Protein AF-A0AAD8C2D8-F1 (afdb_monomer)

Radius of gyration: 26.92 Å; Cα contacts (8 Å, |Δi|>4): 1210; chains: 1; bounding box: 74×34×88 Å

Solvent-accessible surface area (backbone atoms only — not comparable to full-atom values): 16819 Å² total; per-residue (Å²): 130,80,78,86,56,71,40,73,45,80,48,72,69,45,64,72,43,76,48,77,47,69,70,41,66,32,33,66,33,40,40,39,35,54,25,49,30,32,64,32,38,38,41,33,48,26,42,35,39,32,38,39,37,34,53,23,48,30,33,65,32,38,39,38,33,50,26,44,34,41,34,41,38,37,34,46,23,41,32,41,27,40,38,39,32,49,25,47,30,37,58,34,39,38,40,31,53,26,44,34,34,59,33,42,39,39,32,51,26,45,34,35,45,36,38,39,38,33,50,23,52,31,33,50,32,37,40,40,33,52,27,44,38,36,46,37,42,38,39,32,49,25,43,30,34,64,32,39,38,39,33,46,25,45,34,35,42,36,38,40,40,32,50,24,42,34,37,29,40,39,39,34,51,25,41,33,34,61,34,39,39,38,33,50,23,46,32,37,53,36,39,40,39,33,50,24,45,35,39,33,41,38,43,27,45,27,38,33,36,64,32,37,39,38,34,54,26,41,34,42,38,39,41,35,49,35,52,23,44,37,37,28,39,40,38,33,52,26,40,33,37,35,38,37,40,34,49,32,49,28,33,62,36,40,40,39,32,53,28,42,33,35,59,36,38,40,38,37,71,21,34,38,40,37,37,39,39,34,48,25,44,35,36,44,37,37,39,38,34,22,54,25,39,40,38,40,39,38,34,56,25,38,36,44,43,38,41,40,42,32,58,28,70,42,75,75,45,43,40,45,31,44,36,50,60,77,63,92,87,60,83,59,45,69,39,54,49,65,48,57,73,88,50,104,64,85,67,87,64,76,51,72,54,72,74,75,86,82,78,69,91,84,76,90,58,87,82,49,74,52,79,49,76,106

pLDDT: mean 80.11, std 20.02, range [29.17, 97.94]

Foldseek 3Di:
DPPQDAAEAAAEDEAEDEAAAEQHAHHAEHEAEHYAEYCEHEAYQYAEYEYEAELYAYYNEYAYANYAEYHYAHENYAEYEYAHAHYAEYAEHEAYCYAEYEEDHAYHYAEYEEYEYANYAEAAEYEAAQYAEYEEDYYEHYAYYNEYEHYHYAEAEEYEHAQYAEYEYYYELYAEYNEYYYAQYAEYQEHAHANYAEYEYEYEQYAEYNEYHAAHYAEYEYAYEANYAEYEYEYEHYAEYDYAHDRYAEYAEAYYEQYEEYAEDHAAAYAYEEYEAYQYAEYAYYAHQYCAYEEYYHEAYQAYAEHEHHNHQYYNWYKHKHFHDDDPNDHHPQFYADDHDPDPDDDPPTPRPPPPVPDDPDDPCHGDIDIDID

Sequence (374 aa):
MKDLLNVEVVIDGVSDVKVVIDGVSVVESVVIDGVSVVEVVVLDGVSVVEVVIDDVSVVEAVVIDGVSVVQVVIDGASVVEVVIDGVSVVKIVVIDGVSVEKAVLIDGISVVEIVVIDGLSVLEAVFIDGLSDVEFVLIDGVSVVEAVVIDGVSVLEVVAIDGVSVVEVVIDGVSVVEAVVIDGVSVLEVVAIDGVSFIEVVIDGVLDVEAVLIDGVSVVEIVVIDGVSVLEVVIDGVSVVEVVIDGVLVIEAFVIDSVSDVEAILIDGVSVVEVVIDVVSVVEVVVIDVVSVVEVVIDFVSALEVVVIDGVSVLEAVEIVVEAVVMDDVLFVDAVLFCTERKQRTLTKFFKLVSEVRKTDKLNIRGKKVKTTI

Mean predicted aligned error: 9.89 Å

Structure (mmCIF, N/CA/C/O backbone):
data_AF-A0AAD8C2D8-F1
#
_entry.id   AF-A0AAD8C2D8-F1
#
loop_
_atom_site.group_PDB
_atom_site.id
_atom_site.type_symbol
_atom_site.label_atom_id
_atom_site.label_alt_id
_atom_site.label_comp_id
_atom_site.label_asym_id
_atom_site.label_entity_id
_atom_site.label_seq_id
_atom_site.pdbx_PDB_ins_code
_atom_site.Cartn_x
_atom_site.Cartn_y
_atom_site.Cartn_z
_atom_site.occupancy
_atom_site.B_iso_or_equiv
_atom_site.auth_seq_id
_atom_site.auth_comp_id
_atom_site.auth_asym_id
_atom_site.auth_atom_id
_atom_site.pdbx_PDB_model_num
ATOM 1 N N . MET A 1 1 ? -5.259 -21.088 40.139 1.00 39.00 1 MET A N 1
ATOM 2 C CA . MET A 1 1 ? -6.480 -20.684 39.425 1.00 39.00 1 MET A CA 1
ATOM 3 C C . MET A 1 1 ? -6.528 -19.177 39.515 1.00 39.00 1 MET A C 1
ATOM 5 O O . MET A 1 1 ? -6.884 -18.667 40.565 1.00 39.00 1 MET A O 1
ATOM 9 N N . LYS A 1 2 ? -6.008 -18.475 38.501 1.00 50.69 2 LYS A N 1
ATOM 10 C CA . LYS A 1 2 ? -6.534 -17.141 38.217 1.00 50.69 2 LYS A CA 1
ATOM 11 C C . LYS A 1 2 ? -7.890 -17.434 37.587 1.00 50.69 2 LYS A C 1
ATOM 13 O O . LYS A 1 2 ? -7.930 -18.227 36.646 1.00 50.69 2 LYS A O 1
ATOM 18 N N . ASP A 1 3 ? -8.962 -16.972 38.208 1.00 46.16 3 ASP A N 1
ATOM 19 C CA . ASP A 1 3 ? -10.294 -17.128 37.641 1.00 46.16 3 ASP A CA 1
ATOM 20 C C . ASP A 1 3 ? -10.282 -16.449 36.267 1.00 46.16 3 ASP A C 1
ATOM 22 O O . ASP A 1 3 ? -9.926 -15.277 36.159 1.00 46.16 3 ASP A O 1
ATOM 26 N N . LEU A 1 4 ? -10.570 -17.228 35.223 1.00 52.69 4 LEU A N 1
ATOM 27 C CA . LEU A 1 4 ? -10.842 -16.733 33.878 1.00 52.69 4 LEU A CA 1
ATOM 28 C C . LEU A 1 4 ? -12.159 -15.959 33.969 1.00 52.69 4 LEU A C 1
ATOM 30 O O . LEU A 1 4 ? -13.238 -16.536 33.860 1.00 52.69 4 LEU A O 1
ATOM 34 N N . LEU A 1 5 ? -12.069 -14.675 34.299 1.00 61.09 5 LEU A N 1
ATOM 35 C CA . LEU A 1 5 ? -13.169 -13.741 34.129 1.00 61.09 5 LEU A CA 1
ATOM 36 C C . LEU A 1 5 ? -13.146 -13.346 32.657 1.00 61.09 5 LEU A C 1
ATOM 38 O O . LEU A 1 5 ? -12.304 -12.544 32.263 1.00 61.09 5 LEU A O 1
ATOM 42 N N . ASN A 1 6 ? -14.022 -13.956 31.862 1.00 74.81 6 ASN A N 1
ATOM 43 C CA . ASN A 1 6 ? -14.369 -13.406 30.559 1.00 74.81 6 ASN A CA 1
ATOM 44 C C . ASN A 1 6 ? -15.087 -12.083 30.823 1.00 74.81 6 ASN A C 1
ATOM 46 O O . ASN A 1 6 ? -16.075 -12.051 31.565 1.00 74.81 6 ASN A O 1
ATOM 50 N N . VAL A 1 7 ? -14.550 -11.001 30.276 1.00 82.56 7 VAL A N 1
ATOM 51 C CA . VAL A 1 7 ? -15.183 -9.686 30.324 1.00 82.56 7 VAL A CA 1
ATOM 52 C C . VAL A 1 7 ? -15.880 -9.448 28.994 1.00 82.56 7 VAL A C 1
ATOM 54 O O . VAL A 1 7 ? -15.257 -9.564 27.948 1.00 82.56 7 VAL A O 1
ATOM 57 N N . GLU A 1 8 ? -17.160 -9.115 29.053 1.00 90.00 8 GLU A N 1
ATOM 58 C CA . GLU A 1 8 ? -17.950 -8.653 27.916 1.00 90.00 8 GLU A CA 1
ATOM 59 C C . GLU A 1 8 ? -18.444 -7.249 28.270 1.00 90.00 8 GLU A C 1
ATOM 61 O O . GLU A 1 8 ? -19.004 -7.035 29.354 1.00 90.00 8 GLU A O 1
ATOM 66 N N . VAL A 1 9 ? -18.184 -6.282 27.395 1.00 90.56 9 VAL A N 1
ATOM 67 C CA . VAL A 1 9 ? -18.647 -4.900 27.546 1.00 90.56 9 VAL A CA 1
ATOM 68 C C 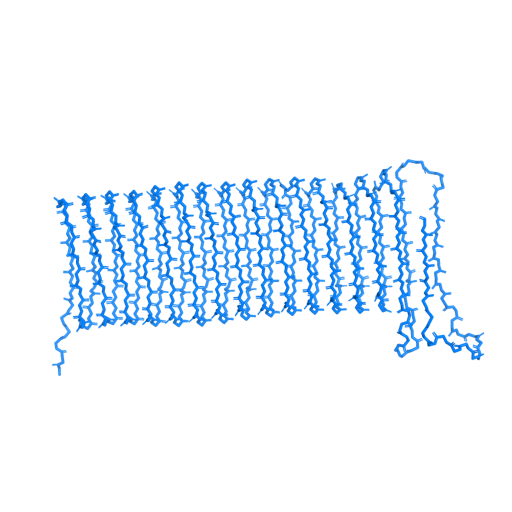. VAL A 1 9 ? -19.584 -4.606 26.390 1.00 90.56 9 VAL A C 1
ATOM 70 O O . VAL A 1 9 ? -19.156 -4.635 25.249 1.00 90.56 9 VAL A O 1
ATOM 73 N N . VAL A 1 10 ? -20.848 -4.306 26.686 1.00 92.69 10 VAL A N 1
ATOM 74 C CA . VAL A 1 10 ? -21.839 -3.898 25.680 1.00 92.69 10 VAL A CA 1
ATOM 75 C C . VAL A 1 10 ? -22.405 -2.544 26.082 1.00 92.69 10 VAL A C 1
ATOM 77 O O . VAL A 1 10 ? -22.914 -2.390 27.199 1.00 92.69 10 VAL A O 1
ATOM 80 N N . ILE A 1 11 ? -22.292 -1.562 25.191 1.00 92.06 11 ILE A N 1
ATOM 81 C CA . ILE A 1 11 ? -22.756 -0.191 25.396 1.00 92.06 11 ILE A CA 1
ATOM 82 C C . ILE A 1 11 ? -23.650 0.204 24.223 1.00 92.06 11 ILE A C 1
ATOM 84 O O . ILE A 1 11 ? -23.231 0.110 23.080 1.00 92.06 11 ILE A O 1
ATOM 88 N N . ASP A 1 12 ? -24.864 0.661 24.529 1.00 92.56 12 ASP A N 1
ATOM 89 C CA . ASP A 1 12 ? -25.876 1.038 23.538 1.00 92.56 12 ASP A CA 1
ATOM 90 C C . ASP A 1 12 ? -26.590 2.332 23.966 1.00 92.56 12 ASP A C 1
ATOM 92 O O . ASP A 1 12 ? -27.006 2.475 25.127 1.00 92.56 12 ASP A O 1
ATOM 96 N N . GLY A 1 13 ? -26.717 3.280 23.033 1.00 85.62 13 GLY A N 1
ATOM 97 C CA . GLY A 1 13 ? -27.653 4.403 23.131 1.00 85.62 13 GLY A CA 1
ATOM 98 C C . GLY A 1 13 ? -27.290 5.477 24.161 1.00 85.62 13 GLY A C 1
ATOM 99 O O . GLY A 1 13 ? -28.173 6.167 24.689 1.00 85.62 13 GLY A O 1
ATOM 100 N N . VAL A 1 14 ? -26.004 5.619 24.488 1.00 87.12 14 VAL A N 1
ATOM 101 C CA . VAL A 1 14 ? -25.490 6.672 25.382 1.00 87.12 14 VAL A CA 1
ATOM 102 C C . VAL A 1 14 ? -24.820 7.797 24.587 1.00 87.12 14 VAL A C 1
ATOM 104 O O . VAL A 1 14 ? -24.434 7.616 23.437 1.00 87.12 14 VAL A O 1
ATOM 107 N N . SER A 1 15 ? -24.696 8.988 25.182 1.00 86.00 15 SER A N 1
ATOM 108 C CA . SER A 1 15 ? -24.097 10.133 24.481 1.00 86.00 15 SER A CA 1
ATOM 109 C C . SER A 1 15 ? -22.581 10.022 24.370 1.00 86.00 15 SER A C 1
ATOM 111 O O . SER A 1 15 ? -22.045 10.249 23.295 1.00 86.00 15 SER A O 1
ATOM 113 N N . ASP A 1 16 ? -21.917 9.664 25.469 1.00 90.69 16 ASP A N 1
ATOM 114 C CA . ASP A 1 16 ? -20.464 9.722 25.599 1.00 90.69 16 ASP A CA 1
ATOM 115 C C . ASP A 1 16 ? -19.945 8.451 26.275 1.00 90.69 16 ASP A C 1
ATOM 117 O O . ASP A 1 16 ? -20.470 8.034 27.318 1.00 90.69 16 ASP A O 1
ATOM 121 N N . VAL A 1 17 ? -18.906 7.847 25.702 1.00 92.06 17 VAL A N 1
ATOM 122 C CA . VAL A 1 17 ? -18.322 6.589 26.176 1.00 92.06 17 VAL A CA 1
ATOM 123 C C . VAL A 1 17 ? -16.827 6.714 26.393 1.00 92.06 17 VAL A C 1
ATOM 125 O O . VAL A 1 17 ? -16.095 7.274 25.582 1.00 92.06 17 VAL A O 1
ATOM 128 N N . LYS A 1 18 ? -16.381 6.106 27.492 1.00 94.19 18 LYS A N 1
ATOM 129 C CA . LYS A 1 18 ? -14.981 5.828 27.776 1.00 94.19 18 LYS A CA 1
ATOM 130 C C . LYS A 1 18 ? -14.850 4.407 28.301 1.00 94.19 18 LYS A C 1
ATOM 132 O O . LYS A 1 18 ? -15.408 4.091 29.356 1.00 94.19 18 LYS A O 1
ATOM 137 N N . VAL A 1 19 ? -14.097 3.575 27.593 1.00 92.69 19 VAL A N 1
ATOM 138 C CA . VAL A 1 19 ? -13.791 2.199 27.997 1.00 92.69 19 VAL A CA 1
ATOM 139 C C . VAL A 1 19 ? -12.303 2.104 28.294 1.00 92.69 19 VAL A C 1
ATOM 141 O O . VAL A 1 19 ? -11.478 2.539 27.502 1.00 92.69 19 VAL A O 1
ATOM 144 N N . VAL A 1 20 ? -11.954 1.560 29.459 1.00 92.62 20 VAL A N 1
ATOM 145 C CA . VAL A 1 20 ? -10.565 1.270 29.831 1.00 92.62 20 VAL A CA 1
ATOM 146 C C . VAL A 1 20 ? -10.538 -0.105 30.484 1.00 92.62 20 VAL A C 1
ATOM 148 O O . VAL A 1 20 ? -11.169 -0.298 31.529 1.00 92.62 20 VAL A O 1
ATOM 151 N N . ILE A 1 21 ? -9.825 -1.048 29.874 1.00 89.44 21 ILE A N 1
ATOM 152 C CA . ILE A 1 21 ? -9.615 -2.399 30.394 1.00 89.44 21 ILE A CA 1
ATOM 153 C C . ILE A 1 21 ? -8.112 -2.643 30.509 1.00 89.44 21 ILE A C 1
ATOM 155 O O . ILE A 1 21 ? -7.391 -2.511 29.531 1.00 89.44 21 ILE A O 1
ATOM 159 N N . ASP A 1 22 ? -7.658 -3.009 31.707 1.00 89.44 22 ASP A N 1
ATOM 160 C CA . ASP A 1 22 ? -6.243 -3.227 32.024 1.00 89.44 22 ASP A CA 1
ATOM 161 C C . ASP A 1 22 ? -6.075 -4.525 32.832 1.00 89.44 22 ASP A C 1
ATOM 163 O O . ASP A 1 22 ? -6.790 -4.767 33.816 1.00 89.44 22 ASP A O 1
ATOM 167 N N . GLY A 1 23 ? -5.140 -5.377 32.403 1.00 79.38 23 GLY A N 1
ATOM 168 C CA . GLY A 1 23 ? -4.668 -6.542 33.153 1.00 79.38 23 GLY A CA 1
ATOM 169 C C . GLY A 1 23 ? -5.689 -7.677 33.272 1.00 79.38 23 GLY A C 1
ATOM 170 O O . GLY A 1 23 ? -5.595 -8.525 34.173 1.00 79.38 23 GLY A O 1
ATOM 171 N N . VAL A 1 24 ? -6.685 -7.693 32.386 1.00 78.56 24 VAL A N 1
ATOM 172 C CA . VAL A 1 24 ? -7.722 -8.725 32.312 1.00 78.56 24 VAL A CA 1
ATOM 173 C C . VAL A 1 24 ? -7.225 -9.882 31.459 1.00 78.56 24 VAL A C 1
ATOM 175 O O . VAL A 1 24 ? -6.734 -9.686 30.360 1.00 78.56 24 VAL A O 1
ATOM 178 N N . SER A 1 25 ? -7.388 -11.124 31.928 1.00 76.31 25 SER A N 1
ATOM 179 C CA . SER A 1 25 ? -6.900 -12.265 31.150 1.00 76.31 25 SER A CA 1
ATOM 180 C C . SER A 1 25 ? -7.617 -12.413 29.813 1.00 76.31 25 SER A C 1
ATOM 182 O O . SER A 1 25 ? -6.942 -12.651 28.828 1.00 76.31 25 SER A O 1
ATOM 184 N N . VAL A 1 26 ? -8.945 -12.305 29.753 1.00 79.50 26 VAL A N 1
ATOM 185 C CA . VAL A 1 26 ? -9.722 -12.499 28.517 1.00 79.50 26 VAL A CA 1
ATOM 186 C C . VAL A 1 26 ? -10.839 -11.463 28.472 1.00 79.50 26 VAL A C 1
ATOM 188 O O . VAL A 1 26 ? -11.657 -11.410 29.393 1.00 79.50 26 VAL A O 1
ATOM 191 N N . VAL A 1 27 ? -10.882 -10.670 27.407 1.00 83.69 27 VAL A N 1
ATOM 192 C CA . VAL A 1 27 ? -12.043 -9.851 27.056 1.00 83.69 27 VAL A CA 1
ATOM 193 C C . VAL A 1 27 ? -12.679 -10.545 25.864 1.00 83.69 27 VAL A C 1
ATOM 195 O O . VAL A 1 27 ? -12.042 -10.710 24.837 1.00 83.69 27 VAL A O 1
ATOM 198 N N . GLU A 1 28 ? -13.893 -11.053 26.024 1.00 84.81 28 GLU A N 1
ATOM 199 C CA . GLU A 1 28 ? -14.562 -11.742 24.920 1.00 84.81 28 GLU A CA 1
ATOM 200 C C . GLU A 1 28 ? -14.890 -10.738 23.820 1.00 84.81 28 GLU A C 1
ATOM 202 O O . GLU A 1 28 ? -14.480 -10.935 22.683 1.00 84.81 28 GLU A O 1
ATOM 207 N N . SER A 1 29 ? -15.515 -9.620 24.194 1.00 90.38 29 SER A N 1
ATOM 208 C CA . SER A 1 29 ? -15.756 -8.509 23.283 1.00 90.38 29 SER A CA 1
ATOM 209 C C . SER A 1 29 ? -15.995 -7.179 24.008 1.00 90.38 29 SER A C 1
ATOM 211 O O . SER A 1 29 ? -16.412 -7.130 25.174 1.00 90.38 29 SER A O 1
ATOM 213 N N . VAL A 1 30 ? -15.732 -6.089 23.290 1.00 93.81 30 VAL A N 1
ATOM 214 C CA . VAL A 1 30 ? -16.190 -4.728 23.579 1.00 93.81 30 VAL A CA 1
ATOM 215 C C . VAL A 1 30 ? -17.058 -4.289 22.408 1.00 93.81 30 VAL A C 1
ATOM 217 O O . VAL A 1 30 ? -16.541 -4.065 21.322 1.00 93.81 30 VAL A O 1
ATOM 220 N N . VAL A 1 31 ? -18.364 -4.180 22.631 1.00 95.19 31 VAL A N 1
ATOM 221 C CA . VAL A 1 31 ? -19.359 -3.786 21.629 1.00 95.19 31 VAL A CA 1
ATOM 222 C C . VAL A 1 31 ? -19.930 -2.421 21.997 1.00 95.19 31 VAL A C 1
ATOM 224 O O . VAL A 1 31 ? -20.445 -2.239 23.106 1.00 95.19 31 VAL A O 1
ATOM 227 N N . ILE A 1 32 ? -19.838 -1.464 21.078 1.00 93.88 32 ILE A N 1
ATOM 228 C CA . ILE A 1 32 ? -20.373 -0.109 21.225 1.00 93.88 32 ILE A CA 1
ATOM 229 C C . ILE A 1 32 ? -21.276 0.183 20.026 1.00 93.88 32 ILE A C 1
ATOM 231 O O . ILE A 1 32 ? -20.808 0.126 18.899 1.00 93.88 32 ILE A O 1
ATOM 235 N N . ASP A 1 33 ? -22.541 0.506 20.283 1.00 93.94 33 ASP A N 1
ATOM 236 C CA . ASP A 1 33 ? -23.565 0.727 19.254 1.00 93.94 33 ASP A CA 1
ATOM 237 C C . ASP A 1 33 ? -24.385 1.998 19.555 1.00 93.94 33 ASP A C 1
ATOM 239 O O . ASP A 1 33 ? -24.685 2.311 20.715 1.00 93.94 33 ASP A O 1
ATOM 243 N N . GLY A 1 34 ? -24.735 2.766 18.523 1.00 88.00 34 GLY A N 1
ATOM 244 C CA . GLY A 1 34 ? -25.660 3.898 18.624 1.00 88.00 34 GLY A CA 1
ATOM 245 C C . GLY A 1 34 ? -25.197 5.023 19.559 1.00 88.00 34 GLY A C 1
ATOM 246 O O . GLY A 1 34 ? -26.018 5.674 20.222 1.00 88.00 34 GLY A O 1
ATOM 247 N N . VAL A 1 35 ? -23.883 5.239 19.661 1.00 89.50 35 VAL A N 1
ATOM 248 C CA . VAL A 1 35 ? -23.264 6.239 20.545 1.00 89.50 35 VAL A CA 1
ATOM 249 C C . VAL A 1 35 ? -22.956 7.532 19.788 1.00 89.50 35 VAL A C 1
ATOM 251 O O . VAL A 1 35 ? -22.596 7.526 18.618 1.00 89.50 35 VAL A O 1
ATOM 254 N N . SER A 1 36 ? -23.079 8.694 20.440 1.00 89.50 36 SER A N 1
ATOM 255 C CA . SER A 1 36 ? -22.699 9.957 19.779 1.00 89.50 36 SER A CA 1
ATOM 256 C C . SER A 1 36 ? -21.182 10.159 19.754 1.00 89.50 36 SER A C 1
ATOM 258 O O . SER A 1 36 ? -20.630 10.485 18.708 1.00 89.50 36 SER A O 1
ATOM 260 N N . VAL A 1 37 ? -20.506 9.973 20.889 1.00 91.75 37 VAL A N 1
ATOM 261 C CA . VAL A 1 37 ? -19.056 10.149 21.014 1.00 91.75 37 VAL A CA 1
ATOM 262 C C . VAL A 1 37 ? -18.445 9.012 21.834 1.00 91.75 37 VAL A C 1
ATOM 264 O O . VAL A 1 37 ? -18.840 8.757 22.971 1.00 91.75 37 VAL A O 1
ATOM 267 N N . VAL A 1 38 ? -17.429 8.357 21.290 1.00 93.56 38 VAL A N 1
ATOM 268 C CA . VAL A 1 38 ? -16.486 7.516 22.027 1.00 93.56 38 VAL A CA 1
ATOM 269 C C . VAL A 1 38 ? -15.209 8.333 22.196 1.00 93.56 38 VAL A C 1
ATOM 271 O O . VAL A 1 38 ? -14.485 8.556 21.233 1.00 93.56 38 VAL A O 1
ATOM 274 N N . GLU A 1 39 ? -14.947 8.810 23.415 1.00 91.19 39 GLU A N 1
ATOM 275 C CA . GLU A 1 39 ? -13.731 9.580 23.727 1.00 91.19 39 GLU A CA 1
ATOM 276 C C . GLU A 1 39 ? -12.499 8.675 23.633 1.00 91.19 39 GLU A C 1
ATOM 278 O O . GLU A 1 39 ? -11.468 9.056 23.098 1.00 91.19 39 GLU A O 1
ATOM 283 N N . VAL A 1 40 ? -12.586 7.460 24.180 1.00 92.69 40 VAL A N 1
ATOM 284 C CA . VAL A 1 40 ? -11.505 6.483 24.048 1.00 92.69 40 VAL A CA 1
ATOM 285 C C . VAL A 1 40 ? -11.972 5.069 24.386 1.00 92.69 40 VAL A C 1
ATOM 287 O O . VAL A 1 40 ? -12.742 4.863 25.336 1.00 92.69 40 VAL A O 1
ATOM 290 N N . VAL A 1 41 ? -11.435 4.089 23.665 1.00 94.06 41 VAL A N 1
ATOM 291 C CA . VAL A 1 41 ? -11.367 2.684 24.086 1.00 94.06 41 VAL A CA 1
ATOM 292 C C . VAL A 1 41 ? -9.900 2.335 24.312 1.00 94.06 41 VAL A C 1
ATOM 294 O O . VAL A 1 41 ? -9.118 2.407 23.377 1.00 94.06 41 VAL A O 1
ATOM 297 N N . VAL A 1 42 ? -9.515 1.987 25.542 1.00 94.38 42 VAL A N 1
ATOM 298 C CA . VAL A 1 42 ? -8.149 1.547 25.878 1.00 94.38 42 VAL A CA 1
ATOM 299 C C . VAL A 1 42 ? -8.171 0.106 26.360 1.00 94.38 42 VAL A C 1
ATOM 301 O O . VAL A 1 42 ? -8.895 -0.208 27.311 1.00 94.38 42 VAL A O 1
ATOM 304 N N . LEU A 1 43 ? -7.348 -0.741 25.750 1.00 92.06 43 LEU A N 1
ATOM 305 C CA . LEU A 1 43 ? -7.144 -2.133 26.138 1.00 92.06 43 LEU A CA 1
ATOM 306 C C . LEU A 1 43 ? -5.652 -2.386 26.365 1.00 92.06 43 LEU A C 1
ATOM 308 O O . LEU A 1 43 ? -4.876 -2.249 25.430 1.00 92.06 43 LEU A O 1
ATOM 312 N N . ASP A 1 44 ? -5.271 -2.764 27.586 1.00 91.75 44 ASP A N 1
ATOM 313 C CA . ASP A 1 44 ? -3.882 -3.067 27.959 1.00 91.75 44 ASP A CA 1
ATOM 314 C C . ASP A 1 44 ? -3.777 -4.424 28.680 1.00 91.75 44 ASP A C 1
ATOM 316 O O . ASP A 1 44 ? -4.580 -4.762 29.562 1.00 91.75 44 ASP A O 1
ATOM 320 N N . GLY A 1 45 ? -2.786 -5.231 28.302 1.00 85.62 45 GLY A N 1
ATOM 321 C CA . GLY A 1 45 ? -2.438 -6.470 28.999 1.00 85.62 45 GLY A CA 1
ATOM 322 C C . GLY A 1 45 ? -3.514 -7.557 28.915 1.00 85.62 45 GLY A C 1
ATOM 323 O O . GLY A 1 45 ? -3.690 -8.334 29.864 1.00 85.62 45 GLY A O 1
ATOM 324 N N . VAL A 1 46 ? -4.246 -7.600 27.799 1.00 85.38 46 VAL A N 1
ATOM 325 C CA . VAL A 1 46 ? -5.331 -8.556 27.532 1.00 85.38 46 VAL A CA 1
ATOM 326 C C . VAL A 1 46 ? -4.822 -9.737 26.700 1.00 85.38 46 VAL A C 1
ATOM 328 O O . VAL A 1 46 ? -4.040 -9.555 25.783 1.00 85.38 46 VAL A O 1
ATOM 331 N N . SER A 1 47 ? -5.237 -10.987 26.959 1.00 85.81 47 SER A N 1
ATOM 332 C CA . SER A 1 47 ? -4.781 -12.081 26.072 1.00 85.81 47 SER A CA 1
ATOM 333 C C . SER A 1 47 ? -5.503 -12.090 24.726 1.00 85.81 47 SER A C 1
ATOM 335 O O . SER A 1 47 ? -4.858 -12.203 23.693 1.00 85.81 47 SER A O 1
ATOM 337 N N . VAL A 1 48 ? -6.828 -11.966 24.723 1.00 86.94 48 VAL A N 1
ATOM 338 C CA . VAL A 1 48 ? -7.655 -11.977 23.512 1.00 86.94 48 VAL A CA 1
ATOM 339 C C . VAL A 1 48 ? -8.722 -10.909 23.662 1.00 86.94 48 VAL A C 1
ATOM 341 O O . VAL A 1 48 ? -9.277 -10.803 24.761 1.00 86.94 48 VAL A O 1
ATOM 344 N N . VAL A 1 49 ? -8.982 -10.151 22.596 1.00 91.44 49 VAL A N 1
ATOM 345 C CA . VAL A 1 49 ? -10.081 -9.184 22.534 1.00 91.44 49 VAL A CA 1
ATOM 346 C C . VAL A 1 49 ? -10.635 -9.007 21.124 1.00 91.44 49 VAL A C 1
ATOM 348 O O . VAL A 1 49 ? -9.892 -9.018 20.144 1.00 91.44 49 VAL A O 1
ATOM 351 N N . GLU A 1 50 ? -11.947 -8.818 21.056 1.00 93.56 50 GLU A N 1
ATOM 352 C CA . GLU A 1 50 ? -12.678 -8.336 19.887 1.00 93.56 50 GLU A CA 1
ATOM 353 C C . GLU A 1 50 ? -13.287 -6.969 20.227 1.00 93.56 50 GLU A C 1
ATOM 355 O O . GLU A 1 50 ? -13.947 -6.820 21.258 1.00 93.56 50 GLU A O 1
ATOM 360 N N . VAL A 1 51 ? -13.049 -5.959 19.397 1.00 95.38 51 VAL A N 1
ATOM 361 C CA . VAL A 1 51 ? -13.661 -4.631 19.519 1.00 95.38 51 VAL A CA 1
ATOM 362 C C . VAL A 1 51 ? -14.571 -4.419 18.321 1.00 95.38 51 VAL A C 1
ATOM 364 O O . VAL A 1 51 ? -14.109 -4.506 17.190 1.00 95.38 51 VAL A O 1
ATOM 367 N N . VAL A 1 52 ? -15.843 -4.130 18.580 1.00 96.19 52 VAL A N 1
ATOM 368 C CA . VAL A 1 52 ? -16.844 -3.803 17.562 1.00 96.19 52 VAL A CA 1
ATOM 369 C C . VAL A 1 52 ? -17.461 -2.457 17.913 1.00 96.19 52 VAL A C 1
ATOM 371 O O . VAL A 1 52 ? -18.015 -2.288 19.002 1.00 96.19 52 VAL A O 1
ATOM 374 N N . ILE A 1 53 ? -17.352 -1.497 17.003 1.00 94.62 53 ILE A N 1
ATOM 375 C CA . ILE A 1 53 ? -17.963 -0.176 17.123 1.00 94.62 53 ILE A CA 1
ATOM 376 C C . ILE A 1 53 ? -18.839 0.039 15.894 1.00 94.62 53 ILE A C 1
ATOM 378 O O . ILE A 1 53 ? -18.338 -0.049 14.782 1.00 94.62 53 ILE A O 1
ATOM 382 N N . ASP A 1 54 ? -20.122 0.306 16.102 1.00 94.38 54 ASP A N 1
ATOM 383 C CA . ASP A 1 54 ? -21.110 0.477 15.035 1.00 94.38 54 ASP A CA 1
ATOM 384 C C . ASP A 1 54 ? -21.978 1.717 15.298 1.00 94.38 54 ASP A C 1
ATOM 386 O O . ASP A 1 54 ? -22.242 2.077 16.452 1.00 94.38 54 ASP A O 1
ATOM 390 N N . ASP A 1 55 ? -22.401 2.394 14.232 1.00 91.06 55 ASP A N 1
ATOM 391 C CA . ASP A 1 55 ? -23.289 3.561 14.274 1.00 91.06 55 ASP A CA 1
ATOM 392 C C . ASP A 1 55 ? -22.827 4.671 15.264 1.00 91.06 55 ASP A C 1
ATOM 394 O O . ASP A 1 55 ? -23.637 5.325 15.941 1.00 91.06 55 ASP A O 1
ATOM 398 N N . VAL A 1 56 ? -21.511 4.918 15.371 1.00 89.69 56 VAL A N 1
ATOM 399 C CA . VAL A 1 56 ? -20.936 5.913 16.301 1.00 89.69 56 VAL A CA 1
ATOM 400 C C . VAL A 1 56 ? -20.521 7.196 15.600 1.00 89.69 56 VAL A C 1
ATOM 402 O O . VAL A 1 56 ? -19.577 7.200 14.832 1.00 89.69 56 VAL A O 1
ATOM 405 N N . SER A 1 57 ? -21.098 8.354 15.943 1.00 88.50 57 SER A N 1
ATOM 406 C CA . SER A 1 57 ? -20.756 9.587 15.202 1.00 88.50 57 SER A CA 1
ATOM 407 C C . SER A 1 57 ? -19.272 9.975 15.292 1.00 88.50 57 SER A C 1
ATOM 409 O O . SER A 1 57 ? -18.695 10.361 14.284 1.00 88.50 57 SER A O 1
ATOM 411 N N . VAL A 1 58 ? -18.628 9.887 16.458 1.00 90.62 58 VAL A N 1
ATOM 412 C CA . VAL A 1 58 ? -17.192 10.193 16.611 1.00 90.62 58 VAL A CA 1
ATOM 413 C C . VAL A 1 58 ? -16.523 9.142 17.486 1.00 90.62 58 VAL A C 1
ATOM 415 O O . VAL A 1 58 ? -16.942 8.953 18.625 1.00 90.62 58 VAL A O 1
ATOM 418 N N . VAL A 1 59 ? -15.454 8.525 16.990 1.00 92.62 59 VAL A N 1
ATOM 419 C CA . VAL A 1 59 ? -14.519 7.696 17.755 1.00 92.62 59 VAL A CA 1
ATOM 420 C C . VAL A 1 59 ? -13.195 8.445 17.807 1.00 92.62 59 VAL A C 1
ATOM 422 O O . VAL A 1 59 ? -12.445 8.477 16.839 1.00 92.62 59 VAL A O 1
ATOM 425 N N . GLU A 1 60 ? -12.915 9.112 18.924 1.00 92.06 60 GLU A N 1
ATOM 426 C CA . GLU A 1 60 ? -11.696 9.916 19.029 1.00 92.06 60 GLU A CA 1
ATOM 427 C C . GLU A 1 60 ? -10.434 9.049 19.028 1.00 92.06 60 GLU A C 1
ATOM 429 O O . GLU A 1 60 ? -9.453 9.477 18.434 1.00 92.06 60 GLU A O 1
ATOM 434 N N . ALA A 1 61 ? -10.459 7.873 19.672 1.00 93.19 61 ALA A N 1
ATOM 435 C CA . ALA A 1 61 ? -9.368 6.901 19.612 1.00 93.19 61 ALA A CA 1
ATOM 436 C C . ALA A 1 61 ? -9.782 5.490 20.074 1.00 93.19 61 ALA A C 1
ATOM 438 O O . ALA A 1 61 ? -10.469 5.319 21.091 1.00 93.19 61 ALA A O 1
ATOM 439 N N . VAL A 1 62 ? -9.260 4.469 19.397 1.00 96.00 62 VAL A N 1
ATOM 440 C CA . VAL A 1 62 ? -9.162 3.088 19.895 1.00 96.00 62 VAL A CA 1
ATOM 441 C C . VAL A 1 62 ? -7.685 2.757 20.068 1.00 96.00 62 VAL A C 1
ATOM 443 O O . VAL A 1 62 ? -6.933 2.802 19.105 1.00 96.00 62 VAL A O 1
ATOM 446 N N . VAL A 1 63 ? -7.265 2.441 21.294 1.00 96.19 63 VAL A N 1
ATOM 447 C CA . VAL A 1 63 ? -5.867 2.164 21.651 1.00 96.19 63 VAL A CA 1
ATOM 448 C C . VAL A 1 63 ? -5.758 0.773 22.259 1.00 96.19 63 VAL A C 1
ATOM 450 O O . VAL A 1 63 ? -6.387 0.481 23.282 1.00 96.19 63 VAL A O 1
ATOM 453 N N . ILE A 1 64 ? -4.948 -0.083 21.646 1.00 95.00 64 ILE A N 1
ATOM 454 C CA . ILE A 1 64 ? -4.747 -1.471 22.063 1.00 95.00 64 ILE A CA 1
ATOM 455 C C . ILE A 1 64 ? -3.250 -1.715 22.234 1.00 95.00 64 ILE A C 1
ATOM 457 O O . ILE A 1 64 ? -2.503 -1.568 21.277 1.00 95.00 64 ILE A O 1
ATOM 461 N N . ASP A 1 65 ? -2.831 -2.092 23.442 1.00 94.44 65 ASP A N 1
ATOM 462 C CA . ASP A 1 65 ? -1.432 -2.357 23.794 1.00 94.44 65 ASP A CA 1
ATOM 463 C C . ASP A 1 65 ? -1.289 -3.676 24.574 1.00 94.44 65 ASP A C 1
ATOM 465 O O . ASP A 1 65 ? -2.177 -4.097 25.323 1.00 94.44 65 ASP A O 1
ATOM 469 N N . GLY A 1 66 ? -0.170 -4.373 24.391 1.00 89.38 66 GLY A N 1
ATOM 470 C CA . GLY A 1 66 ? 0.185 -5.548 25.185 1.00 89.38 66 GLY A CA 1
ATOM 471 C C . GLY A 1 66 ? -0.804 -6.709 25.052 1.00 89.38 66 GLY A C 1
ATOM 472 O O . GLY A 1 66 ? -1.007 -7.464 26.015 1.00 89.38 66 GLY A O 1
ATOM 473 N N . VAL A 1 67 ? -1.438 -6.853 23.882 1.00 89.25 67 VAL A N 1
ATOM 474 C CA . VAL A 1 67 ? -2.460 -7.876 23.616 1.00 89.25 67 VAL A CA 1
ATOM 475 C C . VAL A 1 67 ? -1.885 -9.100 22.900 1.00 89.25 67 VAL A C 1
ATOM 477 O O . VAL A 1 67 ? -1.017 -8.991 22.048 1.00 89.25 67 VAL A O 1
ATOM 480 N N . SER A 1 68 ? -2.337 -10.322 23.211 1.00 89.69 68 SER A N 1
ATOM 481 C CA . SER A 1 68 ? -1.852 -11.491 22.444 1.00 89.69 68 SER A CA 1
ATOM 482 C C . SER A 1 68 ? -2.575 -11.656 21.105 1.00 89.69 68 SER A C 1
ATOM 484 O O . SER A 1 68 ? -1.920 -11.907 20.101 1.00 89.69 68 SER A O 1
ATOM 486 N N . VAL A 1 69 ? -3.905 -11.533 21.075 1.00 92.12 69 VAL A N 1
ATOM 487 C CA . VAL A 1 69 ? -4.713 -11.642 19.850 1.00 92.12 69 VAL A CA 1
ATOM 488 C C . VAL A 1 69 ? -5.794 -10.567 19.822 1.00 92.12 69 VAL A C 1
ATOM 490 O O . VAL A 1 69 ? -6.566 -10.466 20.777 1.00 92.12 69 VAL A O 1
ATOM 493 N N . VAL A 1 70 ? -5.893 -9.823 18.722 1.00 94.44 70 VAL A N 1
ATOM 494 C CA . VAL A 1 70 ? -6.895 -8.762 18.558 1.00 94.44 70 VAL A CA 1
ATOM 495 C C . VAL A 1 70 ? -7.684 -8.88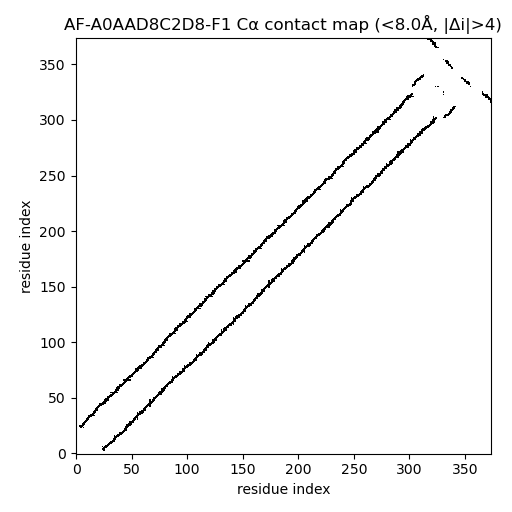5 17.255 1.00 94.44 70 VAL A C 1
ATOM 497 O O . VAL A 1 70 ? -7.168 -9.336 16.228 1.00 94.44 70 VAL A O 1
ATOM 500 N N . GLN A 1 71 ? -8.952 -8.483 17.331 1.00 96.00 71 GLN A N 1
ATOM 501 C CA . GLN A 1 71 ? -9.811 -8.139 16.202 1.00 96.00 71 GLN A CA 1
ATOM 502 C C . GLN A 1 71 ? -10.450 -6.776 16.468 1.00 96.00 71 GLN A C 1
ATOM 504 O O . GLN A 1 71 ? -10.945 -6.545 17.573 1.00 96.00 71 GLN A O 1
ATOM 509 N N . VAL A 1 72 ? -10.439 -5.892 15.475 1.00 96.62 72 VAL A N 1
ATOM 510 C CA . VAL A 1 72 ? -11.100 -4.583 15.536 1.00 96.62 72 VAL A CA 1
ATOM 511 C C . VAL A 1 72 ? -11.996 -4.428 14.316 1.00 96.62 72 VAL A C 1
ATOM 513 O O . VAL A 1 72 ? -11.555 -4.661 13.195 1.00 96.62 72 VAL A O 1
ATOM 516 N N . VAL A 1 73 ? -13.247 -4.041 14.541 1.00 96.75 73 VAL A N 1
ATOM 517 C CA . VAL A 1 73 ? -14.212 -3.684 13.501 1.00 96.75 73 VAL A CA 1
ATOM 518 C C . VAL A 1 73 ? -14.864 -2.366 13.898 1.00 96.75 73 VAL A C 1
ATOM 520 O O . VAL A 1 73 ? -15.415 -2.252 14.995 1.00 96.75 73 VAL A O 1
ATOM 523 N N . ILE A 1 74 ? -14.784 -1.375 13.019 1.00 95.25 74 ILE A N 1
ATOM 524 C CA . ILE A 1 74 ? -15.424 -0.073 13.179 1.00 95.25 74 ILE A CA 1
ATOM 525 C C . ILE A 1 74 ? -16.245 0.196 11.919 1.00 95.25 74 ILE A C 1
ATOM 527 O O . ILE A 1 74 ? -15.688 0.216 10.828 1.00 95.25 74 ILE A O 1
ATOM 531 N N . ASP A 1 75 ? -17.549 0.397 12.079 1.00 94.88 75 ASP A N 1
ATOM 532 C CA . ASP A 1 75 ? -18.485 0.723 11.001 1.00 94.88 75 ASP A CA 1
ATOM 533 C C . ASP A 1 75 ? -19.295 1.982 11.362 1.00 94.88 75 ASP A C 1
ATOM 535 O O . ASP A 1 75 ? -19.581 2.265 12.531 1.00 94.88 75 ASP A O 1
ATOM 539 N N . GLY A 1 76 ? -19.636 2.779 10.351 1.00 87.44 76 GLY A N 1
ATOM 540 C CA . GLY A 1 76 ? -20.598 3.872 10.475 1.00 87.44 76 GLY A CA 1
ATOM 541 C C . GLY A 1 76 ? -20.127 5.076 11.297 1.00 87.44 76 GLY A C 1
ATOM 542 O O . GLY A 1 76 ? -20.962 5.795 11.860 1.00 87.44 76 GLY A O 1
ATOM 543 N N . ALA A 1 77 ? -18.814 5.331 11.372 1.00 86.75 77 ALA A N 1
ATOM 544 C CA . ALA A 1 77 ? -18.264 6.447 12.145 1.00 86.75 77 ALA A CA 1
ATOM 545 C C . ALA A 1 77 ? -17.944 7.713 11.339 1.00 86.75 77 ALA A C 1
ATOM 547 O O . ALA A 1 77 ? -17.553 7.667 10.189 1.00 86.75 77 ALA A O 1
ATOM 548 N N . SER A 1 78 ? -18.091 8.921 11.897 1.00 82.94 78 SER A N 1
ATOM 549 C CA . SER A 1 78 ? -17.687 10.127 11.138 1.00 82.94 78 SER A CA 1
ATOM 550 C C . SER A 1 78 ? -16.197 10.425 11.263 1.00 82.94 78 SER A C 1
ATOM 552 O O . SER A 1 78 ? -15.609 10.922 10.308 1.00 82.94 78 SER A O 1
ATOM 554 N N . VAL A 1 79 ? -15.607 10.172 12.434 1.00 86.50 79 VAL A N 1
ATOM 555 C CA . VAL A 1 79 ? -14.175 10.372 12.692 1.00 86.50 79 VAL A CA 1
ATOM 556 C C . VAL A 1 79 ? -13.627 9.195 13.480 1.00 86.50 79 VAL A C 1
ATOM 558 O O . VAL A 1 79 ? -14.256 8.831 14.473 1.00 86.50 79 VAL A O 1
ATOM 561 N N . VAL A 1 80 ? -12.490 8.642 13.051 1.00 90.56 80 VAL A N 1
ATOM 562 C CA . VAL A 1 80 ? -11.823 7.493 13.686 1.00 90.56 80 VAL A CA 1
ATOM 563 C C . VAL A 1 80 ? -10.305 7.704 13.751 1.00 90.56 80 VAL A C 1
ATOM 565 O O . VAL A 1 80 ? -9.712 8.320 12.863 1.00 90.56 80 VAL A O 1
ATOM 568 N N . GLU A 1 81 ? -9.697 7.209 14.828 1.00 93.56 81 GLU A N 1
ATOM 569 C CA . GLU A 1 81 ? -8.252 7.009 14.981 1.00 93.56 81 GLU A CA 1
ATOM 570 C C . GLU A 1 81 ? -8.031 5.658 15.681 1.00 93.56 81 GLU A C 1
ATOM 572 O O . GLU A 1 81 ? -8.632 5.392 16.730 1.00 93.56 81 GLU A O 1
ATOM 577 N N . VAL A 1 82 ? -7.194 4.794 15.105 1.00 95.81 82 VAL A N 1
ATOM 578 C CA . VAL A 1 82 ? -6.884 3.462 15.645 1.00 95.81 82 VAL A CA 1
ATOM 579 C C . VAL A 1 82 ? -5.383 3.333 15.867 1.00 95.81 82 VAL A C 1
ATOM 581 O O . VAL A 1 82 ? -4.588 3.608 14.976 1.00 95.81 82 VAL A O 1
ATOM 584 N N . VAL A 1 83 ? -5.000 2.881 17.061 1.00 96.75 83 VAL A N 1
ATOM 585 C CA . VAL A 1 83 ? -3.613 2.604 17.442 1.00 96.75 83 VAL A CA 1
ATOM 586 C C . VAL A 1 83 ? -3.525 1.206 18.042 1.00 96.75 83 VAL A C 1
ATOM 588 O O . VAL A 1 83 ? -4.182 0.909 19.045 1.00 96.75 83 VAL A O 1
ATOM 591 N N . ILE A 1 84 ? -2.701 0.350 17.446 1.00 96.31 84 ILE A N 1
ATOM 592 C CA . ILE A 1 84 ? -2.432 -1.011 17.910 1.00 96.31 84 ILE A CA 1
ATOM 593 C C . ILE A 1 84 ? -0.919 -1.177 18.056 1.00 96.31 84 ILE A C 1
ATOM 595 O O . ILE A 1 84 ? -0.195 -1.069 17.074 1.00 96.31 84 ILE A O 1
ATOM 599 N N . ASP A 1 85 ? -0.459 -1.452 19.275 1.00 95.81 85 ASP A N 1
ATOM 600 C CA . ASP A 1 85 ? 0.958 -1.634 19.610 1.00 95.81 85 ASP A CA 1
ATOM 601 C C . ASP A 1 85 ? 1.169 -2.900 20.460 1.00 95.81 85 ASP A C 1
ATOM 603 O O . ASP A 1 85 ? 0.270 -3.375 21.159 1.00 95.81 85 ASP A O 1
ATOM 607 N N . GLY A 1 86 ? 2.360 -3.492 20.393 1.00 90.50 86 GLY A N 1
ATOM 608 C CA . GLY A 1 86 ? 2.784 -4.547 21.311 1.00 90.50 86 GLY A CA 1
ATOM 609 C C . GLY A 1 86 ? 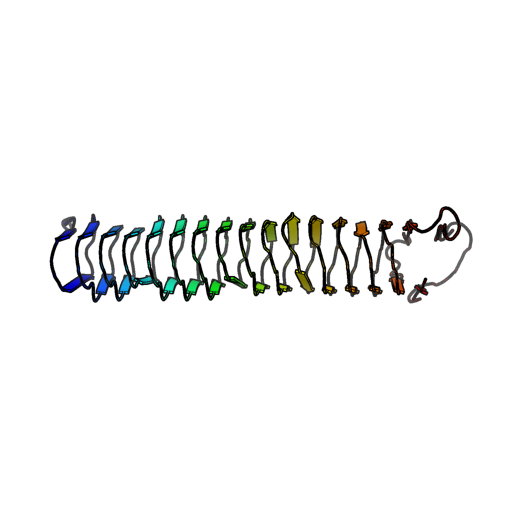1.935 -5.818 21.235 1.00 90.50 86 GLY A C 1
ATOM 610 O O . GLY A 1 86 ? 1.797 -6.538 22.235 1.00 90.50 86 GLY A O 1
ATOM 611 N N . VAL A 1 87 ? 1.345 -6.098 20.069 1.00 91.75 87 VAL A N 1
ATOM 612 C CA . VAL A 1 87 ? 0.433 -7.226 19.865 1.00 91.75 87 VAL A CA 1
ATOM 613 C C . VAL A 1 87 ? 1.152 -8.449 19.296 1.00 91.75 87 VAL A C 1
ATOM 615 O O . VAL A 1 87 ? 2.015 -8.348 18.439 1.00 91.75 87 VAL A O 1
ATOM 618 N N . SER A 1 88 ? 0.808 -9.666 19.730 1.00 92.69 88 SER A N 1
ATOM 619 C CA . SER A 1 88 ? 1.386 -10.856 19.073 1.00 92.69 88 SER A CA 1
ATOM 620 C C . SER A 1 88 ? 0.735 -11.138 17.714 1.00 92.69 88 SER A C 1
ATOM 622 O O . SER A 1 88 ? 1.444 -11.356 16.738 1.00 92.69 88 SER A O 1
ATOM 624 N N . VAL A 1 89 ? -0.600 -11.147 17.644 1.00 95.12 89 VAL A N 1
ATOM 625 C CA . VAL A 1 89 ? -1.355 -11.400 16.407 1.00 95.12 89 VAL A CA 1
ATOM 626 C C . VAL A 1 89 ? -2.532 -10.435 16.267 1.00 95.12 89 VAL A C 1
ATOM 628 O O . VAL A 1 89 ? -3.438 -10.427 17.104 1.00 95.12 89 VAL A O 1
ATOM 631 N N . VAL A 1 90 ? -2.574 -9.686 15.172 1.00 96.00 90 VAL A N 1
ATOM 632 C CA . VAL A 1 90 ? -3.782 -9.006 14.693 1.00 96.00 90 VAL A CA 1
ATOM 633 C C . VAL A 1 90 ? -4.410 -9.892 13.637 1.00 96.00 90 VAL A C 1
ATOM 635 O O . VAL A 1 90 ? -3.802 -10.171 12.612 1.00 96.00 90 VAL A O 1
ATOM 638 N N . LYS A 1 91 ? -5.629 -10.359 13.887 1.00 95.81 91 LYS A N 1
ATOM 639 C CA . LYS A 1 91 ? -6.341 -11.166 12.890 1.00 95.81 91 LYS A CA 1
ATOM 640 C C . LYS A 1 91 ? -7.049 -10.304 11.862 1.00 95.81 91 LYS A C 1
ATOM 642 O O . LYS A 1 91 ? -7.101 -10.639 10.690 1.00 95.81 91 LYS A O 1
ATOM 647 N N . ILE A 1 92 ? -7.676 -9.231 12.328 1.00 94.88 92 ILE A N 1
ATOM 648 C CA . ILE A 1 92 ? -8.374 -8.320 11.437 1.00 94.88 92 ILE A CA 1
ATOM 649 C C . ILE A 1 92 ? -8.462 -6.931 12.055 1.00 94.88 92 ILE A C 1
ATOM 651 O O . ILE A 1 92 ? -8.728 -6.797 13.255 1.00 94.88 92 ILE A O 1
ATOM 655 N N . VAL A 1 93 ? -8.272 -5.924 11.216 1.00 96.62 93 VAL A N 1
ATOM 656 C CA . VAL A 1 93 ? -8.710 -4.549 11.444 1.00 96.62 93 VAL A CA 1
ATOM 657 C C . VAL A 1 93 ? -9.612 -4.192 10.273 1.00 96.62 93 VAL A C 1
ATOM 659 O O . VAL A 1 93 ? -9.173 -4.289 9.134 1.00 96.62 93 VAL A O 1
ATOM 662 N N . VAL A 1 94 ? -10.869 -3.843 10.541 1.00 96.25 94 VAL A N 1
ATOM 663 C CA . VAL A 1 94 ? -11.814 -3.352 9.529 1.00 96.25 94 VAL A CA 1
ATOM 664 C C . VAL A 1 94 ? -12.299 -1.976 9.931 1.00 96.25 94 VAL A C 1
ATOM 666 O O . VAL A 1 94 ? -12.753 -1.798 11.065 1.00 96.25 94 VAL A O 1
ATOM 669 N N . ILE A 1 95 ? -12.235 -1.037 8.995 1.00 95.12 95 ILE A N 1
ATOM 670 C CA . ILE A 1 95 ? -12.776 0.309 9.140 1.00 95.12 95 ILE A CA 1
ATOM 671 C C . ILE A 1 95 ? -13.618 0.595 7.900 1.00 95.12 95 ILE A C 1
ATOM 673 O O . ILE A 1 95 ? -13.082 0.672 6.801 1.00 95.12 95 ILE A O 1
ATOM 677 N N . ASP A 1 96 ? -14.934 0.688 8.080 1.00 93.62 96 ASP A N 1
ATOM 678 C CA . ASP A 1 96 ? -15.911 0.847 6.998 1.00 93.62 96 ASP A CA 1
ATOM 679 C C . ASP A 1 96 ? -16.861 2.023 7.274 1.00 93.62 96 ASP A C 1
ATOM 681 O O . ASP A 1 96 ? -17.119 2.406 8.420 1.00 93.62 96 ASP A O 1
ATOM 685 N N . GLY A 1 97 ? -17.364 2.641 6.208 1.00 85.44 97 GLY A N 1
ATOM 686 C CA . GLY A 1 97 ? -18.397 3.668 6.279 1.00 85.44 97 GLY A CA 1
ATOM 687 C C . GLY A 1 97 ? -17.951 4.940 7.000 1.00 85.44 97 GLY A C 1
ATOM 688 O O . GLY A 1 97 ? -18.800 5.688 7.504 1.00 85.44 97 GLY A O 1
ATOM 689 N N . VAL A 1 98 ? -16.637 5.194 7.067 1.00 81.69 98 VAL A N 1
ATOM 690 C CA . VAL A 1 98 ? -16.084 6.315 7.827 1.00 81.69 98 VAL A CA 1
ATOM 691 C C . VAL A 1 98 ? -16.029 7.603 7.010 1.00 81.69 98 VAL A C 1
ATOM 693 O O . VAL A 1 98 ? -15.580 7.620 5.877 1.00 81.69 98 VAL A O 1
ATOM 696 N N . SER A 1 99 ? -16.453 8.751 7.549 1.00 82.69 99 SER A N 1
ATOM 697 C CA . SER A 1 99 ? -16.300 10.006 6.781 1.00 82.69 99 SER A CA 1
ATOM 698 C C . SER A 1 99 ? -14.835 10.450 6.694 1.00 82.69 99 SER A C 1
ATOM 700 O O . SER A 1 99 ? -14.331 10.689 5.599 1.00 82.69 99 SER A O 1
ATOM 702 N N . VAL A 1 100 ? -14.160 10.585 7.837 1.00 85.81 100 VAL A N 1
ATOM 703 C CA . VAL A 1 100 ? -12.757 11.007 7.926 1.00 85.81 100 VAL A CA 1
ATOM 704 C C . VAL A 1 100 ? -12.017 10.096 8.888 1.00 85.81 100 VAL A C 1
ATOM 706 O O . VAL A 1 100 ? -12.334 10.059 10.072 1.00 85.81 100 VAL A O 1
ATOM 709 N N . GLU A 1 101 ? -10.988 9.418 8.421 1.00 85.12 101 GLU A N 1
ATOM 710 C CA . GLU A 1 101 ? -10.056 8.715 9.284 1.00 85.12 101 GLU A CA 1
ATOM 711 C C . GLU A 1 101 ? -8.750 9.492 9.394 1.00 85.12 101 GLU A C 1
ATOM 713 O O . GLU A 1 101 ? -8.172 9.907 8.390 1.00 85.12 101 GLU A O 1
ATOM 718 N N . LYS A 1 102 ? -8.298 9.706 10.631 1.00 84.00 102 LYS A N 1
ATOM 719 C CA . LYS A 1 102 ? -7.045 10.424 10.884 1.00 84.00 102 LYS A CA 1
ATOM 720 C C . LYS A 1 102 ? -5.828 9.523 10.768 1.00 84.00 102 LYS A C 1
ATOM 722 O O . LYS A 1 102 ? -4.797 9.930 10.254 1.00 84.00 102 LYS A O 1
ATOM 727 N N . ALA A 1 103 ? -5.905 8.324 11.331 1.00 88.56 103 ALA A N 1
ATOM 728 C CA . ALA A 1 103 ? -4.783 7.406 11.290 1.00 88.56 103 ALA A CA 1
ATOM 729 C C . ALA A 1 103 ? -5.198 5.993 11.684 1.00 88.56 103 ALA A C 1
ATOM 731 O O . ALA A 1 103 ? -5.894 5.807 12.687 1.00 88.56 103 ALA A O 1
ATOM 732 N N . VAL A 1 104 ? -4.634 5.025 10.966 1.00 95.00 104 VAL A N 1
ATOM 733 C CA . VAL A 1 104 ? -4.434 3.655 11.443 1.00 95.00 104 VAL A CA 1
ATOM 734 C C . VAL A 1 104 ? -2.947 3.479 11.729 1.00 95.00 104 VAL A C 1
ATOM 736 O O . VAL A 1 104 ? -2.142 3.504 10.803 1.00 95.00 104 VAL A O 1
ATOM 739 N N . LEU A 1 105 ? -2.575 3.322 13.000 1.00 95.75 105 LEU A N 1
ATOM 740 C CA . LEU A 1 105 ? -1.196 3.088 13.436 1.00 95.75 105 LEU A CA 1
ATOM 741 C C . LEU A 1 105 ? -1.065 1.667 13.991 1.00 95.75 105 LEU A C 1
ATOM 743 O O . LEU A 1 105 ? -1.742 1.313 14.958 1.00 95.75 105 LEU A O 1
ATOM 747 N N . ILE A 1 106 ? -0.195 0.860 13.391 1.00 95.69 106 ILE A N 1
ATOM 748 C CA . ILE A 1 106 ? 0.029 -0.547 13.737 1.00 95.69 106 ILE A CA 1
ATOM 749 C C . ILE A 1 106 ? 1.537 -0.754 13.916 1.00 95.69 106 ILE A C 1
ATOM 751 O O . ILE A 1 106 ? 2.277 -0.695 12.940 1.00 95.69 106 ILE A O 1
ATOM 755 N N . ASP A 1 107 ? 1.990 -0.989 15.150 1.00 95.06 107 ASP A N 1
ATOM 756 C CA . ASP A 1 107 ? 3.419 -1.109 15.490 1.00 95.06 107 ASP A CA 1
ATOM 757 C C . ASP A 1 107 ? 3.707 -2.302 16.420 1.00 95.06 107 ASP A C 1
ATOM 759 O O . ASP A 1 107 ? 2.848 -2.775 17.167 1.00 95.06 107 ASP A O 1
ATOM 763 N N . GLY A 1 108 ? 4.927 -2.833 16.363 1.00 88.94 108 GLY A N 1
ATOM 764 C CA . GLY A 1 108 ? 5.428 -3.802 17.333 1.00 88.94 108 GLY A CA 1
ATOM 765 C C . GLY A 1 108 ? 4.688 -5.140 17.312 1.00 88.94 108 GLY A C 1
ATOM 766 O O . GLY A 1 108 ? 4.605 -5.821 18.344 1.00 88.94 108 GLY A O 1
ATOM 767 N N . ILE A 1 109 ? 4.138 -5.522 16.154 1.00 90.38 109 ILE A N 1
ATOM 768 C CA . ILE A 1 109 ? 3.287 -6.706 16.000 1.00 90.38 109 ILE A CA 1
ATOM 769 C C . ILE A 1 109 ? 4.069 -7.874 15.405 1.00 90.38 109 ILE A C 1
ATOM 771 O O . ILE A 1 109 ? 4.879 -7.701 14.506 1.00 90.38 109 ILE A O 1
ATOM 775 N N . SER A 1 110 ? 3.850 -9.107 15.876 1.00 92.12 110 SER A N 1
ATOM 776 C CA . SER A 1 110 ? 4.488 -10.252 15.200 1.00 92.12 110 SER A CA 1
ATOM 777 C C . SER A 1 110 ? 3.803 -10.563 13.867 1.00 92.12 110 SER A C 1
ATOM 779 O O . SER A 1 110 ? 4.478 -10.614 12.848 1.00 92.12 110 SER A O 1
ATOM 781 N N . VAL A 1 111 ? 2.480 -10.753 13.870 1.00 95.12 111 VAL A N 1
ATOM 782 C CA . VAL A 1 111 ? 1.707 -11.110 12.668 1.00 95.12 111 VAL A CA 1
ATOM 783 C C . VAL A 1 111 ? 0.463 -10.237 12.540 1.00 95.12 111 VAL A C 1
ATOM 785 O O . VAL A 1 111 ? -0.305 -10.125 13.500 1.00 95.12 111 VAL A O 1
ATOM 788 N N . VAL A 1 112 ? 0.230 -9.697 11.348 1.00 96.62 112 VAL A N 1
ATOM 789 C CA . VAL A 1 112 ? -1.043 -9.105 10.932 1.00 96.62 112 VAL A CA 1
ATOM 790 C C . VAL A 1 112 ? -1.600 -9.932 9.778 1.00 96.62 112 VAL A C 1
ATOM 792 O O . VAL A 1 112 ? -0.987 -10.018 8.723 1.00 96.62 112 VAL A O 1
ATOM 795 N N . GLU A 1 113 ? -2.755 -10.560 9.979 1.00 97.06 113 GLU A N 1
ATOM 796 C CA . GLU A 1 113 ? -3.428 -11.293 8.902 1.00 97.06 113 GLU A CA 1
ATOM 797 C C . GLU A 1 113 ? -4.071 -10.281 7.933 1.00 97.06 113 GLU A C 1
ATOM 799 O O . GLU A 1 113 ? -3.702 -10.224 6.770 1.00 97.06 113 GLU A O 1
ATOM 804 N N . ILE A 1 114 ? -5.000 -9.428 8.384 1.00 96.81 114 ILE A N 1
ATOM 805 C CA . ILE A 1 114 ? -5.741 -8.544 7.466 1.00 96.81 114 ILE A CA 1
ATOM 806 C C . ILE A 1 114 ? -5.952 -7.141 8.050 1.00 96.81 114 ILE A C 1
ATOM 808 O O . ILE A 1 114 ? -6.396 -6.990 9.190 1.00 96.81 114 ILE A O 1
ATOM 812 N N . VAL A 1 115 ? -5.735 -6.119 7.223 1.00 97.56 115 VAL A N 1
ATOM 813 C CA . VAL A 1 115 ? -6.214 -4.743 7.416 1.00 97.56 115 VAL A CA 1
ATOM 814 C C . VAL A 1 115 ? -7.112 -4.375 6.235 1.00 97.56 115 VAL A C 1
ATOM 816 O O . VAL A 1 115 ? -6.703 -4.533 5.089 1.00 97.56 115 VAL A O 1
ATOM 819 N N . VAL A 1 116 ? -8.332 -3.910 6.507 1.00 97.31 116 VAL A N 1
ATOM 820 C CA . VAL A 1 116 ? -9.303 -3.445 5.506 1.00 97.31 116 VAL A CA 1
ATOM 821 C C . VAL A 1 116 ? -9.785 -2.050 5.871 1.00 97.31 116 VAL A C 1
ATOM 823 O O . VAL A 1 116 ? -10.261 -1.836 6.988 1.00 97.31 116 VAL A O 1
ATOM 826 N N . ILE A 1 117 ? -9.709 -1.130 4.916 1.00 96.88 117 ILE A N 1
ATOM 827 C CA . ILE A 1 117 ? -10.267 0.217 5.013 1.00 96.88 117 ILE A CA 1
ATOM 828 C C . ILE A 1 117 ? -11.158 0.440 3.789 1.00 96.88 117 ILE A C 1
ATOM 830 O O . ILE A 1 117 ? -10.674 0.352 2.664 1.00 96.88 117 ILE A O 1
ATOM 834 N N . ASP A 1 118 ? -12.450 0.694 3.999 1.00 95.25 118 ASP A N 1
ATOM 835 C CA . ASP A 1 118 ? -13.442 0.831 2.924 1.00 95.25 118 ASP A CA 1
ATOM 836 C C . ASP A 1 118 ? -14.407 2.001 3.163 1.00 95.25 118 ASP A C 1
ATOM 838 O O . ASP A 1 118 ? -14.729 2.366 4.293 1.00 95.25 118 ASP A O 1
ATOM 842 N N . GLY A 1 119 ? -14.886 2.616 2.084 1.00 90.62 119 GLY A N 1
ATOM 843 C CA . GLY A 1 119 ? -16.008 3.549 2.135 1.00 90.62 119 GLY A CA 1
ATOM 844 C C . GLY A 1 119 ? -15.678 4.910 2.749 1.00 90.62 119 GLY A C 1
ATOM 845 O O . GLY A 1 119 ? -16.583 5.590 3.249 1.00 90.62 119 GLY A O 1
ATOM 846 N N . LEU A 1 120 ? -14.407 5.330 2.708 1.00 90.81 120 LEU A N 1
ATOM 847 C CA . LEU A 1 120 ? -13.961 6.592 3.301 1.00 90.81 120 LEU A CA 1
ATOM 848 C C . LEU A 1 120 ? -14.091 7.804 2.372 1.00 90.81 120 LEU A C 1
ATOM 850 O O . LEU A 1 120 ? -13.887 7.734 1.160 1.00 90.81 120 LEU A O 1
ATOM 854 N N . SER A 1 121 ? -14.354 8.989 2.939 1.00 91.19 121 SER A N 1
ATOM 855 C CA . SER A 1 121 ? -14.137 10.233 2.177 1.00 91.19 121 SER A CA 1
ATOM 856 C C . SER A 1 121 ? -12.679 10.688 2.244 1.00 91.19 121 SER A C 1
ATOM 858 O O . SER A 1 121 ? -12.136 11.123 1.235 1.00 91.19 121 SER A O 1
ATOM 860 N N . VAL A 1 122 ? -12.048 10.617 3.417 1.00 92.56 122 VAL A N 1
ATOM 861 C CA . VAL A 1 122 ? -10.639 10.993 3.608 1.00 92.56 122 VAL A CA 1
ATOM 862 C C . VAL A 1 122 ? -9.983 10.022 4.581 1.00 92.56 122 VAL A C 1
ATOM 864 O O . VAL A 1 122 ? -10.539 9.777 5.649 1.00 92.56 122 VAL A O 1
ATOM 867 N N . LEU A 1 123 ? -8.801 9.536 4.221 1.00 94.31 123 LEU A N 1
ATOM 868 C CA . LEU A 1 123 ? -7.870 8.796 5.060 1.00 94.31 123 LEU A CA 1
ATOM 869 C C . LEU A 1 123 ? -6.558 9.582 5.101 1.00 94.31 123 LEU A C 1
ATOM 871 O O . LEU A 1 123 ? -5.867 9.685 4.092 1.00 94.31 123 LEU A O 1
ATOM 875 N N . GLU A 1 124 ? -6.236 10.182 6.244 1.00 93.69 124 GLU A N 1
ATOM 876 C CA . GLU A 1 124 ? -4.991 10.947 6.399 1.00 93.69 124 GLU A CA 1
ATOM 877 C C . GLU A 1 124 ? -3.770 10.010 6.357 1.00 93.69 124 GLU A C 1
ATOM 879 O O . GLU A 1 124 ? -2.831 10.268 5.615 1.00 93.69 124 GLU A O 1
ATOM 884 N N . ALA A 1 125 ? -3.762 8.895 7.095 1.00 92.56 125 ALA A N 1
ATOM 885 C CA . ALA A 1 125 ? -2.623 7.978 7.047 1.00 92.56 125 ALA A CA 1
ATOM 886 C C . ALA A 1 125 ? -2.944 6.533 7.443 1.00 92.56 125 ALA A C 1
ATOM 888 O O . ALA A 1 125 ? -3.717 6.274 8.368 1.00 92.56 125 ALA A O 1
ATOM 889 N N . VAL A 1 126 ? -2.228 5.600 6.821 1.00 96.56 126 VAL A N 1
ATOM 890 C CA . VAL A 1 126 ? -1.997 4.245 7.338 1.00 96.56 126 VAL A CA 1
ATOM 891 C C . VAL A 1 126 ? -0.506 4.100 7.604 1.00 96.56 126 VAL A C 1
ATOM 893 O O . VAL A 1 126 ? 0.295 4.337 6.705 1.00 96.56 126 VAL A O 1
ATOM 896 N N . PHE A 1 127 ? -0.131 3.728 8.825 1.00 97.00 127 PHE A N 1
ATOM 897 C CA . PHE A 1 127 ? 1.256 3.490 9.217 1.00 97.00 127 PHE A CA 1
ATOM 898 C C . PHE A 1 127 ? 1.395 2.100 9.834 1.00 97.00 127 PHE A C 1
ATOM 900 O O . PHE A 1 127 ? 0.767 1.802 10.854 1.00 97.00 127 PHE A O 1
ATOM 907 N N . ILE A 1 128 ? 2.220 1.264 9.213 1.00 96.69 128 ILE A N 1
ATOM 908 C CA . ILE A 1 128 ? 2.513 -0.101 9.651 1.00 96.69 128 ILE A CA 1
ATOM 909 C C . ILE A 1 128 ? 4.029 -0.221 9.829 1.00 96.69 128 ILE A C 1
ATOM 911 O O . ILE A 1 128 ? 4.749 -0.060 8.851 1.00 96.69 128 ILE A O 1
ATOM 915 N N . ASP A 1 129 ? 4.511 -0.497 11.045 1.00 96.25 129 ASP A N 1
ATOM 916 C CA . ASP A 1 129 ? 5.954 -0.547 11.348 1.00 96.25 129 ASP A CA 1
ATOM 917 C C . ASP A 1 129 ? 6.348 -1.672 12.314 1.00 96.25 129 ASP A C 1
ATOM 919 O O . ASP A 1 129 ? 5.611 -2.021 13.229 1.00 96.25 129 ASP A O 1
ATOM 923 N N . GLY A 1 130 ? 7.537 -2.247 12.136 1.00 93.12 130 GLY A N 1
ATOM 924 C CA . GLY A 1 130 ? 8.132 -3.159 13.113 1.00 93.12 130 GLY A CA 1
ATOM 925 C C . GLY A 1 130 ? 7.491 -4.547 13.154 1.00 93.12 130 GLY A C 1
ATOM 926 O O . GLY A 1 130 ? 7.449 -5.179 14.218 1.00 93.12 130 GLY A O 1
ATOM 927 N N . LEU A 1 131 ? 6.991 -5.031 12.011 1.00 95.31 131 LEU A N 1
ATOM 928 C CA . LEU A 1 131 ? 6.266 -6.299 11.901 1.00 95.31 131 LEU A CA 1
ATOM 929 C C . LEU A 1 131 ? 7.132 -7.462 11.406 1.00 95.31 131 LEU A C 1
ATOM 931 O O . LEU A 1 131 ? 8.080 -7.293 10.642 1.00 95.31 131 LEU A O 1
ATOM 935 N N . SER A 1 132 ? 6.792 -8.693 11.809 1.00 94.75 132 SER A N 1
ATOM 936 C CA . SER A 1 132 ? 7.381 -9.869 11.144 1.00 94.75 132 SER A CA 1
ATOM 937 C C . SER A 1 132 ? 6.636 -10.170 9.847 1.00 94.75 132 SER A C 1
ATOM 939 O O . SER A 1 132 ? 7.253 -10.117 8.790 1.00 94.75 132 SER A O 1
ATOM 941 N N . ASP A 1 133 ? 5.327 -10.409 9.918 1.00 96.44 133 ASP A N 1
ATOM 942 C CA . ASP A 1 133 ? 4.530 -10.827 8.760 1.00 96.44 133 ASP A CA 1
ATOM 943 C C . ASP A 1 133 ? 3.231 -10.007 8.640 1.00 96.44 133 ASP A C 1
ATOM 945 O O . ASP A 1 133 ? 2.528 -9.804 9.637 1.00 96.44 133 ASP A O 1
ATOM 949 N N . VAL A 1 134 ? 2.901 -9.576 7.420 1.00 97.31 134 VAL A N 1
ATOM 950 C CA . VAL A 1 134 ? 1.630 -8.947 7.027 1.00 97.31 134 VAL A CA 1
ATOM 951 C C . VAL A 1 134 ? 1.074 -9.691 5.813 1.00 97.31 134 VAL A C 1
ATOM 953 O O . VAL A 1 134 ? 1.731 -9.725 4.777 1.00 97.31 134 VAL A O 1
ATOM 956 N N . GLU A 1 135 ? -0.118 -10.280 5.917 1.00 97.25 135 GLU A N 1
ATOM 957 C CA . GLU A 1 135 ? -0.749 -10.983 4.783 1.00 97.25 135 GLU A CA 1
ATOM 958 C C . GLU A 1 135 ? -1.419 -9.966 3.841 1.00 97.25 135 GLU A C 1
ATOM 960 O O . GLU A 1 135 ? -1.028 -9.829 2.687 1.00 97.25 135 GLU A O 1
ATOM 965 N N . PHE A 1 136 ? -2.382 -9.179 4.334 1.00 97.19 136 PHE A N 1
ATOM 966 C CA . PHE A 1 136 ? -3.152 -8.266 3.483 1.00 97.19 136 PHE A CA 1
ATOM 967 C C . PHE A 1 136 ? -3.326 -6.871 4.081 1.00 97.19 136 PHE A C 1
ATOM 969 O O . PHE A 1 136 ? -3.796 -6.718 5.211 1.00 97.19 136 PHE A O 1
ATOM 976 N N . VAL A 1 137 ? -3.062 -5.854 3.260 1.00 97.88 137 VAL A N 1
ATOM 977 C CA . VAL A 1 137 ? -3.495 -4.466 3.470 1.00 97.88 137 VAL A CA 1
ATOM 978 C C . VAL A 1 137 ? -4.382 -4.066 2.297 1.00 97.88 137 VAL A C 1
ATOM 980 O O . VAL A 1 137 ? -3.910 -3.991 1.166 1.00 97.88 137 VAL A O 1
ATOM 983 N N . LEU A 1 138 ? -5.670 -3.848 2.556 1.00 97.75 138 LEU A N 1
ATOM 984 C CA . LEU A 1 138 ? -6.684 -3.571 1.541 1.00 97.75 138 LEU A CA 1
ATOM 985 C C . LEU A 1 138 ? -7.316 -2.200 1.791 1.00 97.75 138 LEU A C 1
ATOM 987 O O . LEU A 1 138 ? -7.833 -1.948 2.881 1.00 97.75 138 LEU A O 1
ATOM 991 N N . ILE A 1 139 ? -7.299 -1.338 0.778 1.00 97.56 139 ILE A N 1
ATOM 992 C CA . ILE A 1 139 ? -7.945 -0.024 0.791 1.00 97.56 139 ILE A CA 1
ATOM 993 C C . ILE A 1 139 ? -8.866 0.061 -0.428 1.00 97.56 139 ILE A C 1
ATOM 995 O O . ILE A 1 139 ? -8.387 -0.040 -1.552 1.00 97.56 139 ILE A O 1
ATOM 999 N N . ASP A 1 140 ? -10.168 0.238 -0.215 1.00 96.38 140 ASP A N 1
ATOM 1000 C CA . ASP A 1 140 ? -11.172 0.331 -1.285 1.00 96.38 140 ASP A CA 1
ATOM 1001 C C . ASP A 1 140 ? -12.096 1.539 -1.067 1.00 96.38 140 ASP A C 1
ATOM 1003 O O . ASP A 1 140 ? -12.302 2.003 0.054 1.00 96.38 140 ASP A O 1
ATOM 1007 N N . GLY A 1 141 ? -12.631 2.106 -2.146 1.00 92.00 141 GLY A N 1
ATOM 1008 C CA . GLY A 1 141 ? -13.711 3.089 -2.076 1.00 92.00 141 GLY A CA 1
ATOM 1009 C C . GLY A 1 141 ? -13.376 4.383 -1.325 1.00 92.00 141 GLY A C 1
ATOM 1010 O O . GLY A 1 141 ? -14.294 5.110 -0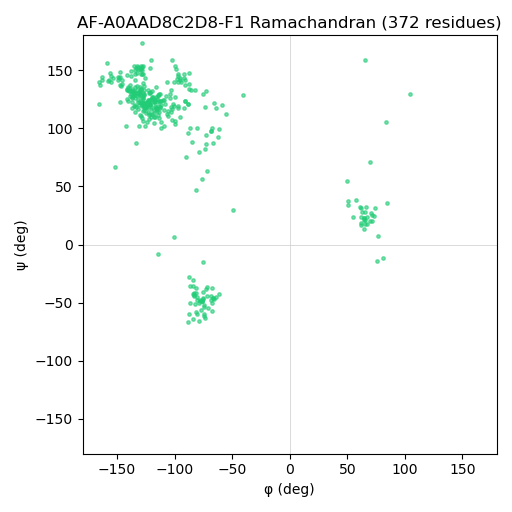.929 1.00 92.00 141 GLY A O 1
ATOM 1011 N N . VAL A 1 142 ? -12.091 4.695 -1.123 1.00 92.75 142 VAL A N 1
ATOM 1012 C CA . VAL A 1 142 ? -11.641 5.878 -0.379 1.00 92.75 142 VAL A CA 1
ATOM 1013 C C . VAL A 1 142 ? -11.442 7.058 -1.319 1.00 92.75 142 VAL A C 1
ATOM 1015 O O . VAL A 1 142 ? -10.647 6.990 -2.243 1.00 92.75 142 VAL A O 1
ATOM 1018 N N . SER A 1 143 ? -12.097 8.200 -1.097 1.00 91.25 143 SER A N 1
ATOM 1019 C CA . SER A 1 143 ? -11.915 9.318 -2.043 1.00 91.25 143 SER A CA 1
ATOM 1020 C C . SER A 1 143 ? -10.486 9.880 -2.019 1.00 91.25 143 SER A C 1
ATOM 1022 O O . SER A 1 143 ? -9.910 10.085 -3.081 1.00 91.25 143 SER A O 1
ATOM 1024 N N . VAL A 1 144 ? -9.896 10.121 -0.846 1.00 94.19 144 VAL A N 1
ATOM 1025 C CA . VAL A 1 144 ? -8.517 10.629 -0.716 1.00 94.19 144 VAL A CA 1
ATOM 1026 C C . VAL A 1 144 ? -7.775 9.836 0.347 1.00 94.19 144 VAL A C 1
ATOM 1028 O O . VAL A 1 144 ? -8.263 9.748 1.471 1.00 94.19 144 VAL A O 1
ATOM 1031 N N . VAL A 1 145 ? -6.597 9.325 0.001 1.00 95.94 145 VAL A N 1
ATOM 1032 C CA . VAL A 1 145 ? -5.637 8.718 0.923 1.00 95.94 145 VAL A CA 1
ATOM 1033 C C . VAL A 1 145 ? -4.377 9.577 0.889 1.00 95.94 145 VAL A C 1
ATOM 1035 O O . VAL A 1 145 ? -3.708 9.610 -0.136 1.00 95.94 145 VAL A O 1
ATOM 1038 N N . GLU A 1 146 ? -4.061 10.318 1.954 1.00 94.75 146 GLU A N 1
ATOM 1039 C CA . GLU A 1 146 ? -2.868 11.183 1.910 1.00 94.75 146 GLU A CA 1
ATOM 1040 C C . GLU A 1 146 ? -1.576 10.364 1.972 1.00 94.75 146 GLU A C 1
ATOM 1042 O O . GLU A 1 146 ? -0.625 10.733 1.299 1.00 94.75 146 GLU A O 1
ATOM 1047 N N . ALA A 1 147 ? -1.528 9.263 2.733 1.00 95.06 147 ALA A N 1
ATOM 1048 C CA . ALA A 1 147 ? -0.366 8.376 2.740 1.00 95.06 147 ALA A CA 1
ATOM 1049 C C . ALA A 1 147 ? -0.679 6.946 3.211 1.00 95.06 147 ALA A C 1
ATOM 1051 O O . ALA A 1 147 ? -1.370 6.730 4.210 1.00 95.06 147 ALA A O 1
ATOM 1052 N N . VAL A 1 148 ? -0.066 5.968 2.548 1.00 97.69 148 VAL A N 1
ATOM 1053 C CA . VAL A 1 148 ? 0.093 4.592 3.036 1.00 97.69 148 VAL A CA 1
ATOM 1054 C C . VAL A 1 148 ? 1.580 4.341 3.237 1.00 97.69 148 VAL A C 1
ATOM 1056 O O . VAL A 1 148 ? 2.336 4.357 2.273 1.00 97.69 148 VAL A O 1
ATOM 1059 N N . VAL A 1 149 ? 2.004 4.121 4.479 1.00 97.62 149 VAL A N 1
ATOM 1060 C CA . VAL A 1 149 ? 3.413 3.941 4.842 1.00 97.62 149 VAL A CA 1
ATOM 1061 C C . VAL A 1 149 ? 3.602 2.597 5.532 1.00 97.62 149 VAL A C 1
ATOM 1063 O O . VAL A 1 149 ? 2.976 2.323 6.559 1.00 97.62 149 VAL A O 1
ATOM 1066 N N . ILE A 1 150 ? 4.486 1.772 4.977 1.00 97.75 150 ILE A N 1
ATOM 1067 C CA . ILE A 1 150 ? 4.864 0.473 5.533 1.00 97.75 150 ILE A CA 1
ATOM 1068 C C . ILE A 1 150 ? 6.383 0.447 5.716 1.00 97.75 150 ILE A C 1
ATOM 1070 O O . ILE A 1 150 ? 7.117 0.576 4.740 1.00 97.75 150 ILE A O 1
ATOM 1074 N N . ASP A 1 151 ? 6.843 0.280 6.955 1.00 96.69 151 ASP A N 1
ATOM 1075 C CA . ASP A 1 151 ? 8.262 0.239 7.327 1.00 96.69 151 ASP A CA 1
ATOM 1076 C C . ASP A 1 151 ? 8.587 -1.024 8.144 1.00 96.69 151 ASP A C 1
ATOM 1078 O O . ASP A 1 151 ? 7.727 -1.620 8.793 1.00 96.69 151 ASP A O 1
ATOM 1082 N N . GLY A 1 152 ? 9.833 -1.487 8.096 1.00 93.94 152 GLY A N 1
ATOM 1083 C CA . GLY A 1 152 ? 10.352 -2.461 9.057 1.00 93.94 152 GLY A CA 1
ATOM 1084 C C . GLY A 1 152 ? 9.653 -3.827 9.068 1.00 93.94 152 GLY A C 1
ATOM 1085 O O . GLY A 1 152 ? 9.712 -4.526 10.085 1.00 93.94 152 GLY A O 1
ATOM 1086 N N . VAL A 1 153 ? 9.004 -4.225 7.968 1.00 95.44 153 VAL A N 1
ATOM 1087 C CA . VAL A 1 153 ? 8.285 -5.506 7.845 1.00 95.44 153 VAL A CA 1
ATOM 1088 C C . VAL A 1 153 ? 9.203 -6.602 7.288 1.00 95.44 153 VAL A C 1
ATOM 1090 O O . VAL A 1 153 ? 9.961 -6.386 6.348 1.00 95.44 153 VAL A O 1
ATOM 1093 N N . SER A 1 154 ? 9.167 -7.827 7.821 1.00 95.00 154 SER A N 1
ATOM 1094 C CA . SER A 1 154 ? 9.965 -8.910 7.210 1.00 95.00 154 SER A CA 1
ATOM 1095 C C . SER A 1 154 ? 9.300 -9.468 5.948 1.00 95.00 154 SER A C 1
ATOM 1097 O O . SER A 1 154 ? 9.961 -9.590 4.919 1.00 95.00 154 SER A O 1
ATOM 1099 N N . VAL A 1 155 ? 8.009 -9.791 6.002 1.00 96.25 155 VAL A N 1
ATOM 1100 C CA . VAL A 1 155 ? 7.237 -10.284 4.852 1.00 96.25 155 VAL A CA 1
ATOM 1101 C C . VAL A 1 155 ? 5.916 -9.536 4.754 1.00 96.25 155 VAL A C 1
ATOM 1103 O O . VAL A 1 155 ? 5.165 -9.476 5.725 1.00 96.25 155 VAL A O 1
ATOM 1106 N N . LEU A 1 156 ? 5.637 -8.998 3.575 1.00 97.38 156 LEU A N 1
ATOM 1107 C CA . LEU A 1 156 ? 4.373 -8.387 3.196 1.00 97.38 156 LEU A CA 1
ATOM 1108 C C . LEU A 1 156 ? 3.841 -9.148 1.980 1.00 97.38 156 LEU A C 1
ATOM 1110 O O . LEU A 1 156 ? 4.470 -9.105 0.929 1.00 97.38 156 LEU A O 1
ATOM 1114 N N . GLU A 1 157 ? 2.736 -9.881 2.103 1.00 96.88 157 GLU A N 1
ATOM 1115 C CA . GLU A 1 157 ? 2.204 -10.606 0.942 1.00 96.88 157 GLU A CA 1
ATOM 1116 C C . GLU A 1 157 ? 1.556 -9.612 -0.031 1.00 96.88 157 GLU A C 1
ATOM 1118 O O . GLU A 1 157 ? 2.065 -9.419 -1.131 1.00 96.88 157 GLU A O 1
ATOM 1123 N N . VAL A 1 158 ? 0.490 -8.910 0.364 1.00 97.56 158 VAL A N 1
ATOM 1124 C CA . VAL A 1 158 ? -0.237 -8.034 -0.568 1.00 97.56 158 VAL A CA 1
ATOM 1125 C C . VAL A 1 158 ? -0.615 -6.687 0.039 1.00 97.56 158 VAL A C 1
ATOM 1127 O O . VAL A 1 158 ? -1.222 -6.605 1.110 1.00 97.56 158 VAL A O 1
ATOM 1130 N N . VAL A 1 159 ? -0.362 -5.629 -0.733 1.00 97.94 159 VAL A N 1
ATOM 1131 C CA . VAL A 1 159 ? -1.027 -4.325 -0.604 1.00 97.94 159 VAL A CA 1
ATOM 1132 C C . VAL A 1 159 ? -1.933 -4.134 -1.813 1.00 97.94 159 VAL A C 1
ATOM 1134 O O . VAL A 1 159 ? -1.454 -4.208 -2.940 1.00 97.94 159 VAL A O 1
ATOM 1137 N N . ALA A 1 160 ? -3.225 -3.891 -1.599 1.00 97.81 160 ALA A N 1
ATOM 1138 C CA . ALA A 1 160 ? -4.177 -3.611 -2.670 1.00 97.81 160 ALA A CA 1
ATOM 1139 C C . ALA A 1 160 ? -4.926 -2.301 -2.409 1.00 97.81 160 ALA A C 1
ATOM 1141 O O . ALA A 1 160 ? -5.495 -2.115 -1.331 1.00 97.81 160 ALA A O 1
ATOM 1142 N N . ILE A 1 161 ? -4.932 -1.416 -3.403 1.00 97.69 161 ILE A N 1
ATOM 1143 C CA . ILE A 1 161 ? -5.608 -0.117 -3.366 1.00 97.69 161 ILE A CA 1
ATOM 1144 C C . ILE A 1 161 ? -6.531 -0.026 -4.583 1.00 97.69 161 ILE A C 1
ATOM 1146 O O . ILE A 1 161 ? -6.042 -0.074 -5.709 1.00 97.69 161 ILE A O 1
ATOM 1150 N N . ASP A 1 162 ? -7.841 0.101 -4.363 1.00 96.69 162 ASP A N 1
ATOM 1151 C CA . ASP A 1 162 ? -8.862 0.210 -5.416 1.00 96.69 162 ASP A CA 1
ATOM 1152 C C . ASP A 1 162 ? -9.800 1.406 -5.175 1.00 96.69 162 ASP A C 1
ATOM 1154 O O . ASP A 1 162 ? -10.044 1.833 -4.045 1.00 96.69 162 ASP A O 1
ATOM 1158 N N . GLY A 1 163 ? -10.320 1.988 -6.253 1.00 93.69 163 GLY A N 1
ATOM 1159 C CA . GLY A 1 163 ? -11.385 2.986 -6.189 1.00 93.69 163 GLY A CA 1
ATOM 1160 C C . GLY A 1 163 ? -10.990 4.313 -5.533 1.00 93.69 163 GLY A C 1
ATOM 1161 O O . GLY A 1 163 ? -11.872 5.038 -5.057 1.00 93.69 163 GLY A O 1
ATOM 1162 N N . VAL A 1 164 ? -9.694 4.651 -5.515 1.00 94.31 164 VAL A N 1
ATOM 1163 C CA . VAL A 1 164 ? -9.172 5.848 -4.837 1.00 94.31 164 VAL A CA 1
ATOM 1164 C C . VAL A 1 164 ? -9.033 7.053 -5.770 1.00 94.31 164 VAL A C 1
ATOM 1166 O O . VAL A 1 164 ? -8.606 6.934 -6.909 1.00 94.31 164 VAL A O 1
ATOM 1169 N N . SER A 1 165 ? -9.371 8.276 -5.339 1.00 93.12 165 SER A N 1
ATOM 1170 C CA . SER A 1 165 ? -9.131 9.441 -6.221 1.00 93.12 165 SER A CA 1
ATOM 1171 C C . SER A 1 165 ? -7.686 9.929 -6.167 1.00 93.12 165 SER A C 1
ATOM 1173 O O . SER A 1 165 ? -7.150 10.282 -7.211 1.00 93.12 165 SER A O 1
ATOM 1175 N N . VAL A 1 166 ? -7.069 9.979 -4.984 1.00 94.69 166 VAL A N 1
ATOM 1176 C CA . VAL A 1 166 ? -5.672 10.408 -4.798 1.00 94.69 166 VAL A CA 1
ATOM 1177 C C . VAL A 1 166 ? -4.995 9.524 -3.758 1.00 94.69 166 VAL A C 1
ATOM 1179 O O . VAL A 1 166 ? -5.597 9.313 -2.702 1.00 94.69 166 VAL A O 1
ATOM 1182 N N . VAL A 1 167 ? -3.787 9.027 -4.048 1.00 97.12 167 VAL A N 1
ATOM 1183 C CA . VAL A 1 167 ? -2.995 8.220 -3.105 1.00 97.12 167 VAL A CA 1
ATOM 1184 C C . VAL A 1 167 ? -1.482 8.417 -3.255 1.00 97.12 167 VAL A C 1
ATOM 1186 O O . VAL A 1 167 ? -0.975 8.545 -4.371 1.00 97.12 167 VAL A O 1
ATOM 1189 N N . GLU A 1 168 ? -0.780 8.387 -2.120 1.00 97.06 168 GLU A N 1
ATOM 1190 C CA . GLU A 1 168 ? 0.675 8.220 -1.993 1.00 97.06 168 GLU A CA 1
ATOM 1191 C C . GLU A 1 168 ? 0.974 6.910 -1.243 1.00 97.06 168 GLU A C 1
ATOM 1193 O O . GLU A 1 168 ? 0.346 6.608 -0.223 1.00 97.06 168 GLU A O 1
ATOM 1198 N N . VAL A 1 169 ? 1.936 6.128 -1.742 1.00 97.56 169 VAL A N 1
ATOM 1199 C CA . VAL A 1 169 ? 2.364 4.851 -1.154 1.00 97.56 169 VAL A CA 1
ATOM 1200 C C . VAL A 1 169 ? 3.872 4.855 -0.932 1.00 97.56 169 VAL A C 1
ATOM 1202 O O . VAL A 1 169 ? 4.643 5.121 -1.853 1.00 97.56 169 VAL A O 1
ATOM 1205 N N . VAL A 1 170 ? 4.297 4.505 0.280 1.00 97.50 170 VAL A N 1
ATOM 1206 C CA . VAL A 1 170 ? 5.703 4.380 0.673 1.00 97.50 170 VAL A CA 1
ATOM 1207 C C . VAL A 1 170 ? 5.929 3.032 1.351 1.00 97.50 170 VAL A C 1
ATOM 1209 O O . VAL A 1 170 ? 5.255 2.694 2.324 1.00 97.50 170 VAL A O 1
ATOM 1212 N N . ILE A 1 171 ? 6.903 2.276 0.852 1.00 97.12 171 ILE A N 1
ATOM 1213 C CA . ILE A 1 171 ? 7.351 1.005 1.421 1.00 97.12 171 ILE A CA 1
ATOM 1214 C C . ILE A 1 171 ? 8.863 1.087 1.637 1.00 97.12 171 ILE A C 1
ATOM 1216 O O . ILE A 1 171 ? 9.617 1.205 0.676 1.00 97.12 171 ILE A O 1
ATOM 1220 N N . ASP A 1 172 ? 9.311 1.017 2.887 1.00 96.19 172 ASP A N 1
ATOM 1221 C CA . ASP A 1 172 ? 10.731 1.086 3.256 1.00 96.19 172 ASP A CA 1
ATOM 1222 C C . ASP A 1 172 ? 11.110 -0.095 4.158 1.00 96.19 172 ASP A C 1
ATOM 1224 O O . ASP A 1 172 ? 10.301 -0.618 4.919 1.00 96.19 172 ASP A O 1
ATOM 1228 N N . GLY A 1 173 ? 12.343 -0.579 4.044 1.00 91.56 173 GLY A N 1
ATOM 1229 C CA . GLY A 1 173 ? 12.889 -1.578 4.960 1.00 91.56 173 GLY A CA 1
ATOM 1230 C C . GLY A 1 173 ? 12.152 -2.924 4.977 1.00 91.56 173 GLY A C 1
ATOM 1231 O O . GLY A 1 173 ? 12.352 -3.707 5.913 1.00 91.56 173 GLY A O 1
ATOM 1232 N N . VAL A 1 174 ? 11.325 -3.220 3.966 1.00 93.31 174 VAL A N 1
ATOM 1233 C CA . VAL A 1 174 ? 10.549 -4.463 3.902 1.00 93.31 174 VAL A CA 1
ATOM 1234 C C . VAL A 1 174 ? 11.351 -5.566 3.232 1.00 93.31 174 VAL A C 1
ATOM 1236 O O . VAL A 1 174 ? 11.728 -5.433 2.079 1.00 93.31 174 VAL A O 1
ATOM 1239 N N . SER A 1 175 ? 11.608 -6.701 3.892 1.00 90.75 175 SER A N 1
ATOM 1240 C CA . SER A 1 175 ? 12.496 -7.698 3.266 1.00 90.75 175 SER A CA 1
ATOM 1241 C C . SER A 1 175 ? 11.880 -8.323 2.011 1.00 90.75 175 SER A C 1
ATOM 1243 O O . SER A 1 175 ? 12.571 -8.420 1.002 1.00 90.75 175 SER A O 1
ATOM 1245 N N . VAL A 1 176 ? 10.616 -8.743 2.031 1.00 94.44 176 VAL A N 1
ATOM 1246 C CA . VAL A 1 176 ? 9.918 -9.297 0.857 1.00 94.44 176 VAL A CA 1
ATOM 1247 C C . VAL A 1 176 ? 8.539 -8.672 0.756 1.00 94.44 176 VAL A C 1
ATOM 1249 O O . VAL A 1 176 ? 7.802 -8.695 1.740 1.00 94.44 176 VAL A O 1
ATOM 1252 N N . VAL A 1 177 ? 8.194 -8.183 -0.432 1.00 96.06 177 VAL A N 1
ATOM 1253 C CA . VAL A 1 177 ? 6.836 -7.780 -0.784 1.00 96.06 177 VAL A CA 1
ATOM 1254 C C . VAL A 1 177 ? 6.379 -8.662 -1.942 1.00 96.06 177 VAL A C 1
ATOM 1256 O O . VAL A 1 177 ? 7.003 -8.627 -2.998 1.00 96.06 177 VAL A O 1
ATOM 1259 N N . GLU A 1 178 ? 5.352 -9.496 -1.766 1.00 95.31 178 GLU A N 1
ATOM 1260 C CA . GLU A 1 178 ? 4.917 -10.353 -2.878 1.00 95.31 178 GLU A CA 1
ATOM 1261 C C . GLU A 1 178 ? 4.210 -9.538 -3.959 1.00 95.31 178 GLU A C 1
ATOM 1263 O O . GLU A 1 178 ? 4.539 -9.726 -5.122 1.00 95.31 178 GLU A O 1
ATOM 1268 N N . ALA A 1 179 ? 3.309 -8.616 -3.598 1.00 95.00 179 ALA A N 1
ATOM 1269 C CA . ALA A 1 179 ? 2.660 -7.732 -4.561 1.00 95.00 179 ALA A CA 1
ATOM 1270 C C . ALA A 1 179 ? 2.183 -6.394 -3.968 1.00 95.00 179 ALA A C 1
ATOM 1272 O O . ALA A 1 179 ? 1.629 -6.327 -2.867 1.00 95.00 179 ALA A O 1
ATOM 1273 N N . VAL A 1 180 ? 2.299 -5.336 -4.769 1.00 97.31 180 VAL A N 1
ATOM 1274 C CA . VAL A 1 180 ? 1.578 -4.066 -4.606 1.00 97.31 180 VAL A CA 1
ATOM 1275 C C . VAL A 1 180 ? 0.670 -3.890 -5.815 1.00 97.31 180 VAL A C 1
ATOM 1277 O O . VAL A 1 180 ? 1.159 -3.804 -6.936 1.00 97.31 180 VAL A O 1
ATOM 1280 N N . VAL A 1 181 ? -0.642 -3.844 -5.596 1.00 96.88 181 VAL A N 1
ATOM 1281 C CA . VAL A 1 181 ? -1.661 -3.731 -6.647 1.00 96.88 181 VAL A CA 1
ATOM 1282 C C . VAL A 1 181 ? -2.431 -2.429 -6.473 1.00 96.88 181 VAL A C 1
ATOM 1284 O O . VAL A 1 181 ? -3.012 -2.184 -5.417 1.00 96.88 181 VAL A O 1
ATOM 1287 N N . ILE A 1 182 ? -2.454 -1.603 -7.514 1.00 96.56 182 ILE A N 1
ATOM 1288 C CA . ILE A 1 182 ? -3.178 -0.330 -7.539 1.00 96.56 182 ILE A CA 1
ATOM 1289 C C . ILE A 1 182 ? -4.115 -0.335 -8.751 1.00 96.56 182 ILE A C 1
ATOM 1291 O O . ILE A 1 182 ? -3.642 -0.428 -9.883 1.00 96.56 182 ILE A O 1
ATOM 1295 N N . ASP A 1 183 ? -5.423 -0.242 -8.505 1.00 95.00 183 ASP A N 1
ATOM 1296 C CA . ASP A 1 183 ? -6.482 -0.218 -9.524 1.00 95.00 183 ASP A CA 1
ATOM 1297 C C . ASP A 1 183 ? -7.443 0.963 -9.303 1.00 95.00 183 ASP A C 1
ATOM 1299 O O . ASP A 1 183 ? -7.590 1.488 -8.200 1.00 95.00 183 ASP A O 1
ATOM 1303 N N . GLY A 1 184 ? -8.085 1.433 -10.370 1.00 92.50 184 GLY A N 1
ATOM 1304 C CA . GLY A 1 184 ? -9.192 2.383 -10.277 1.00 92.50 184 GLY A CA 1
ATOM 1305 C C . GLY A 1 184 ? -8.820 3.756 -9.708 1.00 92.50 184 GLY A C 1
ATOM 1306 O O . GLY A 1 184 ? -9.709 4.477 -9.241 1.00 92.50 184 GLY A O 1
ATOM 1307 N N . VAL A 1 185 ? -7.535 4.133 -9.747 1.00 93.50 185 VAL A N 1
ATOM 1308 C CA . VAL A 1 185 ? -7.048 5.381 -9.149 1.00 93.50 185 VAL A CA 1
ATOM 1309 C C . VAL A 1 185 ? -7.150 6.572 -10.107 1.00 93.50 185 VAL A C 1
ATOM 1311 O O . VAL A 1 185 ? -6.840 6.478 -11.288 1.00 93.50 185 VAL A O 1
ATOM 1314 N N . SER A 1 186 ? -7.572 7.752 -9.643 1.00 92.50 186 SER A N 1
ATOM 1315 C CA . SER A 1 186 ? -7.513 8.944 -10.516 1.00 92.50 186 SER A CA 1
ATOM 1316 C C . SER A 1 186 ? -6.112 9.562 -10.565 1.00 92.50 186 SER A C 1
ATOM 1318 O O . SER A 1 186 ? -5.611 9.848 -11.645 1.00 92.50 186 SER A O 1
ATOM 1320 N N . VAL A 1 187 ? -5.474 9.773 -9.416 1.00 94.44 187 VAL A N 1
ATOM 1321 C CA . VAL A 1 187 ? -4.116 10.318 -9.320 1.00 94.44 187 VAL A CA 1
ATOM 1322 C C . VAL A 1 187 ? -3.311 9.480 -8.336 1.00 94.44 187 VAL A C 1
ATOM 1324 O O . VAL A 1 187 ? -3.643 9.409 -7.156 1.00 94.44 187 VAL A O 1
ATOM 1327 N N . LEU A 1 188 ? -2.250 8.860 -8.825 1.00 95.06 188 LEU A N 1
ATOM 1328 C CA . LEU A 1 188 ? -1.230 8.227 -8.005 1.00 95.06 188 LEU A CA 1
ATOM 1329 C C . LEU A 1 188 ? -0.057 9.201 -7.919 1.00 95.06 188 LEU A C 1
ATOM 1331 O O . LEU A 1 188 ? 0.658 9.383 -8.902 1.00 95.06 188 LEU A O 1
ATOM 1335 N N . GLU A 1 189 ? 0.089 9.878 -6.778 1.00 95.12 189 GLU A N 1
ATOM 1336 C CA . GLU A 1 189 ? 1.117 10.913 -6.617 1.00 95.12 189 GLU A CA 1
ATOM 1337 C C . GLU A 1 189 ? 2.503 10.264 -6.631 1.00 95.12 189 GLU A C 1
ATOM 1339 O O . GLU A 1 189 ? 3.335 10.553 -7.489 1.00 95.12 189 GLU A O 1
ATOM 1344 N N . VAL A 1 190 ? 2.742 9.320 -5.723 1.00 94.75 190 VAL A N 1
ATOM 1345 C CA . VAL A 1 190 ? 4.018 8.608 -5.642 1.00 94.75 190 VAL A CA 1
ATOM 1346 C C . VAL A 1 190 ? 3.799 7.166 -5.197 1.00 94.75 190 VAL A C 1
ATOM 1348 O O . VAL A 1 190 ? 3.002 6.895 -4.299 1.00 94.75 190 VAL A O 1
ATOM 1351 N N . VAL A 1 191 ? 4.563 6.251 -5.792 1.00 96.50 191 VAL A N 1
ATOM 1352 C CA . VAL A 1 191 ? 4.908 4.950 -5.206 1.00 96.50 191 VAL A CA 1
ATOM 1353 C C . VAL A 1 191 ? 6.409 4.945 -4.954 1.00 96.50 191 VAL A C 1
ATOM 1355 O O . VAL A 1 191 ? 7.179 4.955 -5.910 1.00 96.50 191 VAL A O 1
ATOM 1358 N N . ALA A 1 192 ? 6.830 4.955 -3.691 1.00 96.69 192 ALA A N 1
ATOM 1359 C CA . ALA A 1 192 ? 8.237 4.923 -3.299 1.00 96.69 192 ALA A CA 1
ATOM 1360 C C . ALA A 1 192 ? 8.567 3.606 -2.592 1.00 96.69 192 ALA A C 1
ATOM 1362 O O . ALA A 1 192 ? 7.932 3.267 -1.595 1.00 96.69 192 ALA A O 1
ATOM 1363 N N . ILE A 1 193 ? 9.555 2.872 -3.104 1.00 96.69 193 ILE A N 1
ATOM 1364 C CA . ILE A 1 193 ? 9.984 1.578 -2.566 1.00 96.69 193 ILE A CA 1
ATOM 1365 C C . ILE A 1 193 ? 11.500 1.602 -2.332 1.00 96.69 193 ILE A C 1
ATOM 1367 O O . ILE A 1 193 ? 12.256 1.808 -3.281 1.00 96.69 193 ILE A O 1
ATOM 1371 N N . ASP A 1 194 ? 11.940 1.367 -1.093 1.00 95.75 194 ASP A N 1
ATOM 1372 C CA . ASP A 1 194 ? 13.360 1.270 -0.715 1.00 95.75 194 ASP A CA 1
ATOM 1373 C C . ASP A 1 194 ? 13.628 0.059 0.196 1.00 95.75 194 ASP A C 1
ATOM 1375 O O . ASP A 1 194 ? 12.769 -0.408 0.946 1.00 95.75 194 ASP A O 1
ATOM 1379 N N . GLY A 1 195 ? 14.840 -0.489 0.118 1.00 92.44 195 GLY A N 1
ATOM 1380 C CA . GLY A 1 195 ? 15.326 -1.503 1.052 1.00 92.44 195 GLY A CA 1
ATOM 1381 C C . GLY A 1 195 ? 14.687 -2.885 0.905 1.00 92.44 195 GLY A C 1
ATOM 1382 O O . GLY A 1 195 ? 14.772 -3.691 1.836 1.00 92.44 195 GLY A O 1
ATOM 1383 N N . VAL A 1 196 ? 14.085 -3.183 -0.252 1.00 92.75 196 VAL A N 1
ATOM 1384 C CA . VAL A 1 196 ? 13.342 -4.428 -0.499 1.00 92.75 196 VAL A CA 1
ATOM 1385 C C . VAL A 1 196 ? 14.191 -5.511 -1.171 1.00 92.75 196 VAL A C 1
ATOM 1387 O O . VAL A 1 196 ? 15.043 -5.239 -2.006 1.00 92.75 196 VAL A O 1
ATOM 1390 N N . SER A 1 197 ? 14.015 -6.795 -0.841 1.00 91.00 197 SER A N 1
ATOM 1391 C CA . SER A 1 197 ? 14.722 -7.862 -1.579 1.00 91.00 197 SER A CA 1
ATOM 1392 C C . SER A 1 197 ? 13.969 -8.327 -2.827 1.00 91.00 197 SER A C 1
ATOM 1394 O O . SER A 1 197 ? 14.598 -8.628 -3.838 1.00 91.00 197 SER A O 1
ATOM 1396 N N . PHE A 1 198 ? 12.642 -8.360 -2.786 1.00 94.44 198 PHE A N 1
ATOM 1397 C CA . PHE A 1 198 ? 11.791 -8.733 -3.912 1.00 94.44 198 PHE A CA 1
ATOM 1398 C C . PHE A 1 198 ? 10.482 -7.946 -3.857 1.00 94.44 198 PHE A C 1
ATOM 1400 O O . PHE A 1 198 ? 9.916 -7.829 -2.768 1.00 94.44 198 PHE A O 1
ATOM 1407 N N . ILE A 1 199 ? 10.033 -7.445 -5.008 1.00 95.62 199 ILE A N 1
ATOM 1408 C CA . ILE A 1 199 ? 8.753 -6.754 -5.182 1.00 95.62 199 ILE A CA 1
ATOM 1409 C C . ILE A 1 199 ? 8.159 -7.025 -6.570 1.00 95.62 199 ILE A C 1
ATOM 1411 O O . ILE A 1 199 ? 8.868 -6.922 -7.574 1.00 95.62 199 ILE A O 1
ATOM 1415 N N . GLU A 1 200 ? 6.850 -7.286 -6.608 1.00 95.69 200 GLU A N 1
ATOM 1416 C CA . GLU A 1 200 ? 6.001 -7.154 -7.799 1.00 95.69 200 GLU A CA 1
ATOM 1417 C C . GLU A 1 200 ? 5.094 -5.918 -7.646 1.00 95.69 200 GLU A C 1
ATOM 1419 O O . GLU A 1 200 ? 4.413 -5.765 -6.629 1.00 95.69 200 GLU A O 1
ATOM 1424 N N . VAL A 1 201 ? 5.076 -5.022 -8.635 1.00 95.62 201 VAL A N 1
ATOM 1425 C CA . VAL A 1 201 ? 4.188 -3.846 -8.660 1.00 95.62 201 VAL A CA 1
ATOM 1426 C C . VAL A 1 201 ? 3.256 -3.933 -9.860 1.00 95.62 201 VAL A C 1
ATOM 1428 O O . VAL A 1 201 ? 3.721 -3.963 -10.998 1.00 95.62 201 VAL A O 1
ATOM 1431 N N . VAL A 1 202 ? 1.947 -3.905 -9.610 1.00 94.88 202 VAL A N 1
ATOM 1432 C CA . VAL A 1 202 ? 0.899 -3.888 -10.632 1.00 94.88 202 VAL A CA 1
ATOM 1433 C C . VAL A 1 202 ? 0.094 -2.596 -10.542 1.00 94.88 202 VAL A C 1
ATOM 1435 O O . VAL A 1 202 ? -0.486 -2.295 -9.500 1.00 94.88 202 VAL A O 1
ATOM 1438 N N . ILE A 1 203 ? 0.037 -1.847 -11.643 1.00 93.75 203 ILE A N 1
ATOM 1439 C CA . ILE A 1 203 ? -0.745 -0.607 -11.753 1.00 93.75 203 ILE A CA 1
ATOM 1440 C C . ILE A 1 203 ? -1.670 -0.724 -12.971 1.00 93.75 203 ILE A C 1
ATOM 1442 O O . ILE A 1 203 ? -1.185 -0.853 -14.096 1.00 93.75 203 ILE A O 1
ATOM 1446 N N . ASP A 1 204 ? -2.983 -0.675 -12.744 1.00 92.00 204 ASP A N 1
ATOM 1447 C CA . ASP A 1 204 ? -4.039 -0.730 -13.770 1.00 92.00 204 ASP A CA 1
ATOM 1448 C C . ASP A 1 204 ? -5.072 0.373 -13.500 1.00 92.00 204 ASP A C 1
ATOM 1450 O O . ASP A 1 204 ? -5.228 0.848 -12.379 1.00 92.00 204 ASP A O 1
ATOM 1454 N N . GLY A 1 205 ? -5.747 0.859 -14.537 1.00 88.31 205 GLY A N 1
ATOM 1455 C CA . GLY A 1 205 ? -6.884 1.762 -14.370 1.00 88.31 205 GLY A CA 1
ATOM 1456 C C . GLY A 1 205 ? -6.557 3.124 -13.745 1.00 88.31 205 GLY A C 1
ATOM 1457 O O . GLY A 1 205 ? -7.487 3.839 -13.362 1.00 88.31 205 GLY A O 1
ATOM 1458 N N . VAL A 1 206 ? -5.275 3.505 -13.654 1.00 89.56 206 VAL A N 1
ATOM 1459 C CA . VAL A 1 206 ? -4.842 4.744 -12.993 1.00 89.56 206 VAL A CA 1
ATOM 1460 C C . VAL A 1 206 ? -4.750 5.897 -13.977 1.00 89.56 206 VAL A C 1
ATOM 1462 O O . VAL A 1 206 ? -3.915 5.832 -14.857 1.00 89.56 206 VAL A O 1
ATOM 1465 N N . LEU A 1 207 ? -5.522 6.980 -13.844 1.00 86.75 207 LEU A N 1
ATOM 1466 C CA . LEU A 1 207 ? -5.522 8.038 -14.869 1.00 86.75 207 LEU A CA 1
ATOM 1467 C C . LEU A 1 207 ? -4.176 8.778 -14.979 1.00 86.75 207 LEU A C 1
ATOM 1469 O O . LEU A 1 207 ? -3.710 8.958 -16.101 1.00 86.75 207 LEU A O 1
ATOM 1473 N N . ASP A 1 208 ? -3.570 9.204 -13.871 1.00 91.19 208 ASP A N 1
ATOM 1474 C CA . ASP A 1 208 ? -2.289 9.925 -13.847 1.00 91.19 208 ASP A CA 1
ATOM 1475 C C . ASP A 1 208 ? -1.364 9.333 -12.767 1.00 91.19 208 ASP A C 1
ATOM 1477 O O . ASP A 1 208 ? -1.760 9.249 -11.604 1.00 91.19 208 ASP A O 1
ATOM 1481 N N . VAL A 1 209 ? -0.140 8.942 -13.141 1.00 93.44 209 VAL A N 1
ATOM 1482 C CA . VAL A 1 209 ? 0.915 8.475 -12.225 1.00 93.44 209 VAL A CA 1
ATOM 1483 C C . VAL A 1 209 ? 2.056 9.486 -12.250 1.00 93.44 209 VAL A C 1
ATOM 1485 O O . VAL A 1 209 ? 2.766 9.593 -13.252 1.00 93.44 209 VAL A O 1
ATOM 1488 N N . GLU A 1 210 ? 2.226 10.242 -11.166 1.00 93.25 210 GLU A N 1
ATOM 1489 C CA . GLU A 1 210 ? 3.269 11.271 -11.096 1.00 93.25 210 GLU A CA 1
ATOM 1490 C C . GLU A 1 210 ? 4.659 10.662 -10.901 1.00 93.25 210 GLU A C 1
ATOM 1492 O O . GLU A 1 210 ? 5.570 11.102 -11.590 1.00 93.25 210 GLU A O 1
ATOM 1497 N N . ALA A 1 211 ? 4.839 9.635 -10.060 1.00 92.50 211 ALA A N 1
ATOM 1498 C CA . ALA A 1 211 ? 6.109 8.908 -10.003 1.00 92.50 211 ALA A CA 1
ATOM 1499 C C . ALA A 1 211 ? 6.003 7.483 -9.436 1.00 92.50 211 ALA A C 1
ATOM 1501 O O . ALA A 1 211 ? 5.344 7.238 -8.426 1.00 92.50 211 ALA A O 1
ATOM 1502 N N . VAL A 1 212 ? 6.768 6.562 -10.025 1.00 95.62 212 VAL A N 1
ATOM 1503 C CA . VAL A 1 212 ? 7.154 5.283 -9.413 1.00 95.62 212 VAL A CA 1
ATOM 1504 C C . VAL A 1 212 ? 8.663 5.304 -9.180 1.00 95.62 212 VAL A C 1
ATOM 1506 O O . VAL A 1 212 ? 9.438 5.351 -10.134 1.00 95.62 212 VAL A O 1
ATOM 1509 N N . LEU A 1 213 ? 9.075 5.297 -7.914 1.00 95.81 213 LEU A N 1
ATOM 1510 C CA . LEU A 1 213 ? 10.460 5.419 -7.465 1.00 95.81 213 LEU A CA 1
ATOM 1511 C C . LEU A 1 213 ? 10.877 4.141 -6.739 1.00 95.81 213 LEU A C 1
ATOM 1513 O O . LEU A 1 213 ? 10.293 3.793 -5.714 1.00 95.81 213 LEU A O 1
ATOM 1517 N N . ILE A 1 214 ? 11.897 3.457 -7.249 1.00 95.50 214 ILE A N 1
ATOM 1518 C CA . ILE A 1 214 ? 12.415 2.226 -6.648 1.00 95.50 214 ILE A CA 1
ATOM 1519 C C . ILE A 1 214 ? 13.926 2.352 -6.459 1.00 95.50 214 ILE A C 1
ATOM 1521 O O . ILE A 1 214 ? 14.641 2.573 -7.434 1.00 95.50 214 ILE A O 1
ATOM 1525 N N . ASP A 1 215 ? 14.407 2.196 -5.224 1.00 94.50 215 ASP A N 1
ATOM 1526 C CA . ASP A 1 215 ? 15.833 2.223 -4.870 1.00 94.50 215 ASP A CA 1
ATOM 1527 C C . ASP A 1 215 ? 16.210 1.025 -3.983 1.00 94.50 215 ASP A C 1
ATOM 1529 O O . ASP A 1 215 ? 15.382 0.453 -3.278 1.00 94.50 215 ASP A O 1
ATOM 1533 N N . GLY A 1 216 ? 17.469 0.595 -4.038 1.00 91.25 216 GLY A N 1
ATOM 1534 C CA . GLY A 1 216 ? 18.016 -0.371 -3.085 1.00 91.25 216 GLY A CA 1
ATOM 1535 C C . GLY A 1 216 ? 17.404 -1.776 -3.144 1.00 91.25 216 GLY A C 1
ATOM 1536 O O . GLY A 1 216 ? 17.572 -2.546 -2.192 1.00 91.25 216 GLY A O 1
ATOM 1537 N N . VAL A 1 217 ? 16.723 -2.134 -4.241 1.00 92.19 217 VAL A N 1
ATOM 1538 C CA . VAL A 1 217 ? 15.991 -3.404 -4.351 1.00 92.19 217 VAL A CA 1
ATOM 1539 C C . VAL A 1 217 ? 16.832 -4.534 -4.956 1.00 92.19 217 VAL A C 1
ATOM 1541 O O . VAL A 1 217 ? 17.627 -4.322 -5.863 1.00 92.19 217 VAL A O 1
ATOM 1544 N N . SER A 1 218 ? 16.690 -5.787 -4.505 1.00 90.38 218 SER A N 1
ATOM 1545 C CA . SER A 1 218 ? 17.404 -6.890 -5.187 1.00 90.38 218 SER A CA 1
ATOM 1546 C C . SER A 1 218 ? 16.710 -7.327 -6.483 1.00 90.38 218 SER A C 1
ATOM 1548 O O . SER A 1 218 ? 17.370 -7.396 -7.516 1.00 90.38 218 SER A O 1
ATOM 1550 N N . VAL A 1 219 ? 15.407 -7.602 -6.460 1.00 92.38 219 VAL A N 1
ATOM 1551 C CA . VAL A 1 219 ? 14.632 -8.016 -7.642 1.00 92.38 219 VAL A CA 1
ATOM 1552 C C . VAL A 1 219 ? 13.353 -7.195 -7.738 1.00 92.38 219 VAL A C 1
ATOM 1554 O O . VAL A 1 219 ? 12.619 -7.093 -6.756 1.00 92.38 219 VAL A O 1
ATOM 1557 N N . VAL A 1 220 ? 13.098 -6.640 -8.918 1.00 93.00 220 VAL A N 1
ATOM 1558 C CA . VAL A 1 220 ? 11.932 -5.809 -9.219 1.00 93.00 220 VAL A CA 1
ATOM 1559 C C . VAL A 1 220 ? 11.225 -6.355 -10.453 1.00 93.00 220 VAL A C 1
ATOM 1561 O O . VAL A 1 220 ? 11.835 -6.454 -11.519 1.00 93.00 220 VAL A O 1
ATOM 1564 N N . GLU A 1 221 ? 9.935 -6.638 -10.312 1.00 91.38 221 GLU A N 1
ATOM 1565 C CA . GLU A 1 221 ? 9.015 -6.879 -11.422 1.00 91.38 221 GLU A CA 1
ATOM 1566 C C . GLU A 1 221 ? 7.955 -5.769 -11.421 1.00 91.38 221 GLU A C 1
ATOM 1568 O O . GLU A 1 221 ? 7.215 -5.605 -10.452 1.00 91.38 221 GLU A O 1
ATOM 1573 N N . ILE A 1 222 ? 7.906 -4.957 -12.480 1.00 83.56 222 ILE A N 1
ATOM 1574 C CA . ILE A 1 222 ? 6.881 -3.916 -12.646 1.00 83.56 222 ILE A CA 1
ATOM 1575 C C . ILE A 1 222 ? 6.009 -4.268 -13.835 1.00 83.56 222 ILE A C 1
ATOM 1577 O O . ILE A 1 222 ? 6.498 -4.464 -14.950 1.00 83.56 222 ILE A O 1
ATOM 1581 N N . VAL A 1 223 ? 4.703 -4.251 -13.609 1.00 81.38 223 VAL A N 1
ATOM 1582 C CA . VAL A 1 223 ? 3.697 -4.544 -14.615 1.00 81.38 223 VAL A CA 1
ATOM 1583 C C . VAL A 1 223 ? 2.640 -3.440 -14.596 1.00 81.38 223 VAL A C 1
ATOM 1585 O O . VAL A 1 223 ? 1.760 -3.398 -13.745 1.00 81.38 223 VAL A O 1
ATOM 1588 N N . VAL A 1 224 ? 2.710 -2.528 -15.560 1.00 79.25 224 VAL A N 1
ATOM 1589 C CA . VAL A 1 224 ? 1.686 -1.499 -15.778 1.00 79.25 224 VAL A CA 1
ATOM 1590 C C . VAL A 1 224 ? 0.804 -1.934 -16.942 1.00 79.25 224 VAL A C 1
ATOM 1592 O O . VAL A 1 224 ? 1.305 -2.140 -18.051 1.00 79.25 224 VAL A O 1
ATOM 1595 N N . ILE A 1 225 ? -0.497 -2.083 -16.699 1.00 69.12 225 ILE A N 1
ATOM 1596 C CA . ILE A 1 225 ? -1.456 -2.585 -17.688 1.00 69.12 225 ILE A CA 1
ATOM 1597 C C . ILE A 1 225 ? -2.628 -1.612 -17.774 1.00 69.12 225 ILE A C 1
ATOM 1599 O O . ILE A 1 225 ? -3.458 -1.608 -16.888 1.00 69.12 225 ILE A O 1
ATOM 1603 N N . ASP A 1 226 ? -2.735 -0.867 -18.876 1.00 72.69 226 ASP A N 1
ATOM 1604 C CA . ASP A 1 226 ? -3.912 -0.064 -19.255 1.00 72.69 226 ASP A CA 1
ATOM 1605 C C . ASP A 1 226 ? -4.261 1.122 -18.323 1.00 72.69 226 ASP A C 1
ATOM 1607 O O . ASP A 1 226 ? -3.829 1.251 -17.182 1.00 72.69 226 ASP A O 1
ATOM 1611 N N . GLY A 1 227 ? -5.016 2.081 -18.860 1.00 73.12 227 GLY A N 1
ATOM 1612 C CA . GLY A 1 227 ? -5.618 3.175 -18.090 1.00 73.12 227 GLY A CA 1
ATOM 1613 C C . GLY A 1 227 ? -4.731 4.381 -17.751 1.00 73.12 227 GLY A C 1
ATOM 1614 O O . GLY A 1 227 ? -5.292 5.415 -17.389 1.00 73.12 227 GLY A O 1
ATOM 1615 N N . VAL A 1 228 ? -3.409 4.309 -17.944 1.00 84.62 228 VAL A N 1
ATOM 1616 C CA . VAL A 1 228 ? -2.460 5.366 -17.539 1.00 84.62 228 VAL A CA 1
ATOM 1617 C C . VAL A 1 228 ? -2.239 6.441 -18.598 1.00 84.62 228 VAL A C 1
ATOM 1619 O O . VAL A 1 228 ? -1.788 6.191 -19.713 1.00 84.62 228 VAL A O 1
ATOM 1622 N N . SER A 1 229 ? -2.533 7.697 -18.259 1.00 84.69 229 SER A N 1
ATOM 1623 C CA . SER A 1 229 ? -2.345 8.830 -19.174 1.00 84.69 229 SER A CA 1
ATOM 1624 C C . SER A 1 229 ? -0.914 9.343 -19.165 1.00 84.69 229 SER A C 1
ATOM 1626 O O . SER A 1 229 ? -0.362 9.621 -20.231 1.00 84.69 229 SER A O 1
ATOM 1628 N N . VAL A 1 230 ? -0.333 9.488 -17.977 1.00 87.06 230 VAL A N 1
ATOM 1629 C CA . VAL A 1 230 ? 1.013 10.020 -17.759 1.00 87.06 230 VAL A CA 1
ATOM 1630 C C . VAL A 1 230 ? 1.727 9.125 -16.758 1.00 87.06 230 VAL A C 1
ATOM 1632 O O . VAL A 1 230 ? 1.119 8.731 -15.766 1.00 87.06 230 VAL A O 1
ATOM 1635 N N . LEU A 1 231 ? 2.984 8.794 -17.053 1.00 89.19 231 LEU A N 1
ATOM 1636 C CA . LEU A 1 231 ? 3.825 7.939 -16.227 1.00 89.19 231 LEU A CA 1
ATOM 1637 C C . LEU A 1 231 ? 5.267 8.462 -16.175 1.00 89.19 231 LEU A C 1
ATOM 1639 O O . LEU A 1 231 ? 5.882 8.708 -17.220 1.00 89.19 231 LEU A O 1
ATOM 1643 N N . GLU A 1 232 ? 5.816 8.539 -14.965 1.00 91.81 232 GLU A N 1
ATOM 1644 C CA . GLU A 1 232 ? 7.253 8.636 -14.697 1.00 91.81 232 GLU A CA 1
ATOM 1645 C C . GLU A 1 232 ? 7.707 7.436 -13.855 1.00 91.81 232 GLU A C 1
ATOM 1647 O O . GLU A 1 232 ? 7.074 7.085 -12.857 1.00 91.81 232 GLU A O 1
ATOM 1652 N N . VAL A 1 233 ? 8.803 6.794 -14.265 1.00 92.69 233 VAL A N 1
ATOM 1653 C CA . VAL A 1 233 ? 9.409 5.665 -13.545 1.00 92.69 233 VAL A CA 1
ATOM 1654 C C . VAL A 1 233 ? 10.902 5.910 -13.386 1.00 92.69 233 VAL A C 1
ATOM 1656 O O . VAL A 1 233 ? 11.595 6.187 -14.368 1.00 92.69 233 VAL A O 1
ATOM 1659 N N . VAL A 1 234 ? 11.401 5.751 -12.162 1.00 93.44 234 VAL A N 1
ATOM 1660 C CA . VAL A 1 234 ? 12.824 5.803 -11.826 1.00 93.44 234 VAL A CA 1
ATOM 1661 C C . VAL A 1 234 ? 13.186 4.577 -10.999 1.00 93.44 234 VAL A C 1
ATOM 1663 O O . VAL A 1 234 ? 12.615 4.342 -9.936 1.00 93.44 234 VAL A O 1
ATOM 1666 N N . ILE A 1 235 ? 14.156 3.810 -11.486 1.00 92.56 235 ILE A N 1
ATOM 1667 C CA . ILE A 1 235 ? 14.692 2.623 -10.822 1.00 92.56 235 ILE A CA 1
ATOM 1668 C C . ILE A 1 235 ? 16.198 2.821 -10.643 1.00 92.56 235 ILE A C 1
ATOM 1670 O O . ILE A 1 235 ? 16.907 2.989 -11.634 1.00 92.56 235 ILE A O 1
ATOM 1674 N N . ASP A 1 236 ? 16.687 2.794 -9.405 1.00 92.31 236 ASP A N 1
ATOM 1675 C CA . ASP A 1 236 ? 18.109 2.923 -9.062 1.00 92.31 236 ASP A CA 1
ATOM 1676 C C . ASP A 1 236 ? 18.556 1.793 -8.121 1.00 92.31 236 ASP A C 1
ATOM 1678 O O . ASP A 1 236 ? 17.768 1.206 -7.384 1.00 92.31 236 ASP A O 1
ATOM 1682 N N . GLY A 1 237 ? 19.836 1.434 -8.172 1.00 89.69 237 GLY A N 1
ATOM 1683 C CA . GLY A 1 237 ? 20.437 0.521 -7.199 1.00 89.69 237 GLY A CA 1
ATOM 1684 C C . GLY A 1 237 ? 19.900 -0.917 -7.209 1.00 89.69 237 GLY A C 1
ATOM 1685 O O . GLY A 1 237 ? 20.073 -1.624 -6.211 1.00 89.69 237 GLY A O 1
ATOM 1686 N N . VAL A 1 238 ? 19.285 -1.374 -8.310 1.00 90.44 238 VAL A N 1
ATOM 1687 C CA . VAL A 1 238 ? 18.629 -2.693 -8.382 1.00 90.44 238 VAL A CA 1
ATOM 1688 C C . VAL A 1 238 ? 19.543 -3.814 -8.897 1.00 90.44 238 VAL A C 1
ATOM 1690 O O . VAL A 1 238 ? 20.415 -3.599 -9.736 1.00 90.44 238 VAL A O 1
ATOM 1693 N N . SER A 1 239 ? 19.378 -5.059 -8.427 1.00 87.38 239 SER A N 1
ATOM 1694 C CA . SER A 1 239 ? 20.134 -6.185 -9.019 1.00 87.38 239 SER A CA 1
ATOM 1695 C C . SER A 1 239 ? 19.483 -6.725 -10.291 1.00 87.38 239 SER A C 1
ATOM 1697 O O . SER A 1 239 ? 20.176 -6.831 -11.296 1.00 87.38 239 SER A O 1
ATOM 1699 N N . VAL A 1 240 ? 18.188 -7.045 -10.268 1.00 88.50 240 VAL A N 1
ATOM 1700 C CA . VAL A 1 240 ? 17.450 -7.575 -11.425 1.00 88.50 240 VAL A CA 1
ATOM 1701 C C . VAL A 1 240 ? 16.162 -6.788 -11.645 1.00 88.50 240 VAL A C 1
ATOM 1703 O O . VAL A 1 240 ? 15.417 -6.576 -10.689 1.00 88.50 240 VAL A O 1
ATOM 1706 N N . VAL A 1 241 ? 15.904 -6.379 -12.888 1.00 91.25 241 VAL A N 1
ATOM 1707 C CA . VAL A 1 241 ? 14.701 -5.628 -13.275 1.00 91.25 241 VAL A CA 1
ATOM 1708 C C . VAL A 1 241 ? 14.014 -6.260 -14.484 1.00 91.25 241 VAL A C 1
ATOM 1710 O O . VAL A 1 241 ? 14.646 -6.466 -15.525 1.00 91.25 241 VAL A O 1
ATOM 1713 N N . GLU A 1 242 ? 12.703 -6.462 -14.364 1.00 90.75 242 GLU A N 1
ATOM 1714 C CA . GLU A 1 242 ? 11.769 -6.667 -15.472 1.00 90.75 242 GLU A CA 1
ATOM 1715 C C . GLU A 1 242 ? 10.674 -5.591 -15.429 1.00 90.75 242 GLU A C 1
ATOM 1717 O O . GLU A 1 242 ? 10.091 -5.318 -14.379 1.00 90.75 242 GLU A O 1
ATOM 1722 N N . VAL A 1 243 ? 10.411 -4.955 -16.573 1.00 90.56 243 VAL A N 1
ATOM 1723 C CA . VAL A 1 243 ? 9.366 -3.938 -16.720 1.00 90.56 243 VAL A CA 1
ATOM 1724 C C . VAL A 1 243 ? 8.502 -4.226 -17.938 1.00 90.56 243 VAL A C 1
ATOM 1726 O O . VAL A 1 243 ? 8.997 -4.331 -19.064 1.00 90.56 243 VAL A O 1
ATOM 1729 N N . VAL A 1 244 ? 7.191 -4.249 -17.721 1.00 90.19 244 VAL A N 1
ATOM 1730 C CA . VAL A 1 244 ? 6.172 -4.294 -18.766 1.00 90.19 244 VAL A CA 1
ATOM 1731 C C . VAL A 1 244 ? 5.254 -3.091 -18.614 1.00 90.19 244 VAL A C 1
ATOM 1733 O O . VAL A 1 244 ? 4.671 -2.876 -17.558 1.00 90.19 244 VAL A O 1
ATOM 1736 N N . ILE A 1 245 ? 5.125 -2.309 -19.679 1.00 88.56 245 ILE A N 1
ATOM 1737 C CA . ILE A 1 245 ? 4.246 -1.150 -19.756 1.00 88.56 245 ILE A CA 1
ATOM 1738 C C . ILE A 1 245 ? 3.373 -1.282 -21.005 1.00 88.56 245 ILE A C 1
ATOM 1740 O O . ILE A 1 245 ? 3.867 -1.215 -22.132 1.00 88.56 245 ILE A O 1
ATOM 1744 N N . ASP A 1 246 ? 2.068 -1.431 -20.796 1.00 85.62 246 ASP A N 1
ATOM 1745 C CA . ASP A 1 246 ? 1.046 -1.442 -21.844 1.00 85.62 246 ASP A CA 1
ATOM 1746 C C . ASP A 1 246 ? -0.065 -0.439 -21.509 1.00 85.62 246 ASP A C 1
ATOM 1748 O O . ASP A 1 246 ? -0.349 -0.150 -20.348 1.00 85.62 246 ASP A O 1
ATOM 1752 N N . GLY A 1 247 ? -0.695 0.115 -22.543 1.00 80.38 247 GLY A N 1
ATOM 1753 C CA . GLY A 1 247 ? -1.847 1.005 -22.414 1.00 80.38 247 GLY A CA 1
ATOM 1754 C C . GLY A 1 247 ? -1.559 2.356 -21.749 1.00 80.38 247 GLY A C 1
ATOM 1755 O O . GLY A 1 247 ? -2.495 3.057 -21.368 1.00 80.38 247 GLY A O 1
ATOM 1756 N N . VAL A 1 248 ? -0.286 2.762 -21.675 1.00 84.12 248 VAL A N 1
ATOM 1757 C CA . VAL A 1 248 ? 0.109 4.117 -21.272 1.00 84.12 248 VAL A CA 1
ATOM 1758 C C . VAL A 1 248 ? 0.007 5.079 -22.460 1.00 84.12 248 VAL A C 1
ATOM 1760 O O . VAL A 1 248 ? 0.511 4.797 -23.548 1.00 84.12 248 VAL A O 1
ATOM 1763 N N . LEU A 1 249 ? -0.592 6.260 -22.280 1.00 83.44 249 LEU A N 1
ATOM 1764 C CA . LEU A 1 249 ? -0.631 7.281 -23.335 1.00 83.44 249 LEU A CA 1
ATOM 1765 C C . LEU A 1 249 ? 0.712 8.005 -23.479 1.00 83.44 249 LEU A C 1
ATOM 1767 O O . LEU A 1 249 ? 1.201 8.164 -24.605 1.00 83.44 249 LEU A O 1
ATOM 1771 N N . VAL A 1 250 ? 1.287 8.462 -22.362 1.00 84.81 250 VAL A N 1
ATOM 1772 C CA . VAL A 1 250 ? 2.544 9.217 -22.315 1.00 84.81 250 VAL A CA 1
ATOM 1773 C C . VAL A 1 250 ? 3.456 8.717 -21.197 1.00 84.81 250 VAL A C 1
ATOM 1775 O O . VAL A 1 250 ? 3.053 8.685 -20.042 1.00 84.81 250 VAL A O 1
ATOM 1778 N N . ILE A 1 251 ? 4.708 8.406 -21.538 1.00 85.31 251 ILE A N 1
ATOM 1779 C CA . ILE A 1 251 ? 5.799 8.265 -20.561 1.00 85.31 251 ILE A CA 1
ATOM 1780 C C . ILE A 1 251 ? 6.639 9.540 -20.627 1.00 85.31 251 ILE A C 1
ATOM 1782 O O . ILE A 1 251 ? 7.222 9.834 -21.679 1.00 85.31 251 ILE A O 1
ATOM 1786 N N . GLU A 1 252 ? 6.679 10.303 -19.534 1.00 86.62 252 GLU A N 1
ATOM 1787 C CA . GLU A 1 252 ? 7.484 11.529 -19.449 1.00 86.62 252 GLU A CA 1
ATOM 1788 C C . GLU A 1 252 ? 8.961 11.201 -19.266 1.00 86.62 252 GLU A C 1
ATOM 1790 O O . GLU A 1 252 ? 9.799 11.691 -20.025 1.00 86.62 252 GLU A O 1
ATOM 1795 N N . ALA A 1 253 ? 9.268 10.313 -18.328 1.00 86.50 253 ALA A N 1
ATOM 1796 C CA . ALA A 1 253 ? 10.606 9.789 -18.145 1.00 86.50 253 ALA A CA 1
ATOM 1797 C C . ALA A 1 253 ? 10.552 8.332 -17.689 1.00 86.50 253 ALA A C 1
ATOM 1799 O O . ALA A 1 253 ? 9.743 7.941 -16.850 1.00 86.50 253 ALA A O 1
ATOM 1800 N N . PHE A 1 254 ? 11.437 7.531 -18.263 1.00 89.25 254 PHE A N 1
ATOM 1801 C CA . PHE A 1 254 ? 11.703 6.173 -17.824 1.00 89.25 254 PHE A CA 1
ATOM 1802 C C . PHE A 1 254 ? 13.204 6.030 -17.614 1.00 89.25 254 PHE A C 1
ATOM 1804 O O . PHE A 1 254 ? 13.968 6.014 -18.582 1.00 89.25 254 PHE A O 1
ATOM 1811 N N . VAL A 1 255 ? 13.623 5.982 -16.354 1.00 88.94 255 VAL A N 1
ATOM 1812 C CA . VAL A 1 255 ? 15.030 5.992 -15.960 1.00 88.94 255 VAL A CA 1
ATOM 1813 C C . VAL A 1 255 ? 15.363 4.709 -15.217 1.00 88.94 255 VAL A C 1
ATOM 1815 O O . VAL A 1 255 ? 14.722 4.368 -14.228 1.00 88.94 255 VAL A O 1
ATOM 1818 N N . ILE A 1 256 ? 16.398 4.022 -15.683 1.00 87.38 256 ILE A N 1
ATOM 1819 C CA . ILE A 1 256 ? 17.032 2.908 -14.985 1.00 87.38 256 ILE A CA 1
ATOM 1820 C C . ILE A 1 256 ? 18.504 3.268 -14.795 1.00 87.38 256 ILE A C 1
ATOM 1822 O O . ILE A 1 256 ? 19.201 3.487 -15.785 1.00 87.38 256 ILE A O 1
ATOM 1826 N N . ASP A 1 257 ? 18.972 3.319 -13.551 1.00 88.12 257 ASP A N 1
ATOM 1827 C CA . ASP A 1 257 ? 20.368 3.586 -13.193 1.00 88.12 257 ASP A CA 1
ATOM 1828 C C . ASP A 1 257 ? 20.912 2.518 -12.231 1.00 88.12 257 ASP A C 1
ATOM 1830 O O . ASP A 1 257 ? 20.179 1.863 -11.495 1.00 88.12 257 ASP A O 1
ATOM 1834 N N . SER A 1 258 ? 22.226 2.308 -12.268 1.00 85.31 258 SER A N 1
ATOM 1835 C CA . SER A 1 258 ? 22.966 1.409 -11.374 1.00 85.31 258 SER A CA 1
ATOM 1836 C C . SER A 1 258 ? 22.398 -0.014 -11.246 1.00 85.31 258 SER A C 1
ATOM 1838 O O . SER A 1 258 ? 22.523 -0.635 -10.185 1.00 85.31 258 SER A O 1
ATOM 1840 N N . VAL A 1 259 ? 21.826 -0.565 -12.323 1.00 84.75 259 VAL A N 1
ATOM 1841 C CA . VAL A 1 259 ? 21.246 -1.918 -12.324 1.00 84.75 259 VAL A CA 1
ATOM 1842 C C . VAL A 1 259 ? 22.260 -2.988 -12.731 1.00 84.75 259 VAL A C 1
ATOM 1844 O O . VAL A 1 259 ? 23.079 -2.791 -13.626 1.00 84.75 259 VAL A O 1
ATOM 1847 N N . SER A 1 260 ? 22.243 -4.165 -12.100 1.00 81.81 260 SER A N 1
ATOM 1848 C CA . SER A 1 260 ? 23.110 -5.262 -12.568 1.00 81.81 260 SER A CA 1
ATOM 1849 C C . SER A 1 260 ? 22.565 -5.879 -13.857 1.00 81.81 260 SER A C 1
ATOM 1851 O O . SER A 1 260 ? 23.223 -5.781 -14.893 1.00 81.81 260 SER A O 1
ATOM 1853 N N . ASP A 1 261 ? 21.359 -6.434 -13.814 1.00 82.69 261 ASP A N 1
ATOM 1854 C CA . ASP A 1 261 ? 20.750 -7.177 -14.910 1.00 82.69 261 ASP A CA 1
ATOM 1855 C C . ASP A 1 261 ? 19.345 -6.623 -15.224 1.00 82.69 261 ASP A C 1
ATOM 1857 O O . ASP A 1 261 ? 18.452 -6.612 -14.381 1.00 82.69 261 ASP A O 1
ATOM 1861 N N . VAL A 1 262 ? 19.140 -6.154 -16.452 1.00 84.38 262 VAL A N 1
ATOM 1862 C CA . VAL A 1 262 ? 17.822 -5.820 -17.006 1.00 84.38 262 VAL A CA 1
ATOM 1863 C C . VAL A 1 262 ? 17.390 -6.991 -17.884 1.00 84.38 262 VAL A C 1
ATOM 1865 O O . VAL A 1 262 ? 17.938 -7.179 -18.976 1.00 84.38 262 VAL A O 1
ATOM 1868 N N . GLU A 1 263 ? 16.431 -7.785 -17.406 1.00 85.25 263 GLU A N 1
ATOM 1869 C CA . GLU A 1 263 ? 15.929 -8.965 -18.122 1.00 85.25 263 GLU A CA 1
ATOM 1870 C C . GLU A 1 263 ? 15.036 -8.543 -19.291 1.00 85.25 263 GLU A C 1
ATOM 1872 O O . GLU A 1 263 ? 15.276 -8.906 -20.446 1.00 85.25 263 GLU A O 1
ATOM 1877 N N . ALA A 1 264 ? 14.040 -7.702 -19.025 1.00 79.56 264 ALA A N 1
ATOM 1878 C CA . ALA A 1 264 ? 13.174 -7.189 -20.071 1.00 79.56 264 ALA A CA 1
ATOM 1879 C C . ALA A 1 264 ? 12.660 -5.783 -19.768 1.00 79.56 264 ALA A C 1
ATOM 1881 O O . ALA A 1 264 ? 12.303 -5.454 -18.642 1.00 79.56 264 ALA A O 1
ATOM 1882 N N . ILE A 1 265 ? 12.583 -4.967 -20.816 1.00 84.62 265 ILE A N 1
ATOM 1883 C CA . ILE A 1 265 ? 11.782 -3.745 -20.853 1.00 84.62 265 ILE A CA 1
ATOM 1884 C C . ILE A 1 265 ? 10.872 -3.862 -22.065 1.00 84.62 265 ILE A C 1
ATOM 1886 O O . ILE A 1 265 ? 11.358 -3.866 -23.200 1.00 84.62 265 ILE A O 1
ATOM 1890 N N . LEU A 1 266 ? 9.569 -3.976 -21.835 1.00 83.81 266 LEU A N 1
ATOM 1891 C CA . LEU A 1 266 ? 8.549 -4.064 -22.873 1.00 83.81 266 LEU A CA 1
ATOM 1892 C C . LEU A 1 266 ? 7.620 -2.860 -22.750 1.00 83.81 266 LEU A C 1
ATOM 1894 O O . LEU A 1 266 ? 6.901 -2.741 -21.768 1.00 83.81 266 LEU A O 1
ATOM 1898 N N . ILE A 1 267 ? 7.636 -1.972 -23.739 1.00 83.44 267 ILE A N 1
ATOM 1899 C CA . ILE A 1 267 ? 6.778 -0.784 -23.793 1.00 83.44 267 ILE A CA 1
ATOM 1900 C C . ILE A 1 267 ? 5.951 -0.875 -25.076 1.00 83.44 267 ILE A C 1
ATOM 1902 O O . ILE A 1 267 ? 6.544 -0.930 -26.153 1.00 83.44 267 ILE A O 1
ATOM 1906 N N . ASP A 1 268 ? 4.619 -0.891 -24.978 1.00 81.88 268 ASP A N 1
ATOM 1907 C CA . ASP A 1 268 ? 3.701 -0.945 -26.131 1.00 81.88 268 ASP A CA 1
ATOM 1908 C C . ASP A 1 268 ? 2.661 0.189 -26.110 1.00 81.88 268 ASP A C 1
ATOM 1910 O O . ASP A 1 268 ? 2.147 0.585 -25.066 1.00 81.88 268 ASP A O 1
ATOM 1914 N N . GLY A 1 269 ? 2.331 0.719 -27.290 1.00 69.06 269 GLY A N 1
ATOM 1915 C CA . GLY A 1 269 ? 1.223 1.652 -27.493 1.00 69.06 269 GLY A CA 1
ATOM 1916 C C . GLY A 1 269 ? 1.465 3.095 -27.036 1.00 69.06 269 GLY A C 1
ATOM 1917 O O . GLY A 1 269 ? 0.542 3.908 -27.110 1.00 69.06 269 GLY A O 1
ATOM 1918 N N . VAL A 1 270 ? 2.689 3.448 -26.630 1.00 72.25 270 VAL A N 1
ATOM 1919 C CA . VAL A 1 270 ? 2.964 4.690 -25.882 1.00 72.25 270 VAL A CA 1
ATOM 1920 C C . VAL A 1 270 ? 3.503 5.837 -26.749 1.00 72.25 270 VAL A C 1
ATOM 1922 O O . VAL A 1 270 ? 4.141 5.632 -27.786 1.00 72.25 270 VAL A O 1
ATOM 1925 N N . SER A 1 271 ? 3.280 7.085 -26.324 1.00 73.19 271 SER A N 1
ATOM 1926 C CA . SER A 1 271 ? 4.097 8.240 -26.730 1.00 73.19 271 SER A CA 1
ATOM 1927 C C . SER A 1 271 ? 5.173 8.508 -25.676 1.00 73.19 271 SER A C 1
ATOM 1929 O O . SER A 1 271 ? 4.871 8.951 -24.577 1.00 73.19 271 SER A O 1
ATOM 1931 N N . VAL A 1 272 ? 6.434 8.254 -25.997 1.00 66.19 272 VAL A N 1
ATOM 1932 C CA . VAL A 1 272 ? 7.538 8.335 -25.034 1.00 66.19 272 VAL A CA 1
ATOM 1933 C C . VAL A 1 272 ? 8.332 9.616 -25.247 1.00 66.19 272 VAL A C 1
ATOM 1935 O O . VAL A 1 272 ? 8.685 9.964 -26.379 1.00 66.19 272 VAL A O 1
ATOM 1938 N N . VAL A 1 273 ? 8.622 10.327 -24.163 1.00 66.19 273 VAL A N 1
ATOM 1939 C CA . VAL A 1 273 ? 9.508 11.490 -24.197 1.00 66.19 273 VAL A CA 1
ATOM 1940 C C . VAL A 1 273 ? 10.944 11.017 -23.995 1.00 66.19 273 VAL A C 1
ATOM 1942 O O . VAL A 1 273 ? 11.718 11.046 -24.950 1.00 66.19 273 VAL A O 1
ATOM 1945 N N . GLU A 1 274 ? 11.289 10.497 -22.823 1.00 78.00 274 GLU A N 1
ATOM 1946 C CA . GLU A 1 274 ? 12.670 10.139 -22.503 1.00 78.00 274 GLU A CA 1
ATOM 1947 C C . GLU A 1 274 ? 12.780 8.725 -21.920 1.00 78.00 274 GLU A C 1
ATOM 1949 O O . GLU A 1 274 ? 12.050 8.358 -21.002 1.00 78.00 274 GLU A O 1
ATOM 1954 N N . VAL A 1 275 ? 13.712 7.934 -22.458 1.00 80.12 275 VAL A N 1
ATOM 1955 C CA . VAL A 1 275 ? 14.160 6.662 -21.870 1.00 80.12 275 VAL A CA 1
ATOM 1956 C C . VAL A 1 275 ? 15.657 6.755 -21.631 1.00 80.12 275 VAL A C 1
ATOM 1958 O O . VAL A 1 275 ? 16.420 6.926 -22.585 1.00 80.12 275 VAL A O 1
ATOM 1961 N N . VAL A 1 276 ? 16.079 6.600 -20.380 1.00 80.88 276 VAL A N 1
ATOM 1962 C CA . VAL A 1 276 ? 17.486 6.558 -19.982 1.00 80.88 276 VAL A CA 1
ATOM 1963 C C . VAL A 1 276 ? 17.765 5.238 -19.286 1.00 80.88 276 VAL A C 1
ATOM 1965 O O . VAL A 1 276 ? 17.124 4.894 -18.302 1.00 80.88 276 VAL A O 1
ATOM 1968 N N . ILE A 1 277 ? 18.743 4.503 -19.796 1.00 79.50 277 ILE A N 1
ATOM 1969 C CA . ILE A 1 277 ? 19.290 3.310 -19.156 1.00 79.50 277 ILE A CA 1
ATOM 1970 C C . ILE A 1 277 ? 20.782 3.571 -18.970 1.00 79.50 277 ILE A C 1
ATOM 1972 O O . ILE A 1 277 ? 21.525 3.612 -19.954 1.00 79.50 277 ILE A O 1
ATOM 1976 N N . ASP A 1 278 ? 21.214 3.791 -17.734 1.00 80.12 278 ASP A N 1
ATOM 1977 C CA . ASP A 1 278 ? 22.598 4.101 -17.378 1.00 80.12 278 ASP A CA 1
ATOM 1978 C C . ASP A 1 278 ? 23.168 3.068 -16.395 1.00 80.12 278 ASP A C 1
ATOM 1980 O O . ASP A 1 278 ? 22.452 2.409 -15.647 1.00 80.12 278 ASP A O 1
ATOM 1984 N N . VAL A 1 279 ? 24.488 2.887 -16.450 1.00 66.88 279 VAL A N 1
ATOM 1985 C CA . VAL A 1 279 ? 25.278 2.043 -15.539 1.00 66.88 279 VAL A CA 1
ATOM 1986 C C . VAL A 1 279 ? 24.700 0.630 -15.358 1.00 66.88 279 VAL A C 1
ATOM 1988 O O . VAL A 1 279 ? 24.521 0.154 -14.239 1.00 66.88 279 VAL A O 1
ATOM 1991 N N . VAL A 1 280 ? 24.479 -0.085 -16.468 1.00 67.31 280 VAL A N 1
ATOM 1992 C CA . VAL A 1 280 ? 23.961 -1.466 -16.433 1.00 67.31 280 VAL A CA 1
ATOM 1993 C C . VAL A 1 280 ? 25.023 -2.522 -16.763 1.00 67.31 280 VAL A C 1
ATOM 1995 O O . VAL A 1 280 ? 25.840 -2.348 -17.673 1.00 67.31 280 VAL A O 1
ATOM 1998 N N . SER A 1 281 ? 25.043 -3.664 -16.062 1.00 71.81 281 SER A N 1
ATOM 1999 C CA . SER A 1 281 ? 25.954 -4.759 -16.448 1.00 71.81 281 SER A CA 1
ATOM 2000 C C . SER A 1 281 ? 25.427 -5.516 -17.667 1.00 71.81 281 SER A C 1
ATOM 2002 O O . SER A 1 281 ? 26.119 -5.583 -18.689 1.00 71.81 281 SER A O 1
ATOM 2004 N N . VAL A 1 282 ? 24.212 -6.049 -17.596 1.00 69.75 282 VAL A N 1
ATOM 2005 C CA . VAL A 1 282 ? 23.578 -6.801 -18.684 1.00 69.75 282 VAL A CA 1
ATOM 2006 C C . VAL A 1 282 ? 22.208 -6.216 -18.987 1.00 69.75 282 VAL A C 1
ATOM 2008 O O . VAL A 1 282 ? 21.419 -5.975 -18.087 1.00 69.75 282 VAL A O 1
ATOM 2011 N N . VAL A 1 283 ? 21.922 -6.012 -20.268 1.00 71.50 283 VAL A N 1
ATOM 2012 C CA . VAL A 1 283 ? 20.574 -5.740 -20.767 1.00 71.50 283 VAL A CA 1
ATOM 2013 C C . VAL A 1 283 ? 20.248 -6.822 -21.788 1.00 71.50 283 VAL A C 1
ATOM 2015 O O . VAL A 1 283 ? 20.876 -6.878 -22.854 1.00 71.50 283 VAL A O 1
ATOM 2018 N N . GLU A 1 284 ? 19.306 -7.702 -21.464 1.00 73.31 284 GLU A N 1
ATOM 2019 C CA . GLU A 1 284 ? 18.912 -8.789 -22.360 1.00 73.31 284 GLU A CA 1
ATOM 2020 C C . GLU A 1 284 ? 17.969 -8.259 -23.445 1.00 73.31 284 GLU A C 1
ATOM 2022 O O . GLU A 1 284 ? 18.337 -8.196 -24.623 1.00 73.31 284 GLU A O 1
ATOM 2027 N N . VAL A 1 285 ? 16.772 -7.806 -23.071 1.00 68.56 285 VAL A N 1
ATOM 2028 C CA . VAL A 1 285 ? 15.758 -7.398 -24.047 1.00 68.56 285 VAL A CA 1
ATOM 2029 C C . VAL A 1 285 ? 15.197 -6.018 -23.737 1.00 68.56 285 VAL A C 1
ATOM 2031 O O . VAL A 1 285 ? 14.683 -5.757 -22.659 1.00 68.56 285 VAL A O 1
ATOM 2034 N N . VAL A 1 286 ? 15.209 -5.147 -24.743 1.00 76.06 286 VAL A N 1
ATOM 2035 C CA . VAL A 1 286 ? 14.424 -3.907 -24.742 1.00 76.06 286 VAL A CA 1
ATOM 2036 C C . VAL A 1 286 ? 13.570 -3.882 -26.000 1.00 76.06 286 VAL A C 1
ATOM 2038 O O . VAL A 1 286 ? 14.101 -3.884 -27.113 1.00 76.06 286 VAL A O 1
ATOM 2041 N N . VAL A 1 287 ? 12.250 -3.872 -25.840 1.00 70.69 287 VAL A N 1
ATOM 2042 C CA . VAL A 1 287 ? 11.277 -3.722 -26.923 1.00 70.69 287 VAL A CA 1
ATOM 2043 C C . VAL A 1 287 ? 10.421 -2.505 -26.633 1.00 70.69 287 VAL A C 1
ATOM 2045 O O . VAL A 1 287 ? 9.740 -2.437 -25.620 1.00 70.69 287 VAL A O 1
ATOM 2048 N N . ILE A 1 288 ? 10.459 -1.550 -27.550 1.00 72.75 288 ILE A N 1
ATOM 2049 C CA . ILE A 1 288 ? 9.703 -0.308 -27.470 1.00 72.75 288 ILE A CA 1
ATOM 2050 C C . ILE A 1 288 ? 8.890 -0.199 -28.762 1.00 72.75 288 ILE A C 1
ATOM 2052 O O . ILE A 1 288 ? 9.442 0.117 -29.819 1.00 72.75 288 ILE A O 1
ATOM 2056 N N . ASP A 1 289 ? 7.597 -0.504 -28.692 1.00 73.19 289 ASP A N 1
ATOM 2057 C CA . ASP A 1 289 ? 6.619 -0.249 -29.750 1.00 73.19 289 ASP A CA 1
ATOM 2058 C C . ASP A 1 289 ? 5.785 0.978 -29.377 1.00 73.19 289 ASP A C 1
ATOM 2060 O O . ASP A 1 289 ? 5.093 1.029 -28.365 1.00 73.19 289 ASP A O 1
ATOM 2064 N N . VAL A 1 290 ? 5.934 2.045 -30.149 1.00 66.12 290 VAL A N 1
ATOM 2065 C CA . VAL A 1 290 ? 5.546 3.390 -29.713 1.00 66.12 290 VAL A CA 1
ATOM 2066 C C . VAL A 1 290 ? 5.063 4.227 -30.870 1.00 66.12 290 VAL A C 1
ATOM 2068 O O . VAL A 1 290 ? 5.570 4.155 -31.985 1.00 66.12 290 VAL A O 1
ATOM 2071 N N . VAL A 1 291 ? 4.131 5.132 -30.591 1.00 60.19 291 VAL A N 1
ATOM 2072 C CA . VAL A 1 291 ? 3.628 6.083 -31.586 1.00 60.19 291 VAL A CA 1
ATOM 2073 C C . VAL A 1 291 ? 4.678 7.160 -31.877 1.00 60.19 291 VAL A C 1
ATOM 2075 O O . VAL A 1 291 ? 4.854 7.575 -33.028 1.00 60.19 291 VAL A O 1
ATOM 2078 N N . SER A 1 292 ? 5.410 7.622 -30.865 1.00 63.31 292 SER A N 1
ATOM 2079 C CA . SER A 1 292 ? 6.488 8.613 -30.989 1.00 63.31 292 SER A CA 1
ATOM 2080 C C . SER A 1 292 ? 7.488 8.471 -29.850 1.00 63.31 292 SER A C 1
ATOM 2082 O O . SER A 1 292 ? 7.071 8.196 -28.733 1.00 63.31 292 SER A O 1
ATOM 2084 N N . VAL A 1 293 ? 8.769 8.710 -30.134 1.00 60.00 293 VAL A N 1
ATOM 2085 C CA . VAL A 1 293 ? 9.865 8.746 -29.154 1.00 60.00 293 VAL A CA 1
ATOM 2086 C C . VAL A 1 293 ? 10.651 10.031 -29.353 1.00 60.00 293 VAL A C 1
ATOM 2088 O O . VAL A 1 293 ? 11.000 10.364 -30.489 1.00 60.00 293 VAL A O 1
ATOM 2091 N N . VAL A 1 294 ? 10.967 10.750 -28.281 1.00 58.69 294 VAL A N 1
ATOM 2092 C CA . VAL A 1 29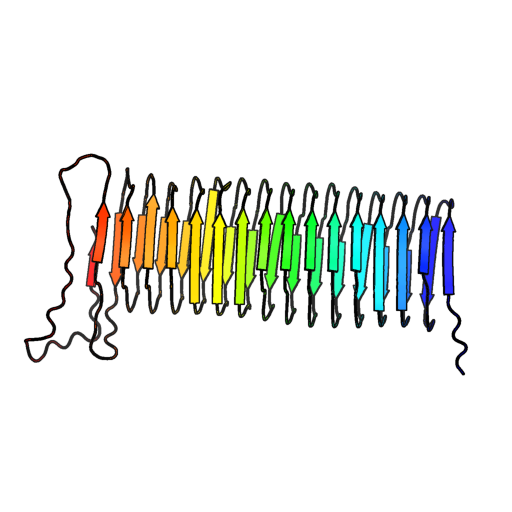4 ? 11.870 11.903 -28.387 1.00 58.69 294 VAL A CA 1
ATOM 2093 C C . VAL A 1 294 ? 13.315 11.429 -28.246 1.00 58.69 294 VAL A C 1
ATOM 2095 O O . VAL A 1 294 ? 14.076 11.531 -29.213 1.00 58.69 294 VAL A O 1
ATOM 2098 N N . GLU A 1 295 ? 13.667 10.816 -27.119 1.00 69.19 295 GLU A N 1
ATOM 2099 C CA . GLU A 1 295 ? 15.045 10.434 -26.817 1.00 69.19 295 GLU A CA 1
ATOM 2100 C C . GLU A 1 295 ? 15.143 9.055 -26.149 1.00 69.19 295 GLU A C 1
ATOM 2102 O O . GLU A 1 295 ? 14.391 8.732 -25.234 1.00 69.19 295 GLU A O 1
ATOM 2107 N N . VAL A 1 296 ? 16.088 8.236 -26.625 1.00 71.56 296 VAL A 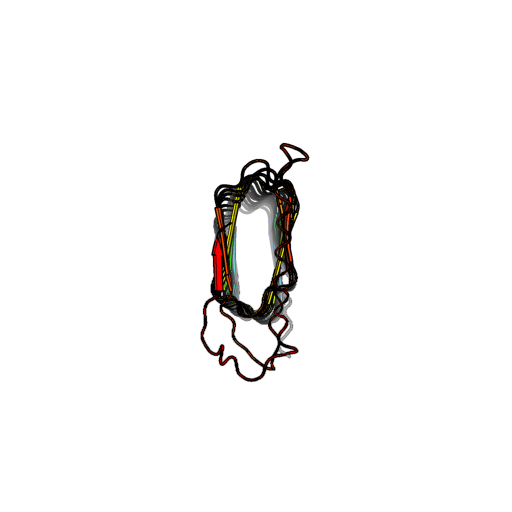N 1
ATOM 2108 C CA . VAL A 1 296 ? 16.511 6.996 -25.954 1.00 71.56 296 VAL A CA 1
ATOM 2109 C C . VAL A 1 296 ? 18.021 7.051 -25.765 1.00 71.56 296 VAL A C 1
ATOM 2111 O O . VAL A 1 296 ? 18.771 7.092 -26.748 1.00 71.56 296 VAL A O 1
ATOM 2114 N N . VAL A 1 297 ? 18.463 7.024 -24.512 1.00 71.69 297 VAL A N 1
ATOM 2115 C CA . VAL A 1 297 ? 19.870 6.964 -24.118 1.00 71.69 297 VAL A CA 1
ATOM 2116 C C . VAL A 1 297 ? 20.116 5.649 -23.397 1.00 71.69 297 VAL A C 1
ATOM 2118 O O . VAL A 1 297 ? 19.483 5.350 -22.396 1.00 71.69 297 VAL A O 1
ATOM 2121 N N . ILE A 1 298 ? 21.056 4.863 -23.909 1.00 71.94 298 ILE A N 1
ATOM 2122 C CA . ILE A 1 298 ? 21.552 3.656 -23.248 1.00 71.94 298 ILE A CA 1
ATOM 2123 C C . ILE A 1 298 ? 23.065 3.826 -23.108 1.00 71.94 298 ILE A C 1
ATOM 2125 O O . ILE A 1 298 ? 23.776 3.739 -24.114 1.00 71.94 298 ILE A O 1
ATOM 2129 N N . ASP A 1 299 ? 23.566 4.112 -21.906 1.00 70.94 299 ASP A N 1
ATOM 2130 C CA . ASP A 1 299 ? 24.989 4.362 -21.629 1.00 70.94 299 ASP A CA 1
ATOM 2131 C C . ASP A 1 299 ? 25.552 3.369 -20.597 1.00 70.94 299 ASP A C 1
ATOM 2133 O O . ASP A 1 299 ? 24.833 2.685 -19.877 1.00 70.94 299 ASP A O 1
ATOM 2137 N N . PHE A 1 300 ? 26.878 3.220 -20.602 1.00 64.62 300 PHE A N 1
ATOM 2138 C CA . PHE A 1 300 ? 27.658 2.397 -19.674 1.00 64.62 300 PHE A CA 1
ATOM 2139 C C . PHE A 1 300 ? 27.247 0.919 -19.562 1.00 64.62 300 PHE A C 1
ATOM 2141 O O . PHE A 1 300 ? 27.640 0.243 -18.614 1.00 64.62 300 PHE A O 1
ATOM 2148 N N . VAL A 1 301 ? 26.588 0.375 -20.589 1.00 62.16 301 VAL A N 1
ATOM 2149 C CA . VAL A 1 301 ? 26.197 -1.039 -20.620 1.00 62.16 301 VAL A CA 1
ATOM 2150 C C . VAL A 1 301 ? 27.394 -1.946 -20.918 1.00 62.16 301 VAL A C 1
ATOM 2152 O O . VAL A 1 301 ? 28.113 -1.718 -21.901 1.00 62.16 301 VAL A O 1
ATOM 2155 N N . SER A 1 302 ? 27.606 -2.990 -20.104 1.00 67.88 302 SER A N 1
ATOM 2156 C CA . SER A 1 302 ? 28.698 -3.959 -20.327 1.00 67.88 302 SER A CA 1
ATOM 2157 C C . SER A 1 302 ? 28.350 -5.028 -21.374 1.00 67.88 302 SER A C 1
ATOM 2159 O O . SER A 1 302 ? 29.215 -5.395 -22.179 1.00 67.88 302 SER A O 1
ATOM 2161 N N . ALA A 1 303 ? 27.100 -5.498 -21.406 1.00 64.81 303 ALA A N 1
ATOM 2162 C CA . ALA A 1 303 ? 26.566 -6.427 -22.403 1.00 64.81 303 ALA A CA 1
ATOM 2163 C C . ALA A 1 303 ? 25.119 -6.065 -22.782 1.00 64.81 303 ALA A C 1
ATOM 2165 O O . ALA A 1 303 ? 24.299 -5.819 -21.908 1.00 64.81 303 ALA A O 1
ATOM 2166 N N . LEU A 1 304 ? 24.815 -6.045 -24.084 1.00 65.56 304 LEU A N 1
ATOM 2167 C CA . LEU A 1 304 ? 23.498 -5.685 -24.619 1.00 65.56 304 LEU A CA 1
ATOM 2168 C C . LEU A 1 304 ? 23.089 -6.703 -25.688 1.00 65.56 304 LEU A C 1
ATOM 2170 O O . LEU A 1 304 ? 23.737 -6.761 -26.737 1.00 65.56 304 LEU A O 1
ATOM 2174 N N . GLU A 1 305 ? 22.043 -7.495 -25.455 1.00 68.25 305 GLU A N 1
ATOM 2175 C CA . GLU A 1 305 ? 21.654 -8.554 -26.396 1.00 68.25 305 GLU A CA 1
ATOM 2176 C C . GLU A 1 305 ? 20.771 -8.018 -27.533 1.00 68.25 305 GLU A C 1
ATOM 2178 O O . GLU A 1 305 ? 21.200 -8.026 -28.699 1.00 68.25 305 GLU A O 1
ATOM 2183 N N . VAL A 1 306 ? 19.572 -7.516 -27.214 1.00 65.50 306 VAL A N 1
ATOM 2184 C CA . VAL A 1 306 ? 18.589 -7.051 -28.204 1.00 65.50 306 VAL A CA 1
ATOM 218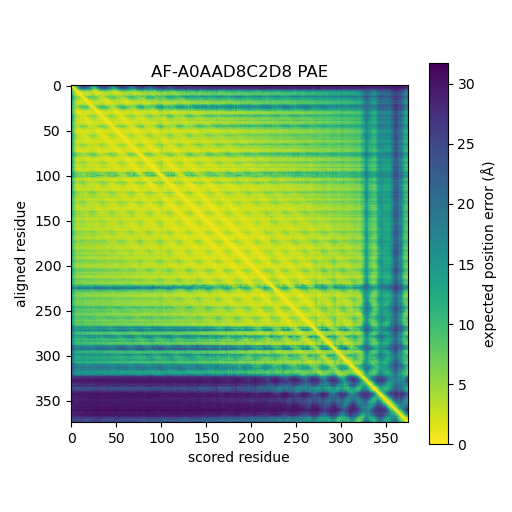5 C C . VAL A 1 306 ? 17.945 -5.729 -27.794 1.00 65.50 306 VAL A C 1
ATOM 2187 O O . VAL A 1 306 ? 17.389 -5.596 -26.711 1.00 65.50 306 VAL A O 1
ATOM 2190 N N . VAL A 1 307 ? 17.927 -4.778 -28.734 1.00 68.44 307 VAL A N 1
ATOM 2191 C CA . VAL A 1 307 ? 17.074 -3.582 -28.656 1.00 68.44 307 VAL A CA 1
ATOM 2192 C C . VAL A 1 307 ? 16.232 -3.484 -29.925 1.00 68.44 307 VAL A C 1
ATOM 2194 O O . VAL A 1 307 ? 16.763 -3.422 -31.043 1.00 68.44 307 VAL A O 1
ATOM 2197 N N . VAL A 1 308 ? 14.914 -3.460 -29.757 1.00 66.12 308 VAL A N 1
ATOM 2198 C CA . VAL A 1 308 ? 13.930 -3.271 -30.822 1.00 66.12 308 VAL A CA 1
ATOM 2199 C C . VAL A 1 308 ? 13.150 -2.002 -30.536 1.00 66.12 308 VAL A C 1
ATOM 2201 O O . VAL A 1 308 ? 12.520 -1.886 -29.494 1.00 66.12 308 VAL A O 1
ATOM 2204 N N . ILE A 1 309 ? 13.177 -1.068 -31.485 1.00 68.38 309 ILE A N 1
ATOM 2205 C CA . ILE A 1 309 ? 12.330 0.122 -31.450 1.00 68.38 309 ILE A CA 1
ATOM 2206 C C . ILE A 1 309 ? 11.504 0.143 -32.745 1.00 68.38 309 ILE A C 1
ATOM 2208 O O . ILE A 1 309 ? 12.060 0.257 -33.849 1.00 68.38 309 ILE A O 1
ATOM 2212 N N . ASP A 1 310 ? 10.187 -0.014 -32.615 1.00 64.69 310 ASP A N 1
ATOM 2213 C CA . ASP A 1 310 ? 9.212 -0.085 -33.714 1.00 64.69 310 ASP A CA 1
ATOM 2214 C C . ASP A 1 310 ? 8.050 0.907 -33.497 1.00 64.69 310 ASP A C 1
ATOM 2216 O O . ASP A 1 310 ? 8.030 1.653 -32.521 1.00 64.69 310 ASP A O 1
ATOM 2220 N N . GLY A 1 311 ? 7.159 1.039 -34.482 1.00 59.75 311 GLY A N 1
ATOM 2221 C CA . GLY A 1 311 ? 5.977 1.910 -34.423 1.00 59.75 311 GLY A CA 1
ATOM 2222 C C . GLY A 1 311 ? 6.271 3.404 -34.603 1.00 59.75 311 GLY A C 1
ATOM 2223 O O . GLY A 1 311 ? 5.377 4.194 -34.914 1.00 59.75 311 GLY A O 1
ATOM 2224 N N . VAL A 1 312 ? 7.541 3.812 -34.507 1.00 61.34 312 VAL A N 1
ATOM 2225 C CA . VAL A 1 312 ? 7.919 5.214 -34.314 1.00 61.34 312 VAL A CA 1
ATOM 2226 C C . VAL A 1 312 ? 7.533 6.118 -35.492 1.00 61.34 312 VAL A C 1
ATOM 2228 O O . VAL A 1 312 ? 8.052 6.005 -36.615 1.00 61.34 312 VAL A O 1
ATOM 2231 N N . SER A 1 313 ? 6.663 7.098 -35.232 1.00 59.34 313 SER A N 1
ATOM 2232 C CA . SER A 1 313 ? 6.298 8.138 -36.204 1.00 59.34 313 SER A CA 1
ATOM 2233 C C . SER A 1 313 ? 7.239 9.353 -36.183 1.00 59.34 313 SER A C 1
ATOM 2235 O O . SER A 1 313 ? 7.422 10.002 -37.223 1.00 59.34 313 SER A O 1
ATOM 2237 N N . VAL A 1 314 ? 7.860 9.631 -35.031 1.00 55.94 314 VAL A N 1
ATOM 2238 C CA . VAL A 1 314 ? 8.841 10.700 -34.771 1.00 55.94 314 VAL A CA 1
ATOM 2239 C C . VAL A 1 314 ? 9.914 10.144 -33.833 1.00 55.94 314 VAL A C 1
ATOM 2241 O O . VAL A 1 314 ? 9.541 9.624 -32.791 1.00 55.94 314 VAL A O 1
ATOM 2244 N N . LEU A 1 315 ? 11.192 10.230 -34.225 1.00 58.16 315 LEU A N 1
ATOM 2245 C CA . LEU A 1 315 ? 12.370 9.848 -33.433 1.00 58.16 315 LEU A CA 1
ATOM 2246 C C . LEU A 1 315 ? 13.376 11.002 -33.515 1.00 58.16 315 LEU A C 1
ATOM 2248 O O . LEU A 1 315 ? 13.812 11.306 -34.633 1.00 58.16 315 LEU A O 1
ATOM 2252 N N . GLU A 1 316 ? 13.708 11.670 -32.403 1.00 62.22 316 GLU A N 1
ATOM 2253 C CA . GLU A 1 316 ? 14.678 12.780 -32.442 1.00 62.22 316 GLU A CA 1
ATOM 2254 C C . GLU A 1 316 ? 16.119 12.290 -32.306 1.00 62.22 316 GLU A C 1
ATOM 2256 O O . GLU A 1 316 ? 16.954 12.635 -33.149 1.00 62.22 316 GLU A O 1
ATOM 2261 N N . ALA A 1 317 ? 16.403 11.467 -31.296 1.00 62.47 317 ALA A N 1
ATOM 2262 C CA . ALA A 1 317 ? 17.732 10.917 -31.067 1.00 62.47 317 ALA A CA 1
ATOM 2263 C C . ALA A 1 317 ? 17.679 9.527 -30.429 1.00 62.47 317 ALA A C 1
ATOM 2265 O O . ALA A 1 317 ? 16.852 9.250 -29.566 1.00 62.47 317 ALA A O 1
ATOM 2266 N N . VAL A 1 318 ? 18.615 8.666 -30.837 1.00 64.12 318 VAL A N 1
ATOM 2267 C CA . VAL A 1 318 ? 18.963 7.463 -30.076 1.00 64.12 318 VAL A CA 1
ATOM 2268 C C . VAL A 1 318 ? 20.473 7.393 -29.926 1.00 64.12 318 VAL A C 1
ATOM 2270 O O . VAL A 1 318 ? 21.215 7.344 -30.918 1.00 64.12 318 VAL A O 1
ATOM 2273 N N . GLU A 1 319 ? 20.928 7.400 -28.678 1.00 64.44 319 GLU A N 1
ATOM 2274 C CA . GLU A 1 319 ? 22.326 7.232 -28.313 1.00 64.44 319 GLU A CA 1
ATOM 2275 C C . GLU A 1 319 ? 22.506 5.904 -27.579 1.00 64.44 319 GLU A C 1
ATOM 2277 O O . GLU A 1 319 ? 21.947 5.689 -26.513 1.00 64.44 319 GLU A O 1
ATOM 2282 N N . ILE A 1 320 ? 23.311 5.012 -28.162 1.00 63.03 320 ILE A N 1
ATOM 2283 C CA . ILE A 1 320 ? 23.691 3.752 -27.520 1.00 63.03 320 ILE A CA 1
ATOM 2284 C C . ILE A 1 320 ? 25.213 3.734 -27.386 1.00 63.03 320 ILE A C 1
ATOM 2286 O O . ILE A 1 320 ? 25.963 3.737 -28.378 1.00 63.03 320 ILE A O 1
ATOM 2290 N N . VAL A 1 321 ? 25.673 3.714 -26.143 1.00 59.06 321 VAL A N 1
ATOM 2291 C CA . VAL A 1 321 ? 27.073 3.636 -25.750 1.00 59.06 321 VAL A CA 1
ATOM 2292 C C . VAL A 1 3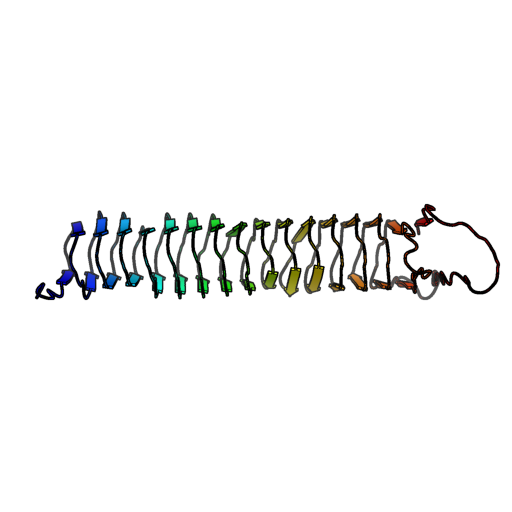21 ? 27.270 2.353 -24.956 1.00 59.06 321 VAL A C 1
ATOM 2294 O O . VAL A 1 321 ? 26.924 2.242 -23.789 1.00 59.06 321 VAL A O 1
ATOM 2297 N N . VAL A 1 322 ? 27.884 1.369 -25.611 1.00 57.47 322 VAL A N 1
ATOM 2298 C CA . VAL A 1 322 ? 28.271 0.112 -24.962 1.00 57.47 322 VAL A CA 1
ATOM 2299 C C . VAL A 1 322 ? 29.742 0.219 -24.572 1.00 57.47 322 VAL A C 1
ATOM 2301 O O . VAL A 1 322 ? 30.626 0.404 -25.429 1.00 57.47 322 VAL A O 1
ATOM 2304 N N . GLU A 1 323 ? 30.030 0.118 -23.276 1.00 51.97 323 GLU A N 1
ATOM 2305 C CA . GLU A 1 323 ? 31.397 0.013 -22.786 1.00 51.97 323 GLU A CA 1
ATOM 2306 C C . GLU A 1 323 ? 31.800 -1.461 -22.799 1.00 51.97 323 GLU A C 1
ATOM 2308 O O . GLU A 1 323 ? 31.448 -2.245 -21.933 1.00 51.97 323 GLU A O 1
ATOM 2313 N N . ALA A 1 324 ? 32.556 -1.856 -23.824 1.00 44.84 324 ALA A N 1
ATOM 2314 C CA . ALA A 1 324 ? 33.002 -3.231 -23.987 1.00 44.84 324 ALA A CA 1
ATOM 2315 C C . ALA A 1 324 ? 33.902 -3.698 -22.821 1.00 44.84 324 ALA A C 1
ATOM 2317 O O . ALA A 1 324 ? 35.134 -3.569 -22.879 1.00 44.84 324 ALA A O 1
ATOM 2318 N N . VAL A 1 325 ? 33.312 -4.303 -21.789 1.00 38.19 325 VAL A N 1
ATOM 2319 C CA . VAL A 1 325 ? 34.033 -5.047 -20.755 1.00 38.19 325 VAL A CA 1
ATOM 2320 C C . VAL A 1 325 ? 34.162 -6.490 -21.229 1.00 38.19 325 VAL A C 1
ATOM 2322 O O . VAL A 1 325 ? 33.269 -7.312 -21.086 1.00 38.19 325 VAL A O 1
ATOM 2325 N N . VAL A 1 326 ? 35.308 -6.816 -21.830 1.00 36.75 326 VAL A N 1
ATOM 2326 C CA . VAL A 1 326 ? 35.628 -8.204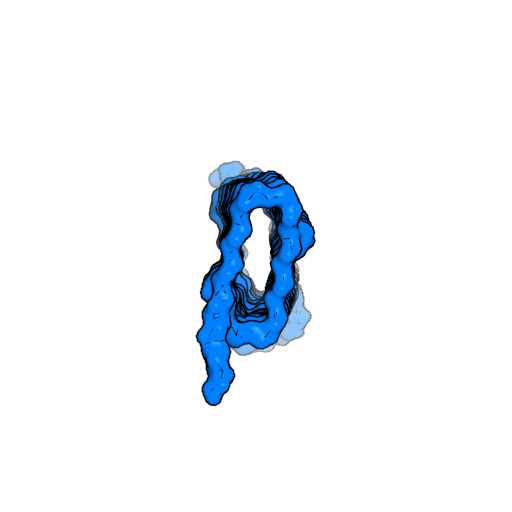 -22.191 1.00 36.75 326 VAL A CA 1
ATOM 2327 C C . VAL A 1 326 ? 35.853 -9.009 -20.906 1.00 36.75 326 VAL A C 1
ATOM 2329 O O . VAL A 1 326 ? 36.956 -8.993 -20.348 1.00 36.75 326 VAL A O 1
ATOM 2332 N N . MET A 1 327 ? 34.825 -9.724 -20.457 1.00 32.34 327 MET A N 1
ATOM 2333 C CA . MET A 1 327 ? 34.955 -10.911 -19.615 1.00 32.34 327 MET A CA 1
ATOM 2334 C C . MET A 1 327 ? 34.707 -12.139 -20.501 1.00 32.34 327 MET A C 1
ATOM 2336 O O . MET A 1 327 ? 33.741 -12.190 -21.249 1.00 32.34 327 MET A O 1
ATOM 2340 N N . ASP A 1 328 ? 35.652 -13.078 -20.503 1.00 34.59 328 ASP A N 1
ATOM 2341 C CA . ASP A 1 328 ? 35.576 -14.353 -21.235 1.00 34.59 328 ASP A CA 1
ATOM 2342 C C . ASP A 1 328 ? 35.362 -14.291 -22.769 1.00 34.59 328 ASP A C 1
ATOM 2344 O O . ASP A 1 328 ? 34.745 -15.170 -23.364 1.00 34.59 328 ASP A O 1
ATOM 2348 N N . ASP A 1 329 ? 35.990 -13.316 -23.440 1.00 33.28 329 ASP A N 1
ATOM 2349 C CA . ASP A 1 329 ? 36.184 -13.275 -24.905 1.00 33.28 329 ASP A CA 1
ATOM 2350 C C . ASP A 1 329 ? 34.909 -13.173 -25.785 1.00 33.28 329 ASP A C 1
ATOM 2352 O O . ASP A 1 329 ? 34.979 -13.479 -26.982 1.00 33.28 329 ASP A O 1
ATOM 2356 N N . VAL A 1 330 ? 33.768 -12.679 -25.276 1.00 32.31 330 VAL A N 1
ATOM 2357 C CA . VAL A 1 330 ? 32.567 -12.466 -26.112 1.00 32.31 330 VAL A CA 1
ATOM 2358 C C . VAL A 1 330 ? 31.931 -11.084 -25.920 1.00 32.31 330 VAL A C 1
ATOM 2360 O O . VAL A 1 330 ? 31.566 -10.699 -24.821 1.00 32.31 330 VAL A O 1
ATOM 2363 N N . LEU A 1 331 ? 31.810 -10.336 -27.021 1.00 35.31 331 LEU A N 1
ATOM 2364 C CA . LEU A 1 331 ? 30.980 -9.135 -27.155 1.00 35.31 331 LEU A CA 1
ATOM 2365 C C . LEU A 1 331 ? 29.762 -9.527 -27.997 1.00 35.31 331 LEU A C 1
ATOM 2367 O O . LEU A 1 331 ? 29.937 -9.787 -29.192 1.00 35.31 331 LEU A O 1
ATOM 2371 N N . PHE A 1 332 ? 28.572 -9.574 -27.400 1.00 37.84 332 PHE A N 1
ATOM 2372 C CA . PHE A 1 332 ? 27.309 -9.660 -28.133 1.00 37.84 332 PHE A CA 1
ATOM 2373 C C . PHE A 1 332 ? 26.690 -8.262 -28.187 1.00 37.84 332 PHE A C 1
ATOM 2375 O O . PHE A 1 332 ? 26.467 -7.641 -27.160 1.00 37.84 332 PHE A O 1
ATOM 2382 N N . VAL A 1 333 ? 26.511 -7.755 -29.403 1.00 43.03 333 VAL A N 1
ATOM 2383 C CA . VAL A 1 333 ? 25.507 -6.743 -29.751 1.00 43.03 333 VAL A CA 1
ATOM 2384 C C . VAL A 1 333 ? 24.889 -7.317 -31.016 1.00 43.03 333 VAL A C 1
ATOM 2386 O O . VAL A 1 333 ? 25.434 -7.130 -32.110 1.00 43.03 333 VAL A O 1
ATOM 2389 N N . ASP A 1 334 ? 23.868 -8.162 -30.866 1.00 38.81 334 ASP A N 1
ATOM 2390 C CA . ASP A 1 334 ? 23.431 -9.033 -31.965 1.00 38.81 334 ASP A CA 1
ATOM 2391 C C . ASP A 1 334 ? 22.474 -8.315 -32.932 1.00 38.81 334 ASP A C 1
ATOM 2393 O O . ASP A 1 334 ? 22.541 -8.558 -34.145 1.00 38.81 334 ASP A O 1
ATOM 2397 N N . ALA A 1 335 ? 21.675 -7.347 -32.459 1.00 43.06 335 ALA A N 1
ATOM 2398 C CA . ALA A 1 335 ? 20.918 -6.439 -33.321 1.00 43.06 335 ALA A CA 1
ATOM 2399 C C . ALA A 1 335 ? 20.387 -5.198 -32.578 1.00 43.06 335 ALA A C 1
ATOM 2401 O O . ALA A 1 335 ? 19.788 -5.313 -31.517 1.00 43.06 335 ALA A O 1
ATOM 2402 N N . VAL A 1 336 ? 20.508 -4.027 -33.212 1.00 49.31 336 VAL A N 1
ATOM 2403 C CA . VAL A 1 336 ? 19.618 -2.884 -32.949 1.00 49.31 336 VAL A CA 1
ATOM 2404 C C . VAL A 1 336 ? 18.730 -2.730 -34.180 1.00 49.31 336 VAL A C 1
ATOM 2406 O O . VAL A 1 336 ? 19.246 -2.508 -35.286 1.00 49.31 336 VAL A O 1
ATOM 2409 N N . LEU A 1 337 ? 17.419 -2.919 -34.025 1.00 46.19 337 LEU A N 1
ATOM 2410 C CA . LEU A 1 337 ? 16.455 -2.855 -35.125 1.00 46.19 337 LEU A CA 1
ATOM 2411 C C . LEU A 1 337 ? 15.594 -1.591 -34.996 1.00 46.19 337 LEU A C 1
ATOM 2413 O O . LEU A 1 337 ? 14.942 -1.397 -33.980 1.00 46.19 337 LEU A O 1
ATOM 2417 N N . PHE A 1 338 ? 15.580 -0.766 -36.048 1.00 48.50 338 PHE A N 1
ATOM 2418 C CA . PHE A 1 338 ? 14.727 0.422 -36.151 1.00 48.50 338 PHE A CA 1
ATOM 2419 C C . PHE A 1 338 ? 13.759 0.287 -37.324 1.00 48.50 338 PHE A C 1
ATOM 2421 O O . PHE A 1 338 ? 14.201 0.156 -38.475 1.00 48.50 338 PHE A O 1
ATOM 2428 N N . CYS A 1 339 ? 12.458 0.393 -37.058 1.00 41.56 339 CYS A N 1
ATOM 2429 C CA . CYS A 1 339 ? 11.417 0.494 -38.079 1.00 41.56 339 CYS A CA 1
ATOM 2430 C C . CYS A 1 339 ? 10.588 1.775 -37.856 1.00 41.56 339 CYS A C 1
ATOM 2432 O O . CYS A 1 339 ? 10.233 2.109 -36.738 1.00 41.56 339 CYS A O 1
ATOM 2434 N N . THR A 1 340 ? 10.338 2.550 -38.921 1.00 43.19 340 THR A N 1
ATOM 2435 C CA . THR A 1 340 ? 9.521 3.784 -38.865 1.00 43.19 340 THR A CA 1
ATOM 2436 C C . THR A 1 340 ? 8.415 3.717 -39.921 1.00 43.19 340 THR A C 1
ATOM 2438 O O . THR A 1 340 ? 8.662 3.322 -41.067 1.00 43.19 340 THR A O 1
ATOM 2441 N N . GLU A 1 341 ? 7.182 4.108 -39.576 1.00 42.66 341 GLU A N 1
ATOM 2442 C CA . GLU A 1 341 ? 6.004 3.874 -40.434 1.00 42.66 341 GLU A CA 1
ATOM 2443 C C . GLU A 1 341 ? 5.890 4.806 -41.660 1.00 42.66 341 GLU A C 1
ATOM 2445 O O . GLU A 1 341 ? 5.169 4.513 -42.623 1.00 42.66 341 GLU A O 1
ATOM 2450 N N . ARG A 1 342 ? 6.625 5.926 -41.738 1.00 35.75 342 ARG A N 1
ATOM 2451 C CA . ARG A 1 342 ? 6.504 6.851 -42.886 1.00 35.75 342 ARG A CA 1
ATOM 2452 C C . ARG A 1 342 ? 7.455 6.529 -44.038 1.00 35.75 342 ARG A C 1
ATOM 2454 O O . ARG A 1 342 ? 8.330 7.313 -44.396 1.00 35.75 342 ARG A O 1
ATOM 2461 N N . LYS A 1 343 ? 7.062 5.461 -44.744 1.00 33.16 343 LYS A N 1
ATOM 2462 C CA . LYS A 1 343 ? 7.451 4.969 -46.085 1.00 33.16 343 LYS A CA 1
ATOM 2463 C C . LYS A 1 343 ? 8.390 3.770 -46.051 1.00 33.16 343 LYS A C 1
ATOM 2465 O O . LYS A 1 343 ? 9.509 3.841 -45.574 1.00 33.16 343 LYS A O 1
ATOM 2470 N N . GLN A 1 344 ? 7.985 2.760 -46.821 1.00 41.94 344 GLN A N 1
ATOM 2471 C CA . GLN A 1 344 ? 8.765 1.670 -47.429 1.00 41.94 344 GLN A CA 1
ATOM 2472 C C . GLN A 1 344 ? 10.044 2.086 -48.211 1.00 41.94 344 GLN A C 1
ATOM 2474 O O . GLN A 1 344 ? 10.444 1.424 -49.170 1.00 41.94 344 GLN A O 1
ATOM 2479 N N . ARG A 1 345 ? 10.726 3.175 -47.860 1.00 38.44 345 ARG A N 1
ATOM 2480 C CA . ARG A 1 345 ? 12.083 3.483 -48.302 1.00 38.44 345 ARG A CA 1
ATOM 2481 C C . ARG A 1 345 ? 12.804 4.242 -47.192 1.00 38.44 345 ARG A C 1
ATOM 2483 O O . ARG A 1 345 ? 12.448 5.395 -46.970 1.00 38.44 345 ARG A O 1
ATOM 2490 N N . THR A 1 346 ? 13.943 3.690 -46.747 1.00 36.44 346 THR A N 1
ATOM 2491 C CA . THR A 1 346 ? 15.033 4.381 -46.003 1.00 36.44 346 THR A CA 1
ATOM 2492 C C . THR A 1 346 ? 14.729 4.463 -44.497 1.00 36.44 346 THR A C 1
ATOM 2494 O O . THR A 1 346 ? 13.858 5.225 -44.133 1.00 36.44 346 THR A O 1
ATOM 2497 N N . LEU A 1 347 ? 15.324 3.717 -43.557 1.00 35.91 347 LEU A N 1
ATOM 2498 C CA . LEU A 1 347 ? 16.669 3.149 -43.404 1.00 35.91 347 LEU A CA 1
ATOM 2499 C C . LEU A 1 347 ? 16.596 1.747 -42.760 1.00 35.91 347 LEU A C 1
ATOM 2501 O O . LEU A 1 347 ? 16.532 1.625 -41.547 1.00 35.91 347 LEU A O 1
ATOM 2505 N N . THR A 1 348 ? 16.732 0.672 -43.536 1.00 34.38 348 THR A N 1
ATOM 2506 C CA . THR A 1 348 ? 17.174 -0.607 -42.958 1.00 34.38 348 THR A CA 1
ATOM 2507 C C . THR A 1 348 ? 18.690 -0.527 -42.771 1.00 34.38 348 THR A C 1
ATOM 2509 O O . THR A 1 348 ? 19.454 -0.999 -43.616 1.00 34.38 348 THR A O 1
ATOM 2512 N N . LYS A 1 349 ? 19.166 0.136 -41.713 1.00 37.41 349 LYS A N 1
ATOM 2513 C CA . LYS A 1 349 ? 20.536 -0.094 -41.240 1.00 37.41 349 LYS A CA 1
ATOM 2514 C C . LYS A 1 349 ? 20.477 -1.307 -40.317 1.00 37.41 349 LYS A C 1
ATOM 2516 O O . LYS A 1 349 ? 20.312 -1.162 -39.119 1.00 37.41 349 LYS A O 1
ATOM 2521 N N . PHE A 1 350 ? 20.626 -2.505 -40.885 1.00 35.75 350 PHE A N 1
ATOM 2522 C CA . PHE A 1 350 ? 21.111 -3.638 -40.098 1.00 35.75 350 PHE A CA 1
ATOM 2523 C C . PHE A 1 350 ? 22.514 -3.253 -39.616 1.00 35.75 350 PHE A C 1
ATOM 2525 O O . PHE A 1 350 ? 23.477 -3.347 -40.386 1.00 35.75 350 PHE A O 1
ATOM 2532 N N . PHE A 1 351 ? 22.651 -2.790 -38.374 1.00 38.09 351 PHE A N 1
ATOM 2533 C CA . PHE A 1 351 ? 23.950 -2.809 -37.721 1.00 38.09 351 PHE A CA 1
ATOM 2534 C C . PHE A 1 351 ? 24.244 -4.258 -37.381 1.00 38.09 351 PHE A C 1
ATOM 2536 O O . PHE A 1 351 ? 23.950 -4.755 -36.306 1.00 38.09 351 PHE A O 1
ATOM 2543 N N . LYS A 1 352 ? 24.821 -4.963 -38.352 1.00 34.12 352 LYS A N 1
ATOM 2544 C CA . LYS A 1 352 ? 25.494 -6.216 -38.069 1.00 34.12 352 LYS A CA 1
ATOM 2545 C C . LYS A 1 352 ? 26.803 -5.855 -37.368 1.00 34.12 352 LYS A C 1
ATOM 2547 O O . LYS A 1 352 ? 27.838 -5.781 -38.032 1.00 34.12 352 LYS A O 1
ATOM 2552 N N . LEU A 1 353 ? 26.785 -5.610 -36.057 1.00 37.38 353 LEU A N 1
ATOM 2553 C CA . LEU A 1 353 ? 28.020 -5.578 -35.274 1.00 37.38 353 LEU A CA 1
ATOM 2554 C C . LEU A 1 353 ? 28.491 -7.022 -35.028 1.00 37.38 353 LEU A C 1
ATOM 2556 O O . LEU A 1 353 ? 28.724 -7.448 -33.909 1.00 37.38 353 LEU A O 1
ATOM 2560 N N . VAL A 1 354 ? 28.685 -7.793 -36.107 1.00 33.69 354 VAL A N 1
ATOM 2561 C CA . VAL A 1 354 ? 29.506 -9.003 -36.023 1.00 33.69 354 VAL A CA 1
ATOM 2562 C C . VAL A 1 354 ? 30.923 -8.510 -35.799 1.00 33.69 354 VAL A C 1
ATOM 2564 O O . VAL A 1 354 ? 31.623 -8.136 -36.745 1.00 33.69 354 VAL A O 1
ATOM 2567 N N . SER A 1 355 ? 31.365 -8.501 -34.546 1.00 35.88 355 SER A N 1
ATOM 2568 C CA . SER A 1 355 ? 32.792 -8.549 -34.303 1.00 35.88 355 SER A CA 1
ATOM 2569 C C . SER A 1 355 ? 33.246 -9.936 -34.771 1.00 35.88 355 SER A C 1
ATOM 2571 O O . SER A 1 355 ? 33.028 -10.965 -34.139 1.00 35.88 355 SER A O 1
ATOM 2573 N N . GLU A 1 356 ? 33.822 -10.011 -35.971 1.00 33.28 356 GLU A N 1
ATOM 2574 C CA . GLU A 1 356 ? 34.491 -11.223 -36.436 1.00 33.28 356 GLU A CA 1
ATOM 2575 C C . GLU A 1 356 ? 35.813 -11.374 -35.657 1.00 33.28 356 GLU A C 1
ATOM 2577 O O . GLU A 1 356 ? 36.902 -11.351 -36.226 1.00 33.28 356 GLU A O 1
ATOM 2582 N N . VAL A 1 357 ? 35.755 -11.545 -34.329 1.00 35.97 357 VAL A N 1
ATOM 2583 C CA . VAL A 1 357 ? 36.919 -11.866 -33.478 1.00 35.97 357 VAL A CA 1
ATOM 2584 C C . VAL A 1 357 ? 37.200 -13.368 -33.559 1.00 35.97 357 VAL A C 1
ATOM 2586 O O . VAL A 1 357 ? 37.399 -14.061 -32.570 1.00 35.97 357 VAL A O 1
ATOM 2589 N N . ARG A 1 358 ? 37.210 -13.927 -34.774 1.00 30.55 358 ARG A N 1
ATOM 2590 C CA . ARG A 1 358 ? 37.718 -15.290 -34.996 1.00 30.55 358 ARG A CA 1
ATOM 2591 C C . ARG A 1 358 ? 38.970 -15.365 -35.841 1.00 30.55 358 ARG A C 1
ATOM 2593 O O . ARG A 1 358 ? 39.557 -16.443 -35.899 1.00 30.55 358 ARG A O 1
ATOM 2600 N N . LYS A 1 359 ? 39.439 -14.278 -36.464 1.00 32.16 359 LYS A N 1
ATOM 2601 C CA . LYS A 1 359 ? 40.663 -14.340 -37.279 1.00 32.16 359 LYS A CA 1
ATOM 2602 C C . LYS A 1 359 ? 41.438 -13.031 -37.352 1.00 32.16 359 LYS A C 1
ATOM 2604 O O . LYS A 1 359 ? 41.622 -12.508 -38.437 1.00 32.16 359 LYS A O 1
ATOM 2609 N N . THR A 1 360 ? 41.997 -12.574 -36.242 1.00 29.17 360 THR A N 1
ATOM 2610 C CA . THR A 1 360 ? 43.351 -12.000 -36.284 1.00 29.17 360 THR A CA 1
ATOM 2611 C C . THR A 1 360 ? 43.894 -11.892 -34.876 1.00 29.17 360 THR A C 1
ATOM 2613 O O . THR A 1 360 ? 43.322 -11.216 -34.027 1.00 29.17 360 THR A O 1
ATOM 2616 N N . ASP A 1 361 ? 45.021 -12.559 -34.661 1.00 35.53 361 ASP A N 1
ATOM 2617 C CA . ASP A 1 361 ? 45.892 -12.369 -33.515 1.00 35.53 361 ASP A CA 1
ATOM 2618 C C . ASP A 1 361 ? 46.026 -10.877 -33.149 1.00 35.53 361 ASP A C 1
ATOM 2620 O O . ASP A 1 361 ? 46.417 -10.058 -33.981 1.00 35.53 361 ASP A O 1
ATOM 2624 N N . LYS A 1 362 ? 45.799 -10.561 -31.868 1.00 32.59 362 LYS A N 1
ATOM 2625 C CA . LYS A 1 362 ? 46.249 -9.336 -31.180 1.00 32.59 362 LYS A CA 1
ATOM 2626 C C . LYS A 1 362 ? 45.574 -8.019 -31.597 1.00 32.59 362 LYS A C 1
ATOM 2628 O O . LYS A 1 362 ? 46.238 -7.104 -32.080 1.00 32.59 362 LYS A O 1
ATOM 2633 N N . LEU A 1 363 ? 44.306 -7.831 -31.242 1.00 34.09 363 LEU A N 1
ATOM 2634 C CA . LEU A 1 363 ? 43.798 -6.489 -30.935 1.00 34.09 363 LEU A CA 1
ATOM 2635 C C . LEU A 1 363 ? 43.488 -6.428 -29.441 1.00 34.09 363 LEU A C 1
ATOM 2637 O O . LEU A 1 363 ? 42.546 -7.032 -28.954 1.00 34.09 363 LEU A O 1
ATOM 2641 N N . ASN A 1 364 ? 44.357 -5.736 -28.706 1.00 36.09 364 ASN A N 1
ATOM 2642 C CA . ASN A 1 364 ? 44.174 -5.415 -27.296 1.00 36.09 364 ASN A CA 1
ATOM 2643 C C . ASN A 1 364 ? 43.080 -4.335 -27.209 1.00 36.09 364 ASN A C 1
ATOM 2645 O O . ASN A 1 364 ? 43.364 -3.159 -27.445 1.00 36.09 364 ASN A O 1
ATOM 2649 N N . ILE A 1 365 ? 41.828 -4.749 -26.996 1.00 37.91 365 ILE A N 1
ATOM 2650 C CA . ILE A 1 365 ? 40.646 -3.862 -26.955 1.00 37.91 365 ILE A CA 1
ATOM 2651 C C . ILE A 1 365 ? 40.198 -3.549 -25.519 1.00 37.91 365 ILE A C 1
ATOM 2653 O O . ILE A 1 365 ? 39.180 -2.897 -25.332 1.00 37.91 365 ILE A O 1
ATOM 2657 N N . ARG A 1 366 ? 40.967 -3.966 -24.503 1.00 32.41 366 ARG A N 1
ATOM 2658 C CA . ARG A 1 366 ? 40.679 -3.665 -23.094 1.00 32.41 366 ARG A CA 1
ATOM 2659 C C . ARG A 1 366 ? 40.548 -2.143 -22.900 1.00 32.41 366 ARG A C 1
ATOM 2661 O O . ARG A 1 366 ? 41.541 -1.434 -23.064 1.00 32.41 366 ARG A O 1
ATOM 2668 N N . GLY A 1 367 ? 39.340 -1.665 -22.584 1.00 34.62 367 GLY A N 1
ATOM 2669 C CA . GLY A 1 367 ? 39.045 -0.256 -22.288 1.00 34.62 367 GLY A CA 1
ATOM 2670 C C . GLY A 1 367 ? 38.776 0.655 -23.496 1.00 34.62 367 GLY A C 1
ATOM 2671 O O . GLY A 1 367 ? 39.205 1.808 -23.479 1.00 34.62 367 GLY A O 1
ATOM 2672 N N . LYS A 1 368 ? 38.124 0.176 -24.569 1.00 35.97 368 LYS A N 1
ATOM 2673 C CA . LYS A 1 368 ? 37.650 1.054 -25.660 1.00 35.97 368 LYS A CA 1
ATOM 2674 C C . LYS A 1 368 ? 36.128 1.193 -25.646 1.00 35.97 368 LYS A C 1
ATOM 2676 O O . LYS A 1 368 ? 35.433 0.209 -25.859 1.00 35.97 368 LYS A O 1
ATOM 2681 N N . LYS A 1 369 ? 35.646 2.431 -25.514 1.00 39.47 369 LYS A N 1
ATOM 2682 C CA . LYS A 1 369 ? 34.240 2.801 -25.720 1.00 39.47 369 LYS A CA 1
ATOM 2683 C C . LYS A 1 369 ? 33.888 2.768 -27.209 1.00 39.47 369 LYS A C 1
ATOM 2685 O O . LYS A 1 369 ? 34.633 3.323 -28.026 1.00 39.47 369 LYS A O 1
ATOM 2690 N N . VAL A 1 370 ? 32.771 2.134 -27.566 1.00 44.41 370 VAL A N 1
ATOM 2691 C CA . VAL A 1 370 ? 32.194 2.185 -28.917 1.00 44.41 370 VAL A CA 1
ATOM 2692 C C . VAL A 1 370 ? 30.923 3.022 -28.831 1.00 44.41 370 VAL A C 1
ATOM 2694 O O . VAL A 1 370 ? 29.897 2.547 -28.367 1.00 44.41 370 VAL A O 1
ATOM 2697 N N . LYS A 1 371 ? 31.002 4.285 -29.261 1.00 42.12 371 LYS A N 1
ATOM 2698 C CA . LYS A 1 371 ? 29.847 5.189 -29.324 1.00 42.12 371 LYS A CA 1
ATOM 2699 C C . LYS A 1 371 ? 29.186 5.085 -30.696 1.00 42.12 371 LYS A C 1
ATOM 2701 O O . LYS A 1 371 ? 29.858 5.315 -31.708 1.00 42.12 371 LYS A O 1
ATOM 2706 N N . THR A 1 372 ? 27.892 4.767 -30.725 1.00 46.53 372 THR A N 1
ATOM 2707 C CA . THR A 1 372 ? 27.065 4.814 -31.937 1.00 46.53 372 THR A CA 1
ATOM 2708 C C . THR A 1 372 ? 25.913 5.789 -31.710 1.00 46.53 372 THR A C 1
ATOM 2710 O O . THR A 1 372 ? 25.089 5.587 -30.831 1.00 46.53 372 THR A O 1
ATOM 2713 N N . THR A 1 373 ? 25.859 6.849 -32.514 1.00 45.81 373 THR A N 1
ATOM 2714 C CA . THR A 1 373 ? 24.746 7.813 -32.550 1.00 45.81 373 THR A CA 1
ATOM 2715 C C . THR A 1 373 ? 24.060 7.660 -33.907 1.00 45.81 373 THR A C 1
ATOM 2717 O O . THR A 1 373 ? 24.768 7.626 -34.927 1.00 45.81 373 THR A O 1
ATOM 2720 N N . ILE A 1 374 ? 22.731 7.499 -33.942 1.00 45.69 374 ILE A N 1
ATOM 2721 C CA . ILE A 1 374 ? 21.965 7.224 -35.179 1.00 45.69 374 ILE A CA 1
ATOM 2722 C C . ILE A 1 374 ? 21.177 8.439 -35.643 1.00 45.69 374 ILE A C 1
ATOM 2724 O O . ILE A 1 374 ? 20.552 9.096 -34.791 1.00 45.69 374 ILE A O 1
#

Secondary structure (DSSP, 8-state):
-----EEEEEEES-SEEEEEEES-SEEEEEEEES-SEEEEEEEES-SEEEEEEES-SEE--EEEES-SEEEEEEES-SEEEEEEES-SEEEEEEEES-SEEEEEEEES-SEEEEEEEES-SEE--EEEES-SEEEEEEEES-SEEEEEEEES-SEEEEEEE-S-SEEEEEEES-SEEEEEEE-S-SEEEEEEEES-SEEEEEEES-SEEEEEEEES-SEEEEEEES--SEEEEEE-S-SEEEEEEES-SEEEEEEE-S-SEEEEEEEEEEEEEEEEE-S-SEEEEEEEEEEEEEEEEEEEESEEEEEEEEEES-EEEEEEEEE---STT-----EEEEEESS-SSS----------TTS-S----TT-EEEEE-

Organism: Biomphalaria pfeifferi (NCBI:txid112525)